Protein AF-A0A7C2NE69-F1 (afdb_monomer)

Foldseek 3Di:
DDDDPDPVPDDPVPPDDDQDDPDPVSVVVSVLLVVLVVPADKDFAEDKDWDQDPLAERIKIWTWIAGTDQQFTWIWIWHPRDFDPDDDPRRTPTFDILFVCVLVCLVVDQAWEWEFQQVQFPPPPGARIDTLDALVVCQVVLQVLQQPLVDDDGLPRHSLLSCVLSQALSPPPNHHQSTAFGRFHAAHKDKDAQADQDDDPAPCNVLVVVLNVQRVGGFIWIWGFHLCQWIWTAGPFRSGTLYIYHYSNCSSVSVQLSVQCVVPCPSHVRSADSRPVRGQFHQHHYKDWAWAQQPPVTTFTKIWGFRAVNFQKIWIKGQRFLFCWDFQDQGSVRDGDTRHGRRPQDPSPSMHTNFMEHLRCRSVHHFPDPDSQRTADRFQAAWDWAAARVRWIWIKGKSEADLPDPDPDDWDTFIAIQGPNHGDDGQPPPTGHWFAAYKDWADQQALDDDSHHHTAKMWTFGLQQWIWMQGDDPRSHIDTQDFDDDPNGRFGFNYYKDKDFPPSDNDGFKMKIKTKTACDDDPHCRSPNPDPVDPADDFIWIKIWMGGPPDSYTDIDIGGQQNDADPVGHGDDSRDGDPYTADWDHDHPVCNPDDTGD

Sequence (598 aa):
DSGSTSLSNYKPSEGDYAFFADNARSLRDAFAAIVAGLGVGDYATAAPSVASAAAVSSSVGFLASVSYPGFKGHLYAYDLAHPTAATGQDRFPLLWDAGAILASGNKGLARKIYTWDPRKIGKPGQNPVILIDDPTTDAPVLETLCTKSGLLPPCGITPNVVDFILGNDGTLTGTKRQWILGAIINSTPAVTGPPEAWKQTTSLLSQHQTFEKTYEKRHQLVWVGASDGMLHAFDMIDGAEILAIIPPELLAKQVELYNNYKANPSKSPMGQPMDPDLHIYGVANSPRFADVYFGTDGFKTVMYITEGPGGTGIHALDISHPYPGRTGVVAPDGLTYNFPADPNYDPDKPFEPLWGYTRDGAAYTATFSTNDDNNMRFGWAVPAVGMDDSGTFHLVLGQGYDPNRTDVSIPAPRLYRLRTDTLLNQSSAWVRNHSFADNTIWQTNAKFYQPDNFVDEGLQGDLHGQLWRLPKSSSWVAERLLTITESGRAAPLYFATSVAAYPVSNSPTHAIYAFSTGSFYEKSPYVNPPSPTFSSYLKAGVHVAVRALTATTPSIRSFLLKDITKREGGTFGPRTQPTTTPLLLVPDAKHPNEKAIA

Solvent-accessible surface area (backbone atoms only — not comparable to full-atom values): 31891 Å² total; per-residue (Å²): 133,94,74,88,80,74,78,83,80,75,58,91,87,72,79,79,82,84,76,81,53,94,45,74,66,45,41,52,54,40,52,36,48,53,59,37,63,76,55,60,46,77,42,77,40,36,60,68,33,76,50,63,41,94,75,62,33,82,26,33,37,36,41,26,16,26,34,35,76,44,44,40,14,35,42,36,34,26,32,65,68,60,59,47,94,51,92,59,94,64,23,43,46,74,74,37,42,29,24,61,35,50,41,71,45,23,88,76,52,74,80,44,38,32,36,50,44,52,82,27,45,94,39,88,96,45,78,28,58,37,81,56,86,46,32,78,74,41,16,66,56,51,25,57,41,34,32,57,50,85,44,86,68,77,53,67,52,34,40,41,40,40,27,34,71,77,34,25,72,32,78,80,76,78,51,66,40,81,52,64,46,28,26,23,38,48,12,28,55,32,77,48,52,44,60,81,84,76,84,64,97,54,97,54,42,73,61,47,53,52,46,33,66,64,33,63,76,34,70,50,32,38,31,33,15,13,30,67,22,27,38,36,32,23,35,66,63,66,27,34,62,67,37,32,37,32,54,40,59,42,50,49,53,48,37,53,25,44,53,40,18,74,74,36,49,88,67,9,59,57,16,41,56,68,40,76,92,60,54,59,50,14,21,24,17,32,50,37,72,50,81,45,73,52,69,93,77,36,68,38,36,35,36,39,39,30,14,4,86,34,32,32,38,40,36,35,30,36,53,68,21,57,44,80,44,49,70,75,44,59,26,77,82,70,49,71,42,72,46,75,45,24,73,86,46,35,96,84,46,37,49,43,67,72,51,46,33,19,39,81,19,40,22,55,26,41,50,80,38,96,48,65,78,65,20,42,28,21,18,53,26,40,54,27,77,45,34,26,93,87,69,50,45,38,35,38,33,51,36,3,40,54,90,86,63,80,77,87,69,93,48,59,50,26,47,43,41,34,34,80,81,50,92,45,71,73,23,78,27,91,32,40,65,31,18,33,9,25,35,35,67,41,36,69,57,41,54,65,95,53,99,71,52,42,38,45,35,33,38,41,26,16,38,61,14,35,37,32,33,32,45,70,56,100,63,35,52,52,43,77,48,50,72,43,62,51,99,89,36,50,30,19,18,64,37,33,58,33,72,48,33,30,55,48,35,92,72,32,54,26,40,40,38,28,33,41,26,41,77,87,88,74,88,49,62,83,61,65,48,94,43,97,86,55,96,62,78,77,70,19,29,45,35,42,34,43,21,45,70,92,50,83,57,55,52,76,50,78,44,47,44,46,74,41,72,43,96,91,58,61,59,44,54,73,80,52,62,72,91,66,55,48,63,77,60,78,54,52,64,93,46,78,82,56,84,65,74,110

Structure (mmCIF, N/CA/C/O backbone):
data_AF-A0A7C2NE69-F1
#
_entry.id   AF-A0A7C2NE69-F1
#
loop_
_atom_site.group_PDB
_atom_site.id
_atom_site.type_symbol
_atom_site.label_atom_id
_atom_site.label_alt_id
_atom_site.label_comp_id
_atom_site.label_asym_id
_atom_site.label_entity_id
_atom_site.label_seq_id
_atom_site.pdbx_PDB_ins_code
_atom_site.Cartn_x
_atom_site.Cartn_y
_atom_site.Cartn_z
_atom_site.occupancy
_atom_site.B_iso_or_equiv
_atom_site.auth_seq_id
_atom_site.auth_comp_id
_atom_site.auth_asym_id
_atom_site.auth_atom_id
_atom_site.pdbx_PDB_model_num
ATOM 1 N N . ASP A 1 1 ? -42.222 -50.057 -3.327 1.00 32.62 1 ASP A N 1
ATOM 2 C CA . ASP A 1 1 ? -41.422 -50.745 -2.305 1.00 32.62 1 ASP A CA 1
ATOM 3 C C . ASP A 1 1 ? -40.791 -49.779 -1.335 1.00 32.62 1 ASP A C 1
ATOM 5 O O . ASP A 1 1 ? -39.998 -48.924 -1.707 1.00 32.62 1 ASP A O 1
ATOM 9 N N . SER A 1 2 ? -41.225 -49.904 -0.088 1.00 36.94 2 SER A N 1
ATOM 10 C CA . SER A 1 2 ? -40.637 -49.303 1.100 1.00 36.94 2 SER A CA 1
ATOM 11 C C . SER A 1 2 ? -39.222 -49.844 1.316 1.00 36.94 2 SER A C 1
ATOM 13 O O . SER A 1 2 ? -39.057 -50.983 1.748 1.00 36.94 2 SER A O 1
ATOM 15 N N . GLY A 1 3 ? -38.209 -49.031 1.028 1.00 27.58 3 GLY A N 1
ATOM 16 C CA . GLY A 1 3 ? -36.822 -49.298 1.399 1.00 27.58 3 GLY A CA 1
ATOM 17 C C . GLY A 1 3 ? -36.342 -48.238 2.379 1.00 27.58 3 GLY A C 1
ATOM 18 O O . GLY A 1 3 ? -35.966 -47.146 1.968 1.00 27.58 3 GLY A O 1
ATOM 19 N N . SER A 1 4 ? -36.372 -48.545 3.676 1.00 35.97 4 SER A N 1
ATOM 20 C CA . SER A 1 4 ? -35.711 -47.734 4.695 1.00 35.97 4 SER A CA 1
ATOM 21 C C . SER A 1 4 ? -34.194 -47.835 4.513 1.00 35.97 4 SER A C 1
ATOM 23 O O . SER A 1 4 ? -33.591 -48.848 4.866 1.00 35.97 4 SER A O 1
ATOM 25 N N . THR A 1 5 ? -33.553 -46.797 3.988 1.00 33.72 5 THR A N 1
ATOM 26 C CA . THR A 1 5 ? -32.097 -46.649 4.092 1.00 33.72 5 THR A CA 1
ATOM 27 C C . THR A 1 5 ? -31.788 -46.008 5.440 1.00 33.72 5 THR A C 1
ATOM 29 O O . THR A 1 5 ? -31.904 -44.793 5.600 1.00 33.72 5 THR A O 1
ATOM 32 N N . SER A 1 6 ? -31.464 -46.829 6.443 1.00 34.28 6 SER A N 1
ATOM 33 C CA . SER A 1 6 ? -31.022 -46.332 7.743 1.00 34.28 6 SER A CA 1
ATOM 34 C C . SER A 1 6 ? -29.693 -45.590 7.591 1.00 34.28 6 SER A C 1
ATOM 36 O O . SER A 1 6 ? -28.710 -46.128 7.088 1.00 34.28 6 SER A O 1
ATOM 38 N N . LEU A 1 7 ? -29.659 -44.354 8.090 1.00 40.78 7 LEU A N 1
ATOM 39 C CA . LEU A 1 7 ? -28.494 -43.466 8.228 1.00 40.78 7 LEU A CA 1
ATOM 40 C C . LEU A 1 7 ? -27.420 -43.990 9.213 1.00 40.78 7 LEU A C 1
ATOM 42 O O . LEU A 1 7 ? -26.606 -43.228 9.722 1.00 40.78 7 LEU A O 1
ATOM 46 N N . SER A 1 8 ? -27.400 -45.289 9.509 1.00 36.16 8 SER A N 1
ATOM 47 C CA . SER A 1 8 ? -26.597 -45.885 10.585 1.00 36.16 8 SER A CA 1
ATOM 48 C C . SER A 1 8 ? -25.102 -46.017 10.273 1.00 36.16 8 SER A C 1
ATOM 50 O O . SER A 1 8 ? -24.341 -46.374 11.166 1.00 36.16 8 SER A O 1
ATOM 52 N N . ASN A 1 9 ? -24.674 -45.715 9.043 1.00 35.28 9 ASN A N 1
ATOM 53 C CA . ASN A 1 9 ? -23.268 -45.804 8.630 1.00 35.28 9 ASN A CA 1
ATOM 54 C C . ASN A 1 9 ? -22.590 -44.436 8.439 1.00 35.28 9 ASN A C 1
ATOM 56 O O . ASN A 1 9 ? -21.433 -44.394 8.034 1.00 35.28 9 ASN A O 1
ATOM 60 N N . TYR A 1 10 ? -23.268 -43.319 8.727 1.00 39.38 10 TYR A N 1
ATOM 61 C CA . TYR A 1 10 ? -22.650 -41.996 8.619 1.00 39.38 10 TYR A CA 1
ATOM 62 C C . TYR A 1 10 ? -21.813 -41.693 9.868 1.00 39.38 10 TYR A C 1
ATOM 64 O O . TYR A 1 10 ? -22.357 -41.467 10.951 1.00 39.38 10 TYR A O 1
ATOM 72 N N . LYS A 1 11 ? -20.484 -41.702 9.717 1.00 39.09 11 LYS A N 1
ATOM 73 C CA . LYS A 1 11 ? -19.517 -41.295 10.744 1.00 39.09 11 LYS A CA 1
ATOM 74 C C . LYS A 1 11 ? -18.887 -39.949 10.355 1.00 39.09 11 LYS A C 1
ATOM 76 O O . LYS A 1 11 ? -17.977 -39.929 9.532 1.00 39.09 11 LYS A O 1
ATOM 81 N N . PRO A 1 12 ? -19.299 -38.829 10.977 1.00 41.06 12 PRO A N 1
ATOM 82 C CA . PRO A 1 12 ? -18.759 -37.493 10.689 1.00 41.06 12 PRO A CA 1
ATOM 83 C C . PRO A 1 12 ? -17.245 -37.345 10.924 1.00 41.06 12 PRO A C 1
ATOM 85 O O . PRO A 1 12 ? -16.657 -36.347 10.525 1.00 41.06 12 PRO A O 1
ATOM 88 N N . SER A 1 13 ? -16.613 -38.311 11.594 1.00 39.97 13 SER A N 1
ATOM 89 C CA . SER A 1 13 ? -15.185 -38.310 11.918 1.00 39.97 13 SER A CA 1
ATOM 90 C C . SER A 1 13 ? -14.270 -38.778 10.780 1.00 39.97 13 SER A C 1
ATOM 92 O O . SER A 1 13 ? -13.058 -38.713 10.949 1.00 39.97 13 SER A O 1
ATOM 94 N N . GLU A 1 14 ? -14.810 -39.283 9.664 1.00 36.41 14 GLU A N 1
ATOM 95 C CA . GLU A 1 14 ? -14.012 -39.909 8.589 1.00 36.41 14 GLU A CA 1
ATOM 96 C C . GLU A 1 14 ? -13.810 -39.019 7.342 1.00 36.41 14 GLU A C 1
ATOM 98 O O . GLU A 1 14 ? -13.205 -39.459 6.375 1.00 36.41 14 GLU A O 1
ATOM 103 N N . GLY A 1 15 ? -14.226 -37.745 7.362 1.00 37.47 15 GLY A N 1
ATOM 104 C CA . GLY A 1 15 ? -13.885 -36.779 6.299 1.00 37.47 15 GLY A CA 1
ATOM 105 C C . GLY A 1 15 ? -14.670 -36.917 4.984 1.00 37.47 15 GLY A C 1
ATOM 106 O O . GLY A 1 15 ? -14.451 -36.131 4.064 1.00 37.47 15 GLY A O 1
ATOM 107 N N . ASP A 1 16 ? -15.623 -37.847 4.905 1.00 37.44 16 ASP A N 1
ATOM 108 C CA . ASP A 1 16 ? -16.529 -37.986 3.763 1.00 37.44 16 ASP A CA 1
ATOM 109 C C . ASP A 1 16 ? -17.723 -37.025 3.894 1.00 37.44 16 ASP A C 1
ATOM 111 O O . ASP A 1 16 ? -18.705 -37.285 4.598 1.00 37.44 16 ASP A O 1
ATOM 115 N N . TYR A 1 17 ? -17.649 -35.884 3.207 1.00 49.53 17 TYR A N 1
ATOM 116 C CA . TYR A 1 17 ? -18.744 -34.916 3.144 1.00 49.53 17 TYR A CA 1
ATOM 117 C C . TYR A 1 17 ? -19.785 -35.344 2.099 1.00 49.53 17 TYR A C 1
ATOM 119 O O . TYR A 1 17 ? -19.571 -35.215 0.894 1.00 49.53 17 TYR A O 1
ATOM 127 N N . ALA A 1 18 ? -20.951 -35.811 2.550 1.00 47.22 18 ALA A N 1
ATOM 128 C CA . ALA A 1 18 ? -22.122 -35.926 1.686 1.00 47.22 18 ALA A CA 1
ATOM 129 C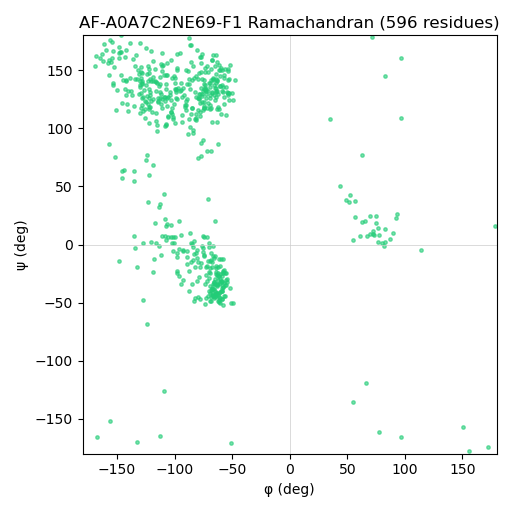 C . ALA A 1 18 ? -22.814 -34.557 1.583 1.00 47.22 18 ALA A C 1
ATOM 131 O O . ALA A 1 18 ? -23.376 -34.059 2.560 1.00 47.22 18 ALA A O 1
ATOM 132 N N . PHE A 1 19 ? -22.779 -33.941 0.399 1.00 49.81 19 PHE A N 1
ATOM 133 C CA . PHE A 1 19 ? -23.521 -32.713 0.122 1.00 49.81 19 PHE A CA 1
ATOM 134 C C . PHE A 1 19 ? -24.870 -33.058 -0.508 1.00 49.81 19 PHE A C 1
ATOM 136 O O . PHE A 1 19 ? -24.938 -33.529 -1.642 1.00 49.81 19 PHE A O 1
ATOM 143 N N . PHE A 1 20 ? -25.948 -32.819 0.233 1.00 49.34 20 PHE A N 1
ATOM 144 C CA . PHE A 1 20 ? -27.310 -32.984 -0.266 1.00 49.34 20 PHE A CA 1
ATOM 145 C C . PHE A 1 20 ? -27.820 -31.650 -0.817 1.00 49.34 20 PHE A C 1
ATOM 147 O O . PHE A 1 20 ? -27.629 -30.601 -0.199 1.00 49.34 20 PHE A O 1
ATOM 154 N N . ALA A 1 21 ? -28.443 -31.690 -1.992 1.00 49.84 21 ALA A N 1
ATOM 155 C CA . ALA A 1 21 ? -28.984 -30.519 -2.661 1.00 49.84 21 ALA A CA 1
ATOM 156 C C . ALA A 1 21 ? -30.386 -30.808 -3.196 1.00 49.84 21 ALA A C 1
ATOM 158 O O . ALA A 1 21 ? -30.562 -31.655 -4.069 1.00 49.84 21 ALA A O 1
ATOM 159 N N . ASP A 1 22 ? -31.363 -30.047 -2.712 1.00 61.06 22 ASP A N 1
ATOM 160 C CA . ASP A 1 22 ? -32.782 -30.228 -3.042 1.00 61.06 22 ASP A CA 1
ATOM 161 C C . ASP A 1 22 ? -33.253 -29.271 -4.151 1.00 61.06 22 ASP A C 1
ATOM 163 O O . ASP A 1 22 ? -34.382 -29.342 -4.634 1.00 61.06 22 ASP A O 1
ATOM 167 N N . ASN A 1 23 ? -32.393 -28.333 -4.556 1.00 51.62 23 ASN A N 1
ATOM 168 C CA . ASN A 1 23 ? -32.623 -27.396 -5.652 1.00 51.62 23 ASN A CA 1
ATOM 169 C C . ASN A 1 23 ? -31.305 -26.920 -6.292 1.00 51.62 23 ASN A C 1
ATOM 171 O O . ASN A 1 23 ? -30.218 -27.066 -5.727 1.00 51.62 23 ASN A O 1
ATOM 175 N N . ALA A 1 24 ? -31.404 -26.288 -7.464 1.00 58.88 24 ALA A N 1
ATOM 176 C CA . ALA A 1 24 ? -30.246 -25.828 -8.235 1.00 58.88 24 ALA A CA 1
ATOM 177 C C . ALA A 1 24 ? -29.320 -24.864 -7.463 1.00 58.88 24 ALA A C 1
ATOM 179 O O . ALA A 1 24 ? -28.105 -24.910 -7.644 1.00 58.88 24 ALA A O 1
ATOM 180 N N . ARG A 1 25 ? -29.867 -24.025 -6.569 1.00 57.31 25 ARG A N 1
ATOM 181 C CA . ARG A 1 25 ? -29.067 -23.122 -5.728 1.00 57.31 25 ARG A CA 1
ATOM 182 C C . ARG A 1 25 ? -28.273 -23.910 -4.688 1.00 57.31 25 ARG A C 1
ATOM 184 O O . ARG A 1 25 ? -27.065 -23.738 -4.617 1.00 57.31 25 ARG A O 1
ATOM 191 N N . SER A 1 26 ? -28.915 -24.833 -3.970 1.00 55.41 26 SER A N 1
ATOM 192 C CA . SER A 1 26 ? -28.226 -25.716 -3.017 1.00 55.41 26 SER A CA 1
ATOM 193 C C . SER A 1 26 ? -27.197 -26.632 -3.684 1.00 55.41 26 SER A C 1
ATOM 195 O O . SER A 1 26 ? -26.179 -26.932 -3.074 1.00 55.41 26 SER A O 1
ATOM 197 N N . LEU A 1 27 ? -27.412 -27.022 -4.947 1.00 62.22 27 LEU A N 1
ATOM 198 C CA . LEU A 1 27 ? -26.461 -27.835 -5.709 1.00 62.22 27 LEU A CA 1
ATOM 199 C C . LEU A 1 27 ? -25.216 -27.030 -6.087 1.00 62.22 27 LEU A C 1
ATOM 201 O O . LEU A 1 27 ? -24.097 -27.500 -5.908 1.00 62.22 27 LEU A O 1
ATOM 205 N N . ARG A 1 28 ? -25.396 -25.793 -6.560 1.00 60.84 28 ARG A N 1
ATOM 206 C CA . ARG A 1 28 ? -24.286 -24.864 -6.796 1.00 60.84 28 ARG A CA 1
ATOM 207 C C . ARG A 1 28 ? -23.521 -24.579 -5.502 1.00 60.84 28 ARG A C 1
ATOM 209 O O . ARG A 1 28 ? -22.297 -24.629 -5.504 1.00 60.84 28 ARG A O 1
ATOM 216 N N . ASP A 1 29 ? -24.231 -24.311 -4.410 1.00 61.16 29 ASP A N 1
ATOM 217 C CA . ASP A 1 29 ? -23.614 -24.017 -3.114 1.00 61.16 29 ASP A CA 1
ATOM 218 C C . ASP A 1 29 ? -22.856 -25.245 -2.563 1.00 61.16 29 ASP A C 1
ATOM 220 O O . ASP A 1 29 ? -21.801 -25.093 -1.953 1.00 61.16 29 ASP A O 1
ATOM 224 N N . ALA A 1 30 ? -23.344 -26.464 -2.831 1.00 60.78 30 ALA A N 1
ATOM 225 C CA . ALA A 1 30 ? -22.649 -27.717 -2.537 1.00 60.78 30 ALA A CA 1
ATOM 226 C C . ALA A 1 30 ? -21.362 -27.886 -3.362 1.00 60.78 30 ALA A C 1
ATOM 228 O O . ALA A 1 30 ? -20.322 -28.210 -2.798 1.00 60.78 30 ALA A O 1
ATOM 229 N N . PHE A 1 31 ? -21.393 -27.625 -4.674 1.00 64.62 31 PHE A N 1
ATOM 230 C CA . PHE A 1 31 ? -20.184 -27.670 -5.506 1.00 64.62 31 PHE A CA 1
ATOM 231 C C . PHE A 1 31 ? -19.153 -26.613 -5.098 1.00 64.62 31 PHE A C 1
ATOM 233 O O . PHE A 1 31 ? -17.972 -26.936 -4.995 1.00 64.62 31 PHE A O 1
ATOM 240 N N . ALA A 1 32 ? -19.590 -25.386 -4.798 1.00 62.28 32 ALA A N 1
ATOM 241 C CA . ALA A 1 32 ? -18.713 -24.347 -4.261 1.00 62.28 32 ALA A CA 1
ATOM 242 C C . ALA A 1 32 ? -18.077 -24.788 -2.933 1.00 62.28 32 ALA A C 1
ATOM 244 O O . ALA A 1 32 ? -16.883 -24.589 -2.724 1.00 62.28 32 ALA A O 1
ATOM 245 N N . ALA A 1 33 ? -18.843 -25.462 -2.068 1.00 58.97 33 ALA A N 1
ATOM 246 C CA . ALA A 1 33 ? -18.335 -25.998 -0.812 1.00 58.97 33 ALA A CA 1
ATOM 247 C C . ALA A 1 33 ? -17.329 -27.144 -0.987 1.00 58.97 33 ALA A C 1
ATOM 249 O O . ALA A 1 33 ? -16.348 -27.192 -0.250 1.00 58.97 33 ALA A O 1
ATOM 250 N N . ILE A 1 34 ? -17.532 -28.028 -1.969 1.00 60.66 34 ILE A N 1
ATOM 251 C CA . ILE A 1 34 ? -16.571 -29.085 -2.320 1.00 60.66 34 ILE A CA 1
ATOM 252 C C . ILE A 1 34 ? -15.255 -28.462 -2.796 1.00 60.66 34 ILE A C 1
ATOM 254 O O . ILE A 1 34 ? -14.196 -28.832 -2.301 1.00 60.66 34 ILE A O 1
ATOM 258 N N . VAL A 1 35 ? -15.312 -27.495 -3.718 1.00 60.88 35 VAL A N 1
ATOM 259 C CA . VAL A 1 35 ? -14.112 -26.823 -4.248 1.00 60.88 35 VAL A CA 1
ATOM 260 C C . VAL A 1 35 ? -13.388 -26.044 -3.147 1.00 60.88 35 VAL A C 1
ATOM 262 O O . VAL A 1 35 ? -12.174 -26.175 -3.012 1.00 60.88 35 VAL A O 1
ATOM 265 N N . ALA A 1 36 ? -14.120 -25.309 -2.306 1.00 55.78 36 ALA A N 1
ATOM 266 C CA . ALA A 1 36 ? -13.550 -24.614 -1.152 1.00 55.78 36 ALA A CA 1
ATOM 267 C C . ALA A 1 36 ? -12.949 -25.588 -0.117 1.00 55.78 36 ALA A C 1
ATOM 269 O O . ALA A 1 36 ? -11.925 -25.288 0.493 1.00 55.78 36 ALA A O 1
ATOM 270 N N . GLY A 1 37 ? -13.545 -26.773 0.052 1.00 52.75 37 GLY A N 1
ATOM 271 C CA . GLY A 1 37 ? -13.062 -27.833 0.939 1.00 52.75 37 GLY A CA 1
ATOM 272 C C . GLY A 1 37 ? -11.786 -28.538 0.461 1.00 52.75 37 GLY A C 1
ATOM 273 O O . GLY A 1 37 ? -11.141 -29.216 1.253 1.00 52.75 37 GLY A O 1
ATOM 274 N N . LEU A 1 38 ? -11.381 -28.363 -0.801 1.00 54.50 38 LEU A N 1
ATOM 275 C CA . LEU A 1 38 ? -10.095 -28.858 -1.314 1.00 54.50 38 LEU A CA 1
ATOM 276 C C . LEU A 1 38 ? -8.925 -27.902 -1.017 1.00 54.50 38 LEU A C 1
ATOM 278 O O . LEU A 1 38 ? -7.770 -28.293 -1.169 1.00 54.50 38 LEU A O 1
ATOM 282 N N . GLY A 1 39 ? -9.216 -26.667 -0.598 1.00 61.53 39 GLY A N 1
ATOM 283 C CA . GLY A 1 39 ? -8.241 -25.616 -0.299 1.00 61.53 39 GLY A CA 1
ATOM 284 C C . GLY A 1 39 ? -8.193 -25.229 1.178 1.00 61.53 39 GLY A C 1
ATOM 285 O O . GLY A 1 39 ? -7.993 -24.059 1.477 1.00 61.53 39 GLY A O 1
ATOM 286 N N . VAL A 1 40 ? -8.446 -26.163 2.104 1.00 77.94 40 VAL A N 1
ATOM 287 C CA . VAL A 1 40 ? -8.377 -25.880 3.549 1.00 77.94 40 VAL A CA 1
ATOM 288 C C . VAL A 1 40 ? -6.922 -25.722 3.976 1.00 77.94 40 VAL A C 1
ATOM 290 O O . VAL A 1 40 ? -6.111 -26.626 3.773 1.00 77.94 40 VAL A O 1
ATOM 293 N N . GLY A 1 41 ? -6.601 -24.605 4.619 1.00 83.56 41 GLY A N 1
ATOM 294 C CA . GLY A 1 41 ? -5.251 -24.341 5.099 1.00 83.56 41 GLY A CA 1
ATOM 295 C C . GLY A 1 41 ? -4.957 -22.861 5.250 1.00 83.56 41 GLY A C 1
ATOM 296 O O . GLY A 1 41 ? -5.819 -22.018 5.015 1.00 83.56 41 GLY A O 1
ATOM 297 N N . ASP A 1 42 ? -3.720 -22.576 5.634 1.00 85.75 42 ASP A N 1
ATOM 298 C CA . ASP A 1 42 ? -3.172 -21.231 5.739 1.00 85.75 42 ASP A CA 1
ATOM 299 C C . ASP A 1 42 ? -2.170 -21.009 4.601 1.00 85.75 42 ASP A C 1
ATOM 301 O O . ASP A 1 42 ? -1.246 -21.807 4.412 1.00 85.75 42 ASP A O 1
ATOM 305 N N . TYR A 1 43 ? -2.395 -19.970 3.801 1.00 84.69 43 TYR A N 1
ATOM 306 C CA . TYR A 1 43 ? -1.675 -19.753 2.551 1.00 84.69 43 TYR A CA 1
ATOM 307 C C . TYR A 1 43 ? -1.031 -18.379 2.524 1.00 84.69 43 TYR A C 1
ATOM 309 O O . TYR A 1 43 ? -1.726 -17.365 2.572 1.00 84.69 43 TYR A O 1
ATOM 317 N N . ALA A 1 44 ? 0.287 -18.359 2.332 1.00 84.75 44 ALA A N 1
ATOM 318 C CA . ALA A 1 44 ? 1.011 -17.143 2.009 1.00 84.75 44 ALA A CA 1
ATOM 319 C C . ALA A 1 44 ? 0.531 -16.578 0.663 1.00 84.75 44 ALA A C 1
ATOM 321 O O . ALA A 1 44 ? 0.478 -17.288 -0.345 1.00 84.75 44 ALA A O 1
ATOM 322 N N . THR A 1 45 ? 0.204 -15.292 0.646 1.00 83.44 45 THR A N 1
ATOM 323 C CA . THR A 1 45 ? -0.494 -14.623 -0.472 1.00 83.44 45 THR A CA 1
ATOM 324 C C . THR A 1 45 ? 0.215 -13.371 -0.980 1.00 83.44 45 THR A C 1
ATOM 326 O O . THR A 1 45 ? -0.277 -12.707 -1.896 1.00 83.44 45 THR A O 1
ATOM 329 N N . ALA A 1 46 ? 1.364 -13.041 -0.397 1.00 82.62 46 ALA A N 1
ATOM 330 C CA . ALA A 1 46 ? 2.259 -11.990 -0.853 1.00 82.62 46 ALA A CA 1
ATOM 331 C C . ALA A 1 46 ? 3.712 -12.358 -0.523 1.00 82.62 46 ALA A C 1
ATOM 333 O O . ALA A 1 46 ? 3.979 -13.321 0.203 1.00 82.62 46 ALA A O 1
ATOM 334 N N . ALA A 1 47 ? 4.659 -11.594 -1.068 1.00 80.00 47 ALA A N 1
ATOM 335 C CA . ALA A 1 47 ? 6.057 -11.738 -0.692 1.00 80.00 47 ALA A CA 1
ATOM 336 C C . ALA A 1 47 ? 6.243 -11.383 0.798 1.00 80.00 47 ALA A C 1
ATOM 338 O O . ALA A 1 47 ? 5.542 -10.505 1.310 1.00 80.00 47 ALA A O 1
ATOM 339 N N . PRO A 1 48 ? 7.175 -12.039 1.510 1.00 85.12 48 PRO A N 1
ATOM 340 C CA . PRO A 1 48 ? 7.524 -11.617 2.855 1.00 85.12 48 PRO A CA 1
ATOM 341 C C . PRO A 1 48 ? 8.328 -10.312 2.818 1.00 85.12 48 PRO A C 1
ATOM 343 O O . PRO A 1 48 ? 9.050 -10.041 1.856 1.00 85.12 48 PRO A O 1
ATOM 346 N N . SER A 1 49 ? 8.262 -9.535 3.896 1.00 89.00 49 SER A N 1
ATOM 347 C CA . SER A 1 49 ? 9.148 -8.387 4.120 1.00 89.00 49 SER A CA 1
ATOM 348 C C . SER A 1 49 ? 9.978 -8.583 5.383 1.00 89.00 49 SER A C 1
ATOM 350 O O . SER A 1 49 ? 9.643 -9.399 6.239 1.00 89.00 49 SER A O 1
ATOM 352 N N . VAL A 1 50 ? 11.110 -7.887 5.481 1.00 87.06 50 VAL A N 1
ATOM 353 C CA . VAL A 1 50 ? 12.014 -7.987 6.631 1.00 87.06 50 VAL A CA 1
ATOM 354 C C . VAL A 1 50 ? 12.332 -6.590 7.129 1.00 87.06 50 VAL A C 1
ATOM 356 O O . VAL A 1 50 ? 12.644 -5.703 6.336 1.00 87.06 50 VAL A O 1
ATOM 359 N N . ALA A 1 51 ? 12.285 -6.407 8.442 1.00 88.44 51 ALA A N 1
ATOM 360 C CA . ALA A 1 51 ? 12.750 -5.198 9.106 1.00 88.44 51 ALA A CA 1
ATOM 361 C C . ALA A 1 51 ? 13.502 -5.555 10.392 1.00 88.44 51 ALA A C 1
ATOM 363 O O . ALA A 1 51 ? 13.547 -6.709 10.809 1.00 88.44 51 ALA A O 1
ATOM 364 N N . SER A 1 52 ? 14.100 -4.559 11.030 1.00 83.38 52 SER A N 1
ATOM 365 C CA . SER A 1 52 ? 14.721 -4.691 12.348 1.00 83.38 52 SER A CA 1
ATOM 366 C C . SER A 1 52 ? 14.026 -3.762 13.329 1.00 83.38 52 SER A C 1
ATOM 368 O O . SER A 1 52 ? 13.697 -2.638 12.951 1.00 83.38 52 SER A O 1
ATOM 370 N N . ALA A 1 53 ? 13.881 -4.183 14.581 1.00 78.69 53 ALA A N 1
ATOM 371 C CA . ALA A 1 53 ? 13.410 -3.332 15.667 1.00 78.69 53 ALA A CA 1
ATOM 372 C C . ALA A 1 53 ? 14.189 -3.668 16.940 1.00 78.69 53 ALA A C 1
ATOM 374 O O . ALA A 1 53 ? 14.164 -4.805 17.404 1.00 78.69 53 ALA A O 1
ATOM 375 N N . ALA A 1 54 ? 14.891 -2.686 17.513 1.00 70.06 54 ALA A N 1
ATOM 376 C CA . ALA A 1 54 ? 15.837 -2.922 18.610 1.00 70.06 54 ALA A CA 1
ATOM 377 C C . ALA A 1 54 ? 15.197 -3.563 19.858 1.00 70.06 54 ALA A C 1
ATOM 379 O O . ALA A 1 54 ? 15.859 -4.334 20.543 1.00 70.06 54 ALA A O 1
ATOM 380 N N . ALA A 1 55 ? 13.920 -3.271 20.128 1.00 66.56 55 ALA A N 1
ATOM 381 C CA . ALA A 1 55 ? 13.150 -3.847 21.235 1.00 66.56 55 ALA A CA 1
ATOM 382 C C . ALA A 1 55 ? 12.479 -5.198 20.895 1.00 66.56 55 ALA A C 1
ATOM 384 O O . ALA A 1 55 ? 11.748 -5.738 21.713 1.00 66.56 55 ALA A O 1
ATOM 385 N N . VAL A 1 56 ? 12.676 -5.725 19.683 1.00 72.62 56 VAL A N 1
ATOM 386 C CA . VAL A 1 56 ? 12.019 -6.946 19.183 1.00 72.62 56 VAL A CA 1
ATOM 387 C C . VAL A 1 56 ? 13.068 -7.961 18.751 1.00 72.62 56 VAL A C 1
ATOM 389 O O . VAL A 1 56 ? 13.225 -9.001 19.375 1.00 72.62 56 VAL A O 1
ATOM 392 N N . SER A 1 57 ? 13.789 -7.653 17.673 1.00 77.94 57 SER A N 1
ATOM 393 C CA . SER A 1 57 ? 14.855 -8.470 17.104 1.00 77.94 57 SER A CA 1
ATOM 394 C C . SER A 1 57 ? 15.623 -7.665 16.049 1.00 77.94 57 SER A C 1
ATOM 396 O O . SER A 1 57 ? 15.088 -6.760 15.397 1.00 77.94 57 SER A O 1
ATOM 398 N N . SER A 1 58 ? 16.892 -8.020 15.842 1.00 82.75 58 SER A N 1
ATOM 399 C CA . SER A 1 58 ? 17.718 -7.465 14.766 1.00 82.75 58 SER A CA 1
ATOM 400 C C . SER A 1 58 ? 17.246 -7.889 13.370 1.00 82.75 58 SER A C 1
ATOM 402 O O . SER A 1 58 ? 17.638 -7.258 12.390 1.00 82.75 58 SER A O 1
ATOM 404 N N . SER A 1 59 ? 16.390 -8.911 13.263 1.00 87.00 59 SER A N 1
ATOM 405 C CA . SER A 1 59 ? 15.746 -9.305 12.011 1.00 87.00 59 SER A CA 1
ATOM 406 C C . SER A 1 59 ? 14.382 -9.940 12.277 1.00 87.00 59 SER A C 1
ATOM 408 O O . SER A 1 59 ? 14.289 -11.004 12.883 1.00 87.00 59 SER A O 1
ATOM 410 N N . VAL A 1 60 ? 13.324 -9.284 11.807 1.00 90.25 60 VAL A N 1
ATOM 411 C CA . VAL A 1 60 ? 11.931 -9.720 11.913 1.00 90.25 60 VAL A CA 1
ATOM 412 C C . VAL A 1 60 ? 11.362 -9.902 10.513 1.00 90.25 60 VAL A C 1
ATOM 414 O O . VAL A 1 60 ? 11.423 -8.978 9.702 1.00 90.25 60 VAL A O 1
ATOM 417 N N . GLY A 1 61 ? 10.825 -11.086 10.231 1.00 90.75 61 GLY A N 1
ATOM 418 C CA . GLY A 1 61 ? 10.169 -11.421 8.971 1.00 90.75 61 GLY A CA 1
ATOM 419 C C . GLY A 1 61 ? 8.653 -11.325 9.081 1.00 90.75 61 GLY A C 1
ATOM 420 O O . GLY A 1 61 ? 8.072 -11.908 9.992 1.00 90.75 61 GLY A O 1
ATOM 421 N N . PHE A 1 62 ? 8.020 -10.641 8.134 1.00 93.69 62 PHE A N 1
ATOM 422 C CA . PHE A 1 62 ? 6.571 -10.502 8.037 1.00 93.69 62 PHE A CA 1
ATOM 423 C C . PHE A 1 62 ? 6.014 -11.382 6.935 1.00 93.69 62 PHE A C 1
ATOM 425 O O . PHE A 1 62 ? 6.504 -11.342 5.806 1.00 93.69 62 PHE A O 1
ATOM 432 N N . LEU A 1 63 ? 4.965 -12.136 7.251 1.00 91.19 63 LEU A N 1
ATOM 433 C CA . LEU A 1 63 ? 4.271 -12.987 6.295 1.00 91.19 63 LEU A CA 1
ATOM 434 C C . LEU A 1 63 ? 2.774 -12.687 6.309 1.00 91.19 63 LEU A C 1
ATOM 436 O O . LEU A 1 63 ? 2.087 -12.921 7.302 1.00 91.19 63 LEU A O 1
ATOM 440 N N . ALA A 1 64 ? 2.289 -12.180 5.180 1.00 93.56 64 ALA A N 1
ATOM 441 C CA . ALA A 1 64 ? 0.872 -12.040 4.897 1.00 93.56 64 ALA A CA 1
ATOM 442 C C . ALA A 1 64 ? 0.278 -13.392 4.489 1.00 93.56 64 ALA A C 1
ATOM 444 O O . ALA A 1 64 ? 0.814 -14.065 3.602 1.00 93.56 64 ALA A O 1
ATOM 445 N N . SER A 1 65 ? -0.829 -13.766 5.125 1.00 91.88 65 SER A N 1
ATOM 446 C CA . SER A 1 65 ? -1.468 -15.059 4.913 1.00 91.88 65 SER A CA 1
ATOM 447 C C . SER A 1 65 ? -2.988 -14.995 5.050 1.00 91.88 65 SER A C 1
ATOM 449 O O . SER A 1 65 ? -3.566 -14.025 5.558 1.00 91.88 65 SER A O 1
ATOM 451 N N . VAL A 1 66 ? -3.649 -16.052 4.592 1.00 92.19 66 VAL A N 1
ATOM 452 C CA . VAL A 1 66 ? -5.092 -16.244 4.729 1.00 92.19 66 VAL A CA 1
ATOM 453 C C . VAL A 1 66 ? -5.421 -17.698 5.049 1.00 92.19 66 VAL A C 1
ATOM 455 O O . VAL A 1 66 ? -4.992 -18.621 4.354 1.00 92.19 66 VAL A O 1
ATOM 458 N N . SER A 1 67 ? -6.270 -17.880 6.058 1.00 91.62 67 SER A N 1
ATOM 459 C CA . SER A 1 67 ? -6.852 -19.173 6.392 1.00 91.62 67 SER A CA 1
ATOM 460 C C . SER A 1 67 ? -8.159 -19.413 5.632 1.00 91.62 67 SER A C 1
ATOM 462 O O . SER A 1 67 ? -9.121 -18.638 5.734 1.00 91.62 67 SER A O 1
ATOM 464 N N . TYR A 1 68 ? -8.205 -20.533 4.915 1.00 83.81 68 TYR A N 1
ATOM 465 C CA . TYR A 1 68 ? -9.367 -21.061 4.207 1.00 83.81 68 TYR A CA 1
ATOM 466 C C . TYR A 1 68 ? -9.919 -22.325 4.891 1.00 83.81 68 TYR A C 1
ATOM 468 O O . TYR A 1 68 ? -9.141 -23.135 5.400 1.00 83.81 68 TYR A O 1
ATOM 476 N N . PRO A 1 69 ? -11.247 -22.546 4.866 1.00 79.38 69 PRO A N 1
ATOM 477 C CA . PRO A 1 69 ? -12.279 -21.642 4.366 1.00 79.38 69 PRO A CA 1
ATOM 478 C C . PRO A 1 69 ? -12.568 -20.521 5.379 1.00 79.38 69 PRO A C 1
ATOM 480 O O . PRO A 1 69 ? -12.364 -20.674 6.582 1.00 79.38 69 PRO A O 1
ATOM 483 N N . GLY A 1 70 ? -13.084 -19.391 4.895 1.00 84.19 70 GLY A N 1
ATOM 484 C CA . GLY A 1 70 ? -13.534 -18.285 5.747 1.00 84.19 70 GLY A CA 1
ATOM 485 C C . GLY A 1 70 ? -12.725 -16.999 5.623 1.00 84.19 70 GLY A C 1
ATOM 486 O O . GLY A 1 70 ? -13.146 -16.002 6.199 1.00 84.19 70 GLY A O 1
ATOM 487 N N . PHE A 1 71 ? -11.638 -16.991 4.843 1.00 91.88 71 PHE A N 1
ATOM 488 C CA . PHE A 1 71 ? -10.889 -15.783 4.473 1.00 91.88 71 PHE A CA 1
ATOM 489 C C . PHE A 1 71 ? -10.392 -14.971 5.677 1.00 91.88 71 PHE A C 1
ATOM 491 O O . PHE A 1 71 ? -10.408 -13.737 5.665 1.00 91.88 71 PHE A O 1
ATOM 498 N N . LYS A 1 72 ? -9.973 -15.667 6.737 1.00 94.88 72 LYS A N 1
ATOM 499 C CA . LYS A 1 72 ? -9.399 -15.035 7.929 1.00 94.88 72 LYS A CA 1
ATOM 500 C C . LYS A 1 72 ? -7.979 -14.593 7.599 1.00 94.88 72 LYS A C 1
ATOM 502 O O . LYS A 1 72 ? -7.153 -15.437 7.264 1.00 94.88 72 LYS A O 1
ATOM 507 N N . GLY A 1 73 ? -7.712 -13.291 7.625 1.00 96.62 73 GLY A N 1
ATOM 508 C CA . GLY A 1 73 ? -6.377 -12.769 7.351 1.00 96.62 73 GLY A CA 1
ATOM 509 C C . GLY A 1 73 ? -5.454 -12.897 8.547 1.00 96.62 73 GLY A C 1
ATOM 510 O O . GLY A 1 73 ? -5.887 -12.671 9.676 1.00 96.62 73 GLY A O 1
ATOM 511 N N . HIS A 1 74 ? -4.191 -13.206 8.272 1.00 97.19 74 HIS A N 1
ATOM 512 C CA . HIS A 1 74 ? -3.114 -13.279 9.248 1.00 97.19 74 HIS A CA 1
ATOM 513 C C . HIS A 1 74 ? -1.931 -12.442 8.769 1.00 97.19 74 HIS A C 1
ATOM 515 O O . HIS A 1 74 ? -1.557 -12.486 7.594 1.00 97.19 74 HIS A O 1
ATOM 521 N N . LEU A 1 75 ? -1.324 -11.706 9.696 1.00 97.88 75 LEU A N 1
ATOM 522 C CA . LEU A 1 75 ? -0.018 -11.092 9.501 1.00 97.88 75 LEU A CA 1
ATOM 523 C C . LEU A 1 75 ? 0.886 -11.625 10.600 1.00 97.88 75 LEU A C 1
ATOM 525 O O . LEU A 1 75 ? 0.770 -11.220 11.758 1.00 97.88 75 LEU A O 1
ATOM 529 N N . TYR A 1 76 ? 1.763 -12.544 10.220 1.00 95.56 76 TYR A N 1
ATOM 530 C CA . TYR A 1 76 ? 2.712 -13.152 11.135 1.00 95.56 76 TYR A CA 1
ATOM 531 C C . TYR A 1 76 ? 3.996 -12.342 11.186 1.00 95.56 76 TYR A C 1
ATOM 533 O O . TYR A 1 76 ? 4.518 -11.953 10.140 1.00 95.56 76 TYR A O 1
ATOM 541 N N . ALA A 1 77 ? 4.533 -12.161 12.388 1.00 94.56 77 ALA A N 1
ATOM 542 C CA . ALA A 1 77 ? 5.888 -11.679 12.608 1.00 94.56 77 ALA A CA 1
ATOM 543 C C . ALA A 1 77 ? 6.746 -12.799 13.193 1.00 94.56 77 ALA A C 1
ATOM 545 O O . ALA A 1 77 ? 6.406 -13.368 14.230 1.00 94.56 77 ALA A O 1
ATOM 546 N N . TYR A 1 78 ? 7.870 -13.094 12.549 1.00 90.50 78 TYR A N 1
ATOM 547 C CA . TYR A 1 78 ? 8.816 -14.123 12.967 1.00 90.50 78 TYR A CA 1
ATOM 548 C C . TYR A 1 78 ? 10.163 -13.516 13.333 1.00 90.50 78 TYR A C 1
ATOM 550 O O . TYR A 1 78 ? 10.668 -12.654 12.615 1.00 90.50 78 TYR A O 1
ATOM 558 N N . ASP A 1 79 ? 10.786 -14.011 14.397 1.00 89.69 79 ASP A N 1
ATOM 559 C CA . ASP A 1 79 ? 12.172 -13.681 14.716 1.00 89.69 79 ASP A CA 1
ATOM 560 C C . ASP A 1 79 ? 13.126 -14.487 13.827 1.00 89.69 79 ASP A C 1
ATOM 562 O O . ASP A 1 79 ? 13.261 -15.705 13.960 1.00 89.69 79 ASP A O 1
ATOM 566 N N . LEU A 1 80 ? 13.801 -13.799 12.909 1.00 87.62 80 LEU A N 1
ATOM 567 C CA . LEU A 1 80 ? 14.774 -14.401 12.001 1.00 87.62 80 LEU A CA 1
ATOM 568 C C . LEU A 1 80 ? 16.194 -14.411 12.580 1.00 87.62 80 LEU A C 1
ATOM 570 O O . LEU A 1 80 ? 17.046 -15.150 12.081 1.00 87.62 80 LEU A O 1
ATOM 574 N N . ALA A 1 81 ? 16.463 -13.612 13.618 1.00 87.44 81 ALA A N 1
ATOM 575 C CA . ALA A 1 81 ? 17.783 -13.513 14.239 1.00 87.44 81 ALA A CA 1
ATOM 576 C C . ALA A 1 81 ? 18.076 -14.680 15.190 1.00 87.44 81 ALA A C 1
ATOM 578 O O . ALA A 1 81 ? 19.238 -15.061 15.350 1.00 87.44 81 ALA A O 1
ATOM 579 N N . HIS A 1 82 ? 17.036 -15.272 15.782 1.00 86.25 82 HIS A N 1
ATOM 580 C CA . HIS A 1 82 ? 17.160 -16.358 16.755 1.00 86.25 82 HIS A CA 1
ATOM 581 C C . HIS A 1 82 ? 16.471 -17.645 16.276 1.00 86.25 82 HIS A C 1
ATOM 583 O O . HIS A 1 82 ? 15.466 -18.067 16.853 1.00 86.25 82 HIS A O 1
ATOM 589 N N . PRO A 1 83 ? 16.994 -18.310 15.226 1.00 82.19 83 PRO A N 1
ATOM 590 C CA . PRO A 1 83 ? 16.431 -19.571 14.775 1.00 82.19 83 PRO A CA 1
ATOM 591 C C . PRO A 1 83 ? 16.577 -20.651 15.854 1.00 82.19 83 PRO A C 1
ATOM 593 O O . PRO A 1 83 ? 17.621 -20.784 16.497 1.00 82.19 83 PRO A O 1
ATOM 596 N N . THR A 1 84 ? 15.540 -21.461 16.026 1.00 79.25 84 THR A N 1
ATOM 597 C CA . THR A 1 84 ? 15.553 -22.604 16.938 1.00 79.25 84 THR A CA 1
ATOM 598 C C . THR A 1 84 ? 16.317 -23.779 16.318 1.00 79.25 84 THR A C 1
ATOM 600 O O . THR A 1 84 ? 16.513 -23.864 15.103 1.00 79.25 84 THR A O 1
ATOM 603 N N . ALA A 1 85 ? 16.739 -24.738 17.149 1.00 70.88 85 ALA A N 1
ATOM 604 C CA . ALA A 1 85 ? 17.372 -25.974 16.680 1.00 70.88 85 ALA A CA 1
ATOM 605 C C . ALA A 1 85 ? 16.395 -26.929 15.954 1.00 70.88 85 ALA A C 1
ATOM 607 O O . ALA A 1 85 ? 16.797 -28.021 15.548 1.00 70.88 85 ALA A O 1
ATOM 608 N N . ALA A 1 86 ? 15.121 -26.549 15.802 1.00 64.38 86 ALA A N 1
ATOM 609 C CA . ALA A 1 86 ? 14.123 -27.359 15.124 1.00 64.38 86 ALA A CA 1
ATOM 610 C C . ALA A 1 86 ? 14.431 -27.472 13.621 1.00 64.38 86 ALA A C 1
ATOM 612 O O . ALA A 1 86 ? 14.647 -26.486 12.914 1.00 64.38 86 ALA A O 1
ATOM 613 N N . THR A 1 87 ? 14.417 -28.700 13.105 1.00 53.06 87 THR A N 1
ATOM 614 C CA . THR A 1 87 ? 14.445 -28.971 11.665 1.00 53.06 87 THR A CA 1
ATOM 615 C C . THR A 1 87 ? 13.003 -28.991 11.141 1.00 53.06 87 THR A C 1
ATOM 617 O O . THR A 1 87 ? 12.343 -30.020 11.251 1.00 53.06 87 THR A O 1
ATOM 620 N N . GLY A 1 88 ? 12.482 -27.876 10.610 1.00 52.62 88 GLY A N 1
ATOM 621 C CA . GLY A 1 88 ? 11.117 -27.820 10.051 1.00 52.62 88 GLY A CA 1
ATOM 622 C C . GLY A 1 88 ? 10.427 -26.450 10.140 1.00 52.62 88 GLY A C 1
ATOM 623 O O . GLY A 1 88 ? 11.107 -25.430 10.236 1.00 52.62 88 GLY A O 1
ATOM 624 N N . GLN A 1 89 ? 9.084 -26.446 10.093 1.00 49.72 89 GLN A N 1
ATOM 625 C CA . GLN A 1 89 ? 8.206 -25.255 10.104 1.00 49.72 89 GLN A CA 1
ATOM 626 C C . GLN A 1 89 ? 8.430 -24.305 11.301 1.00 49.72 89 GLN A C 1
ATOM 628 O O . GLN A 1 89 ? 8.215 -23.109 11.149 1.00 49.72 89 GLN A O 1
ATOM 633 N N . ASP A 1 90 ? 8.961 -24.796 12.427 1.00 60.75 90 ASP A N 1
ATOM 634 C CA . ASP A 1 90 ? 9.169 -24.012 13.661 1.00 60.75 90 ASP A CA 1
ATOM 635 C C . ASP A 1 90 ? 10.594 -23.450 13.812 1.00 60.75 90 ASP A C 1
ATOM 637 O O . ASP A 1 90 ? 11.057 -23.132 14.913 1.00 60.75 90 ASP A O 1
ATOM 641 N N . ARG A 1 91 ? 11.341 -23.357 12.705 1.00 75.12 91 ARG A N 1
ATOM 642 C CA . ARG A 1 91 ? 12.721 -22.853 12.727 1.00 75.12 91 ARG A CA 1
ATOM 643 C C . ARG A 1 91 ? 12.808 -21.416 13.239 1.00 75.12 91 ARG A C 1
ATOM 645 O O . ARG A 1 91 ? 13.805 -21.077 13.865 1.00 75.12 91 ARG A O 1
ATOM 652 N N . PHE A 1 92 ? 11.808 -20.583 12.972 1.00 84.00 92 PHE A N 1
ATOM 653 C CA . PHE A 1 92 ? 11.788 -19.183 13.389 1.00 84.00 92 PHE A CA 1
ATOM 654 C C . PHE A 1 92 ? 10.657 -18.961 14.400 1.00 84.00 92 PHE A C 1
ATOM 656 O O . PHE A 1 92 ? 9.511 -19.282 14.079 1.00 84.00 92 PHE A O 1
ATOM 663 N N . PRO A 1 93 ? 10.945 -18.449 15.612 1.00 86.81 93 PRO A N 1
ATOM 664 C CA . PRO A 1 93 ? 9.915 -18.174 16.609 1.00 86.81 93 PRO A CA 1
ATOM 665 C C . PRO A 1 93 ? 8.865 -17.186 16.095 1.00 86.81 93 PRO A C 1
ATOM 667 O O . PRO A 1 93 ? 9.213 -16.129 15.569 1.00 86.81 93 PRO A O 1
ATOM 670 N N . LEU A 1 94 ? 7.582 -17.508 16.279 1.00 89.75 94 LEU A N 1
ATOM 671 C CA . LEU A 1 94 ? 6.487 -16.566 16.050 1.00 89.75 94 LEU A CA 1
ATOM 672 C C . LEU A 1 94 ? 6.455 -15.546 17.196 1.00 89.75 94 LEU A C 1
ATOM 674 O O . LEU A 1 94 ? 6.317 -15.922 18.358 1.00 89.75 94 LEU A O 1
ATOM 678 N N . LEU A 1 95 ? 6.556 -14.266 16.858 1.00 91.25 95 LEU A N 1
ATOM 679 C CA . LEU A 1 95 ? 6.449 -13.152 17.797 1.00 91.25 95 LEU A CA 1
ATOM 680 C C . LEU A 1 95 ? 4.983 -12.802 18.048 1.00 91.25 95 LEU A C 1
ATOM 682 O O . LEU A 1 95 ? 4.548 -12.683 19.192 1.00 91.25 95 LEU A O 1
ATOM 686 N N . TRP A 1 96 ? 4.216 -12.657 16.968 1.00 95.19 96 TRP A N 1
ATOM 687 C CA . TRP A 1 96 ? 2.796 -12.339 17.024 1.00 95.19 96 TRP A CA 1
ATOM 688 C C . TRP A 1 96 ? 2.078 -12.648 15.702 1.00 95.19 96 TRP A C 1
ATOM 690 O O . TRP A 1 96 ? 2.694 -12.704 14.639 1.00 95.19 96 TRP A O 1
ATOM 700 N N . ASP A 1 97 ? 0.757 -12.822 15.791 1.00 97.06 97 ASP A N 1
ATOM 701 C CA . ASP A 1 97 ? -0.188 -12.824 14.667 1.00 97.06 97 ASP A CA 1
ATOM 702 C C . ASP A 1 97 ? -1.196 -11.689 14.880 1.00 97.06 97 ASP A C 1
ATOM 704 O O . ASP A 1 97 ? -1.996 -11.730 15.823 1.00 97.06 97 ASP A O 1
ATOM 708 N N . ALA A 1 98 ? -1.167 -10.683 14.005 1.00 98.12 98 ALA A N 1
ATOM 709 C CA . ALA A 1 98 ? -2.040 -9.517 14.112 1.00 98.12 98 ALA A CA 1
ATOM 710 C C . ALA A 1 98 ? -3.533 -9.884 14.047 1.00 98.12 98 ALA A C 1
ATOM 712 O O . ALA A 1 98 ? -4.356 -9.284 14.742 1.00 98.12 98 ALA A O 1
ATOM 713 N N . GLY A 1 99 ? -3.893 -10.907 13.262 1.00 97.50 99 GLY A N 1
ATOM 714 C CA . GLY A 1 99 ? -5.272 -11.374 13.153 1.00 97.50 99 GLY A CA 1
ATOM 715 C C . GLY A 1 99 ? -5.775 -11.968 14.469 1.00 97.50 99 GLY A C 1
ATOM 716 O O . GLY A 1 99 ? -6.859 -11.612 14.943 1.00 97.50 99 GLY A O 1
ATOM 717 N N . ALA A 1 100 ? -4.951 -12.797 15.119 1.00 97.12 100 ALA A N 1
ATOM 718 C CA . ALA A 1 100 ? -5.254 -13.358 16.434 1.00 97.12 100 ALA A CA 1
ATOM 719 C C . ALA A 1 100 ? -5.325 -12.276 17.524 1.00 97.12 100 ALA A C 1
ATOM 721 O O . ALA A 1 100 ? -6.213 -12.304 18.380 1.00 97.12 100 ALA A O 1
ATOM 722 N N . ILE A 1 101 ? -4.423 -11.293 17.479 1.00 97.44 101 ILE A N 1
ATOM 723 C CA . ILE A 1 101 ? -4.416 -10.170 18.422 1.00 97.44 101 ILE A CA 1
ATOM 724 C C . ILE A 1 101 ? -5.705 -9.364 18.311 1.00 97.44 101 ILE A C 1
ATOM 726 O O . ILE A 1 101 ? -6.360 -9.124 19.329 1.00 97.44 101 ILE A O 1
ATOM 730 N N . LEU A 1 102 ? -6.115 -9.016 17.091 1.00 96.88 102 LEU A N 1
ATOM 731 C CA . LEU A 1 102 ? -7.374 -8.324 16.839 1.00 96.88 102 LEU A CA 1
ATOM 732 C C . LEU A 1 102 ? -8.577 -9.127 17.341 1.00 96.88 102 LEU A C 1
ATOM 734 O O . LEU A 1 102 ? -9.421 -8.584 18.056 1.00 96.88 102 LEU A O 1
ATOM 738 N N . ALA A 1 103 ? -8.621 -10.426 17.039 1.00 95.00 103 ALA A N 1
ATOM 739 C CA . ALA A 1 103 ? -9.679 -11.327 17.496 1.00 95.00 103 ALA A CA 1
ATOM 740 C C . ALA A 1 103 ? -9.775 -11.420 19.033 1.00 95.00 103 ALA A C 1
ATOM 742 O O . ALA A 1 103 ? -10.864 -11.579 19.579 1.00 95.00 103 ALA A O 1
ATOM 743 N N . SER A 1 104 ? -8.653 -11.270 19.742 1.00 95.12 104 SER A N 1
ATOM 744 C CA . SER A 1 104 ? -8.594 -11.278 21.212 1.00 95.12 104 SER A CA 1
ATOM 745 C C . SER A 1 104 ? -8.841 -9.917 21.884 1.00 95.12 104 SER A C 1
ATOM 747 O O . SER A 1 104 ? -8.634 -9.781 23.089 1.00 95.12 104 SER A O 1
ATOM 749 N N . GLY A 1 105 ? -9.286 -8.903 21.134 1.00 94.00 105 GLY A N 1
ATOM 750 C CA . GLY A 1 105 ? -9.581 -7.571 21.672 1.00 94.00 105 GLY A CA 1
ATOM 751 C C . GLY A 1 105 ? -8.423 -6.575 21.580 1.00 94.00 105 GLY A C 1
ATOM 752 O O . GLY A 1 105 ? -8.351 -5.659 22.394 1.00 94.00 105 GLY A O 1
ATOM 753 N N . ASN A 1 106 ? -7.516 -6.754 20.613 1.00 96.00 106 ASN A N 1
ATOM 754 C CA . ASN A 1 106 ? -6.470 -5.793 20.244 1.00 96.00 106 ASN A CA 1
ATOM 755 C C . ASN A 1 106 ? -5.609 -5.302 21.426 1.00 96.00 106 ASN A C 1
ATOM 757 O O . ASN A 1 106 ? -5.362 -4.107 21.583 1.00 96.00 106 ASN A O 1
ATOM 761 N N . LYS A 1 107 ? -5.216 -6.217 22.325 1.00 93.88 107 LYS A N 1
ATOM 762 C CA . LYS A 1 107 ? -4.468 -5.897 23.563 1.00 93.88 107 LYS A CA 1
ATOM 763 C C . LYS A 1 107 ? -5.173 -4.873 24.478 1.00 93.88 107 LYS A C 1
ATOM 765 O O . LYS A 1 107 ? -4.522 -4.199 25.269 1.00 93.88 107 LYS A O 1
ATOM 770 N N . GLY A 1 108 ? -6.498 -4.749 24.380 1.00 93.06 108 GLY A N 1
ATOM 771 C CA . GLY A 1 108 ? -7.294 -3.770 25.124 1.00 93.06 108 GLY A CA 1
ATOM 772 C C . GLY A 1 108 ? -7.339 -2.374 24.496 1.00 93.06 108 GLY A C 1
ATOM 773 O O . GLY A 1 108 ? -7.974 -1.485 25.062 1.00 93.06 108 GLY A O 1
ATOM 774 N N . LEU A 1 109 ? -6.706 -2.162 23.337 1.00 93.94 109 LEU A N 1
ATOM 775 C CA . LEU A 1 109 ? -6.801 -0.903 22.602 1.00 93.94 109 LEU A CA 1
ATOM 776 C C . LEU A 1 109 ? -8.140 -0.810 21.868 1.00 93.94 109 LEU A C 1
ATOM 778 O O . LEU A 1 109 ? -8.567 -1.744 21.183 1.00 93.94 109 LEU A O 1
ATOM 782 N N . ALA A 1 110 ? -8.787 0.351 21.969 1.00 92.44 110 ALA A N 1
ATOM 783 C CA . ALA A 1 110 ? -9.963 0.643 21.165 1.00 92.44 110 ALA A CA 1
ATOM 784 C C . ALA A 1 110 ? -9.579 0.680 19.681 1.00 92.44 110 ALA A C 1
ATOM 786 O O . ALA A 1 110 ? -8.611 1.335 19.299 1.00 92.44 110 ALA A O 1
ATOM 787 N N . ARG A 1 111 ? -10.362 -0.003 18.845 1.00 93.62 111 ARG A N 1
ATOM 788 C CA . ARG A 1 111 ? -10.159 -0.003 17.397 1.00 93.62 111 ARG A CA 1
ATOM 789 C C . ARG A 1 111 ? -10.416 1.395 16.835 1.00 93.62 111 ARG A C 1
ATOM 791 O O . ARG A 1 111 ? -11.464 1.975 17.110 1.00 93.62 111 ARG A O 1
ATOM 798 N N . LYS A 1 112 ? -9.476 1.926 16.054 1.00 96.69 112 LYS A N 1
ATOM 799 C CA . LYS A 1 112 ? -9.581 3.241 15.412 1.00 96.69 112 LYS A CA 1
ATOM 800 C C . LYS A 1 112 ? -9.595 3.070 13.900 1.00 96.69 112 LYS A C 1
ATOM 802 O O . LYS A 1 112 ? -8.574 2.741 13.305 1.00 96.69 112 LYS A O 1
ATOM 807 N N . ILE A 1 113 ? -10.766 3.255 13.297 1.00 98.44 113 ILE A N 1
ATOM 808 C CA . ILE A 1 113 ? -10.975 3.101 11.857 1.00 98.44 113 ILE A CA 1
ATOM 809 C C . ILE A 1 113 ? -11.279 4.469 11.278 1.00 98.44 113 ILE A C 1
ATOM 811 O O . ILE A 1 113 ? -12.129 5.185 11.797 1.00 98.44 113 ILE A O 1
ATOM 815 N N . TYR A 1 114 ? -10.604 4.822 10.198 1.00 98.62 114 TYR A N 1
ATOM 816 C CA . TYR A 1 114 ? -10.749 6.115 9.560 1.00 98.62 114 TYR A CA 1
ATOM 817 C C . TYR A 1 114 ? -11.151 5.964 8.100 1.00 98.62 114 TYR A C 1
ATOM 819 O O . TYR A 1 114 ? -10.820 4.990 7.432 1.00 98.62 114 TYR A O 1
ATOM 827 N N . THR A 1 115 ? -11.818 6.979 7.581 1.00 98.31 115 THR A N 1
ATOM 828 C CA . THR A 1 115 ? -11.891 7.265 6.147 1.00 98.31 115 THR A CA 1
ATOM 829 C C . THR A 1 115 ? -11.616 8.755 5.950 1.00 98.31 115 THR A C 1
ATOM 831 O O . THR A 1 115 ? -11.201 9.444 6.887 1.00 98.31 115 THR A O 1
ATOM 834 N N . TRP A 1 116 ? -11.821 9.286 4.751 1.00 97.69 116 TRP A N 1
ATOM 835 C CA . TRP A 1 116 ? -11.723 10.721 4.529 1.00 97.69 116 TRP A CA 1
ATOM 836 C C . TRP A 1 116 ? -12.748 11.237 3.527 1.00 97.69 116 TRP A C 1
ATOM 838 O O . TRP A 1 116 ? -13.315 10.492 2.736 1.00 97.69 116 TRP A O 1
ATOM 848 N N . ASP A 1 117 ? -12.973 12.548 3.559 1.00 96.50 117 ASP A N 1
ATOM 849 C CA . ASP A 1 117 ? -13.763 13.276 2.575 1.00 96.50 117 ASP A CA 1
ATOM 850 C C . ASP A 1 117 ? -12.833 13.971 1.566 1.00 96.50 117 ASP A C 1
ATOM 852 O O . ASP A 1 117 ? -12.263 15.025 1.886 1.00 96.50 117 ASP A O 1
ATOM 856 N N . PRO A 1 118 ? -12.700 13.454 0.327 1.00 94.56 118 PRO A N 1
ATOM 857 C CA . PRO A 1 118 ? -11.848 14.064 -0.691 1.00 94.56 118 PRO A CA 1
ATOM 858 C C . PRO A 1 118 ? -12.185 15.527 -0.990 1.00 94.56 118 PRO A C 1
ATOM 860 O O . PRO A 1 118 ? -11.320 16.292 -1.409 1.00 94.56 118 PRO A O 1
ATOM 863 N N . ARG A 1 119 ? -13.426 15.971 -0.736 1.00 93.50 119 ARG A N 1
ATOM 864 C CA . ARG A 1 119 ? -13.829 17.366 -0.963 1.00 93.50 119 ARG A CA 1
ATOM 865 C C . ARG A 1 119 ? -13.152 18.344 -0.014 1.00 93.50 119 ARG A C 1
ATOM 867 O O . ARG A 1 119 ? -13.214 19.539 -0.299 1.00 93.50 119 ARG A O 1
ATOM 874 N N . LYS A 1 120 ? -12.622 17.887 1.121 1.00 95.44 120 LYS A N 1
ATOM 875 C CA . LYS A 1 120 ? -12.018 18.729 2.164 1.00 95.44 120 LYS A CA 1
ATOM 876 C C . LYS A 1 120 ? -10.491 18.794 2.066 1.00 95.44 120 LYS A C 1
ATOM 878 O O . LYS A 1 120 ? -9.889 19.638 2.722 1.00 95.44 120 LYS A O 1
ATOM 883 N N . ILE A 1 121 ? -9.873 17.946 1.241 1.00 93.31 121 ILE A N 1
ATOM 884 C CA . ILE A 1 121 ? -8.420 17.921 1.033 1.00 93.31 121 ILE A CA 1
ATOM 885 C C . ILE A 1 121 ? -7.938 19.295 0.549 1.00 93.31 121 ILE A C 1
ATOM 887 O O . ILE A 1 121 ? -8.524 19.886 -0.361 1.00 93.31 121 ILE A O 1
ATOM 891 N N . GLY A 1 122 ? -6.888 19.817 1.190 1.00 88.19 122 GLY A N 1
ATOM 892 C CA . GLY A 1 122 ? -6.279 21.109 0.860 1.00 88.19 122 GLY A CA 1
ATOM 893 C C . GLY A 1 122 ? -7.157 22.337 1.135 1.00 88.19 122 GLY A C 1
ATOM 894 O O . GLY A 1 122 ? -6.783 23.446 0.752 1.00 88.19 122 GLY A O 1
ATOM 895 N N . LYS A 1 123 ? -8.326 22.183 1.777 1.00 91.69 123 LYS A N 1
ATOM 896 C CA . LYS A 1 123 ? -9.211 23.312 2.098 1.00 91.69 123 LYS A CA 1
ATOM 897 C C . LYS A 1 123 ? -8.885 23.897 3.475 1.00 91.69 123 LYS A C 1
ATOM 899 O O . LYS A 1 123 ? -8.983 23.180 4.472 1.00 91.69 123 LYS A O 1
ATOM 904 N N . PRO A 1 124 ? -8.574 25.206 3.570 1.00 91.19 124 PRO A N 1
ATOM 905 C CA . PRO A 1 124 ? -8.266 25.846 4.844 1.00 91.19 124 PRO A CA 1
ATOM 906 C C . PRO A 1 124 ? -9.365 25.636 5.892 1.00 91.19 124 PRO A C 1
ATOM 908 O O . PRO A 1 124 ? -10.548 25.842 5.614 1.00 91.19 124 PRO A O 1
ATOM 911 N N . GLY A 1 125 ? -8.967 25.230 7.100 1.00 91.38 125 GLY A N 1
ATOM 912 C CA . GLY A 1 125 ? -9.876 25.028 8.233 1.00 91.38 125 GLY A CA 1
ATOM 913 C C . GLY A 1 125 ? -10.786 23.798 8.136 1.00 91.38 125 GLY A C 1
ATOM 914 O O . GLY A 1 125 ? -11.688 23.661 8.958 1.00 91.38 125 GLY A O 1
ATOM 915 N N . GLN A 1 126 ? -10.584 22.906 7.160 1.00 94.25 126 GLN A N 1
ATOM 916 C CA . GLN A 1 126 ? -11.372 21.679 7.023 1.00 94.25 126 GLN A CA 1
ATOM 917 C C . GLN A 1 126 ? -10.495 20.454 7.286 1.00 94.25 126 GLN A C 1
ATOM 919 O O . GLN A 1 126 ? -9.454 20.289 6.659 1.00 94.25 126 GLN A O 1
ATOM 924 N N . ASN A 1 127 ? -10.918 19.585 8.209 1.00 95.12 127 ASN A N 1
ATOM 925 C CA . ASN A 1 127 ? -10.295 18.275 8.387 1.00 95.12 127 ASN A CA 1
ATOM 926 C C . ASN A 1 127 ? -10.926 17.277 7.399 1.00 95.12 127 ASN A C 1
ATOM 928 O O . ASN A 1 127 ? -12.142 17.058 7.480 1.00 95.12 127 ASN A O 1
ATOM 932 N N . PRO A 1 128 ? -10.158 16.708 6.450 1.00 96.56 128 PRO A N 1
ATOM 933 C CA . PRO A 1 128 ? -10.666 15.659 5.578 1.00 96.56 128 PRO A CA 1
ATOM 934 C C . PRO A 1 128 ? -10.834 14.320 6.294 1.00 96.56 128 PRO A C 1
ATOM 936 O O . PRO A 1 128 ? -11.677 13.546 5.858 1.00 96.56 128 PRO A O 1
ATOM 939 N N . VAL A 1 129 ? -10.084 14.048 7.365 1.00 97.94 129 VAL A N 1
ATOM 940 C CA . VAL A 1 129 ? -10.135 12.773 8.091 1.00 97.94 129 VAL A CA 1
ATOM 941 C C . VAL A 1 129 ? -11.460 12.634 8.836 1.00 97.94 129 VAL A C 1
ATOM 943 O O . VAL A 1 129 ? -11.970 13.591 9.421 1.00 97.94 129 VAL A O 1
ATOM 946 N N . ILE A 1 130 ? -12.021 11.429 8.793 1.00 98.00 130 ILE A N 1
ATOM 947 C CA . ILE A 1 130 ? -13.247 11.043 9.488 1.00 98.00 130 ILE A CA 1
ATOM 948 C C . ILE A 1 130 ? -12.922 9.804 10.312 1.00 98.00 130 ILE A C 1
ATOM 950 O O . ILE A 1 130 ? -12.584 8.765 9.745 1.00 98.00 130 ILE A O 1
ATOM 954 N N . LEU A 1 131 ? -13.019 9.920 11.635 1.00 98.12 131 LEU A N 1
ATOM 955 C CA . LEU A 1 131 ? -13.043 8.767 12.529 1.00 98.12 131 LEU A CA 1
ATOM 956 C C . LEU A 1 131 ? -14.413 8.093 12.410 1.00 98.12 131 LEU A C 1
ATOM 958 O O . LEU A 1 131 ? -15.430 8.777 12.411 1.00 98.12 131 LEU A O 1
ATOM 962 N N . ILE A 1 132 ? -14.409 6.771 12.275 1.00 98.25 132 ILE A N 1
ATOM 963 C CA . ILE A 1 132 ? -15.600 5.929 12.330 1.00 98.25 132 ILE A CA 1
ATOM 964 C C . ILE A 1 132 ? -15.612 5.296 13.718 1.00 98.25 132 ILE A C 1
ATOM 966 O O . ILE A 1 132 ? -14.753 4.461 14.022 1.00 98.25 132 ILE A O 1
ATOM 970 N N . ASP A 1 133 ? -16.547 5.705 14.566 1.00 96.56 133 ASP A N 1
ATOM 971 C CA . ASP A 1 133 ? -16.665 5.231 15.947 1.00 96.56 133 ASP A CA 1
ATOM 972 C C . ASP A 1 133 ? -18.101 5.171 16.491 1.00 96.56 133 ASP A C 1
ATOM 974 O O . ASP A 1 133 ? -18.332 4.454 17.469 1.00 96.56 133 ASP A O 1
ATOM 978 N N . ASP A 1 134 ? -19.076 5.804 15.831 1.00 97.19 134 ASP A N 1
ATOM 979 C CA . ASP A 1 134 ? -20.484 5.772 16.224 1.00 97.19 134 ASP A CA 1
ATOM 980 C C . ASP A 1 134 ? -21.393 5.412 15.030 1.00 97.19 134 ASP A C 1
ATOM 982 O O . ASP A 1 134 ? -21.581 6.196 14.091 1.00 97.19 134 ASP A O 1
ATOM 986 N N . PRO A 1 135 ? -22.041 4.229 15.065 1.00 98.06 135 PRO A N 1
ATOM 987 C CA . PRO A 1 135 ? -22.927 3.783 13.995 1.00 98.06 135 PRO A CA 1
ATOM 988 C C . PRO A 1 135 ? -24.051 4.750 13.614 1.00 98.06 135 PRO A C 1
ATOM 990 O O . PRO A 1 135 ? -24.479 4.771 12.459 1.00 98.06 135 PRO A O 1
ATOM 993 N N . THR A 1 136 ? -24.567 5.522 14.569 1.00 97.44 136 THR A N 1
ATOM 994 C CA . THR A 1 136 ? -25.716 6.407 14.362 1.00 97.44 136 THR A CA 1
ATOM 995 C C . THR A 1 136 ? -25.290 7.698 13.679 1.00 97.44 136 THR A C 1
ATOM 997 O O . THR A 1 136 ? -25.959 8.137 12.740 1.00 97.44 136 THR A O 1
ATOM 1000 N N . THR A 1 137 ? -24.196 8.311 14.134 1.00 97.81 137 THR A N 1
ATOM 1001 C CA . THR A 1 137 ? -23.725 9.586 13.579 1.00 97.81 137 THR A CA 1
ATOM 1002 C C . THR A 1 137 ? -22.947 9.410 12.283 1.00 97.81 137 THR A C 1
ATOM 1004 O O . THR A 1 137 ? -23.049 10.268 11.404 1.00 97.81 137 THR A O 1
ATOM 1007 N N . ASP A 1 138 ? -22.237 8.294 12.117 1.00 98.06 138 ASP A N 1
ATOM 1008 C CA . ASP A 1 138 ? -21.343 8.103 10.974 1.00 98.06 138 ASP A CA 1
ATOM 1009 C C . ASP A 1 138 ? -22.076 7.580 9.740 1.00 98.06 138 ASP A C 1
ATOM 1011 O O . ASP A 1 138 ? -21.761 7.986 8.621 1.00 98.06 138 ASP A O 1
ATOM 1015 N N . ALA A 1 139 ? -23.108 6.744 9.908 1.00 97.81 139 ALA A N 1
ATOM 1016 C CA . ALA A 1 139 ? -23.876 6.190 8.790 1.00 97.81 139 ALA A CA 1
ATOM 1017 C C . ALA A 1 139 ? -24.349 7.243 7.761 1.00 97.81 139 ALA A C 1
ATOM 1019 O O . ALA A 1 139 ? -24.074 7.054 6.574 1.00 97.81 139 ALA A O 1
ATOM 1020 N N . PRO A 1 140 ? -24.996 8.369 8.138 1.00 96.06 140 PRO A N 1
ATOM 1021 C CA . PRO A 1 140 ? -25.408 9.380 7.157 1.00 96.06 140 PRO A CA 1
ATOM 1022 C C . PRO A 1 140 ? -24.223 10.083 6.470 1.00 96.06 140 PRO A C 1
ATOM 1024 O O . PRO A 1 140 ? -24.322 10.458 5.296 1.00 96.06 140 PRO A O 1
ATOM 1027 N N . VAL A 1 141 ? -23.097 10.256 7.172 1.00 95.56 141 VAL A N 1
ATOM 1028 C CA . VAL A 1 141 ? -21.880 10.868 6.614 1.00 95.56 141 VAL A CA 1
ATOM 1029 C C . VAL A 1 141 ? -21.265 9.942 5.566 1.00 95.56 141 VAL A C 1
ATOM 1031 O O . VAL A 1 141 ? -20.997 10.367 4.439 1.00 95.56 141 VAL A O 1
ATOM 1034 N N . LEU A 1 142 ? -21.104 8.666 5.914 1.00 95.94 142 LEU A N 1
ATOM 1035 C CA . LEU A 1 142 ? -20.530 7.639 5.052 1.00 95.94 142 LEU A CA 1
ATOM 1036 C C . LEU A 1 142 ? -21.434 7.320 3.853 1.00 95.94 142 LEU A C 1
ATOM 1038 O O . LEU A 1 142 ? -20.932 7.186 2.738 1.00 95.94 142 LEU A O 1
ATOM 1042 N N . GLU A 1 143 ? -22.758 7.292 4.034 1.00 94.06 143 GLU A N 1
ATOM 1043 C CA . GLU A 1 143 ? -23.711 7.123 2.928 1.00 94.06 143 GLU A CA 1
ATOM 1044 C C . GLU A 1 143 ? -23.600 8.268 1.918 1.00 94.06 143 GLU A C 1
ATOM 1046 O O . GLU A 1 143 ? -23.590 8.046 0.704 1.00 94.06 143 GLU A O 1
ATOM 1051 N N . THR A 1 144 ? -23.456 9.503 2.410 1.00 91.56 144 THR A N 1
ATOM 1052 C CA . THR A 1 144 ? -23.259 10.677 1.552 1.00 91.56 144 THR A CA 1
ATOM 1053 C C . THR A 1 144 ? -21.971 10.554 0.744 1.00 91.56 144 THR A C 1
ATOM 1055 O O . THR A 1 144 ? -21.985 10.831 -0.456 1.00 91.56 144 THR A O 1
ATOM 1058 N N . LEU A 1 145 ? -20.868 10.138 1.378 1.00 91.38 145 LEU A N 1
ATOM 1059 C CA . LEU A 1 145 ? -19.590 9.917 0.699 1.00 91.38 145 LEU A CA 1
ATOM 1060 C C . LEU A 1 145 ? -19.709 8.840 -0.377 1.00 91.38 145 LEU A C 1
ATOM 1062 O O . LEU A 1 145 ? -19.352 9.093 -1.526 1.00 91.38 145 LEU A O 1
ATOM 1066 N N . CYS A 1 146 ? -20.279 7.689 -0.030 1.00 88.88 146 CYS A N 1
ATOM 1067 C CA . CYS A 1 146 ? -20.387 6.555 -0.935 1.00 88.88 146 CYS A CA 1
ATOM 1068 C C . CYS A 1 146 ? -21.308 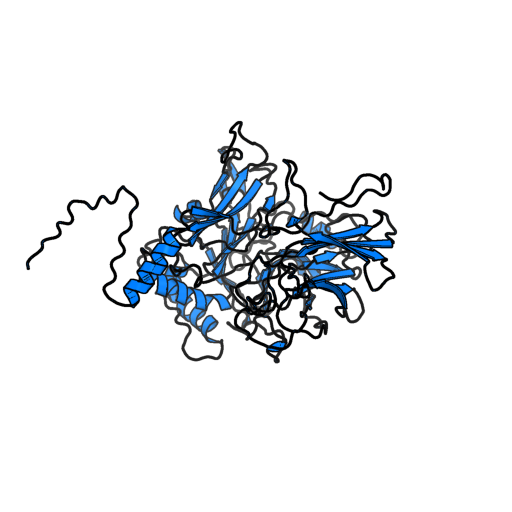6.830 -2.147 1.00 88.88 146 CYS A C 1
ATOM 1070 O O . CYS A 1 146 ? -20.999 6.445 -3.274 1.00 88.88 146 CYS A O 1
ATOM 1072 N N . THR A 1 147 ? -22.417 7.557 -1.957 1.00 82.25 147 THR A N 1
ATOM 1073 C CA . THR A 1 147 ? -23.471 7.726 -2.982 1.00 82.25 147 THR A CA 1
ATOM 1074 C C . THR A 1 147 ? -23.081 8.633 -4.159 1.00 82.25 147 THR A C 1
ATOM 1076 O O . THR A 1 147 ? -23.684 8.554 -5.228 1.00 82.25 147 THR A O 1
ATOM 1079 N N . LYS A 1 148 ? -22.063 9.499 -4.043 1.00 65.38 148 LYS A N 1
ATOM 1080 C CA . LYS A 1 148 ? -21.734 10.463 -5.119 1.00 65.38 148 LYS A CA 1
ATOM 1081 C C . LYS A 1 148 ? -21.112 9.856 -6.374 1.00 65.38 148 LYS A C 1
ATOM 1083 O O . LYS A 1 148 ? -20.790 10.601 -7.298 1.00 65.38 148 LYS A O 1
ATOM 1088 N N . SER A 1 149 ? -21.032 8.535 -6.481 1.00 58.22 149 SER A N 1
ATOM 1089 C CA . SER A 1 149 ? -20.743 7.864 -7.752 1.00 58.22 149 SER A CA 1
ATOM 1090 C C . SER A 1 149 ? -21.908 7.941 -8.764 1.00 58.22 149 SER A C 1
ATOM 1092 O O . SER A 1 149 ? -22.197 6.965 -9.439 1.00 58.22 149 SER A O 1
ATOM 1094 N N . GLY A 1 150 ? -22.623 9.077 -8.858 1.00 51.78 150 GLY A N 1
ATOM 1095 C CA . GLY A 1 150 ? -23.533 9.454 -9.959 1.00 51.78 150 GLY A CA 1
ATOM 1096 C C . GLY A 1 150 ? -24.663 8.486 -10.341 1.00 51.78 150 GLY A C 1
ATOM 1097 O O . GLY A 1 150 ? -25.388 8.752 -11.299 1.00 51.78 150 GLY A O 1
ATOM 1098 N N . LEU A 1 151 ? -24.828 7.385 -9.620 1.00 51.66 151 LEU A N 1
ATOM 1099 C CA . LEU A 1 151 ? -25.689 6.270 -9.958 1.00 51.66 151 LEU A CA 1
ATOM 1100 C C . LEU A 1 151 ? -26.681 6.104 -8.815 1.00 51.66 151 LEU A C 1
ATOM 1102 O O . LEU A 1 151 ? -26.306 5.849 -7.677 1.00 51.66 151 LEU A O 1
ATOM 1106 N N . LEU A 1 152 ? -27.966 6.261 -9.131 1.00 56.12 152 LEU A N 1
ATOM 1107 C CA . LEU A 1 152 ? -29.001 5.561 -8.381 1.00 56.12 152 LEU A CA 1
ATOM 1108 C C . LEU A 1 152 ? -28.774 4.056 -8.591 1.00 56.12 152 LEU A C 1
ATOM 1110 O O . LEU A 1 152 ? -28.486 3.661 -9.727 1.00 56.12 152 LEU A O 1
ATOM 1114 N N . PRO A 1 153 ? -28.956 3.207 -7.566 1.00 69.06 153 PRO A N 1
ATOM 1115 C CA . PRO A 1 153 ? -29.521 3.475 -6.232 1.00 69.06 153 PRO A CA 1
ATOM 1116 C C . PRO A 1 153 ? -28.508 3.994 -5.177 1.00 69.06 153 PRO A C 1
ATOM 1118 O O . PRO A 1 153 ? -27.311 3.995 -5.442 1.00 69.06 153 PRO A O 1
ATOM 1121 N N . PRO A 1 154 ? -28.979 4.421 -3.980 1.00 79.81 154 PRO A N 1
ATOM 1122 C CA . PRO A 1 154 ? -28.121 4.723 -2.825 1.00 79.81 154 PRO A CA 1
ATOM 1123 C C . PRO A 1 154 ? -27.154 3.579 -2.487 1.00 79.81 154 PRO A C 1
ATOM 1125 O O . PRO A 1 154 ? -27.454 2.416 -2.764 1.00 79.81 154 PRO A O 1
ATOM 1128 N N . CYS A 1 155 ? -26.023 3.908 -1.860 1.00 85.69 155 CYS A N 1
ATOM 1129 C CA . CYS A 1 155 ? -24.969 2.940 -1.550 1.00 85.69 155 CYS A CA 1
ATOM 1130 C C . CYS A 1 155 ? -25.410 1.893 -0.514 1.00 85.69 155 CYS A C 1
ATOM 1132 O O . CYS A 1 155 ? -25.040 0.724 -0.621 1.00 85.69 155 CYS A O 1
ATOM 1134 N N . GLY A 1 156 ? -26.257 2.280 0.444 1.00 92.88 156 GLY A N 1
ATOM 1135 C CA . GLY A 1 156 ? -26.821 1.362 1.435 1.00 92.88 156 GLY A CA 1
ATOM 1136 C C . GLY A 1 156 ? -26.013 1.254 2.730 1.00 92.88 156 GLY A C 1
ATOM 1137 O O . GLY A 1 156 ? -26.145 0.264 3.455 1.00 92.88 156 GLY A O 1
ATOM 1138 N N . ILE A 1 157 ? -25.208 2.266 3.057 1.00 95.94 157 ILE A N 1
ATOM 1139 C CA . ILE A 1 157 ? -24.575 2.395 4.367 1.00 95.94 157 ILE A CA 1
ATOM 1140 C C . ILE A 1 157 ? -25.655 2.708 5.408 1.00 95.94 157 ILE A C 1
ATOM 1142 O O . ILE A 1 157 ? -26.327 3.738 5.380 1.00 95.94 157 ILE A O 1
ATOM 1146 N N . THR A 1 158 ? -25.819 1.793 6.357 1.00 97.62 158 THR A N 1
ATOM 1147 C CA . THR A 1 158 ? -26.744 1.910 7.493 1.00 97.62 158 THR A CA 1
ATOM 1148 C C . THR A 1 158 ? -25.960 1.822 8.801 1.00 97.62 158 THR A C 1
ATOM 1150 O O . THR A 1 158 ? -24.819 1.350 8.773 1.00 97.62 158 THR A O 1
ATOM 1153 N N . PRO A 1 159 ? -26.544 2.177 9.962 1.00 98.50 159 PRO A N 1
ATOM 1154 C CA . PRO A 1 159 ? -25.883 1.955 11.248 1.00 98.50 159 PRO A CA 1
ATOM 1155 C C . PRO A 1 159 ? -25.404 0.508 11.426 1.00 98.50 159 PRO A C 1
ATOM 1157 O O . PRO A 1 159 ? -24.305 0.273 11.908 1.00 98.50 159 PRO A O 1
ATOM 1160 N N . ASN A 1 160 ? -26.164 -0.480 10.949 1.00 98.56 160 ASN A N 1
ATOM 1161 C CA . ASN A 1 160 ? -25.761 -1.886 10.993 1.00 98.56 160 ASN A CA 1
ATOM 1162 C C . ASN A 1 160 ? -24.494 -2.183 10.167 1.00 98.56 160 ASN A C 1
ATOM 1164 O O . ASN A 1 160 ? -23.679 -3.006 10.577 1.00 98.56 160 ASN A O 1
ATOM 1168 N N . VAL A 1 161 ? -24.311 -1.513 9.021 1.00 98.38 161 VAL A N 1
ATOM 1169 C CA . VAL A 1 161 ? -23.080 -1.628 8.216 1.00 98.38 161 VAL A CA 1
ATOM 1170 C C . VAL A 1 161 ? -21.909 -0.977 8.946 1.00 98.38 161 VAL A C 1
ATOM 1172 O O . VAL A 1 161 ? -20.827 -1.552 8.990 1.00 98.38 161 VAL A O 1
ATOM 1175 N N . VAL A 1 162 ? -22.114 0.187 9.566 1.00 98.56 162 VAL A N 1
ATOM 1176 C CA . VAL A 1 162 ? -21.060 0.855 10.346 1.00 98.56 162 VAL A CA 1
ATOM 1177 C C . VAL A 1 162 ? -20.647 0.015 11.557 1.00 98.56 162 VAL A C 1
ATOM 1179 O O . VAL A 1 162 ? -19.463 -0.174 11.810 1.00 98.56 162 VAL A O 1
ATOM 1182 N N . ASP A 1 163 ? -21.607 -0.584 12.254 1.00 98.38 163 ASP A N 1
ATOM 1183 C CA . ASP A 1 163 ? -21.348 -1.529 13.341 1.00 98.38 163 ASP A CA 1
ATOM 1184 C C . ASP A 1 163 ? -20.524 -2.741 12.862 1.00 98.38 163 ASP A C 1
ATOM 1186 O O . ASP A 1 163 ? -19.563 -3.152 13.518 1.00 98.38 163 ASP A O 1
ATOM 1190 N N . PHE A 1 164 ? -20.811 -3.254 11.660 1.00 98.12 164 PHE A N 1
ATOM 1191 C CA . PHE A 1 164 ? -20.001 -4.294 11.022 1.00 98.12 164 PHE A CA 1
ATOM 1192 C C . PHE A 1 164 ? -18.567 -3.835 10.696 1.00 98.12 164 PHE A C 1
ATOM 1194 O O . PHE A 1 164 ? -17.618 -4.587 10.963 1.00 98.12 164 PHE A O 1
ATOM 1201 N N . ILE A 1 165 ? -18.395 -2.608 10.182 1.00 97.88 165 ILE A N 1
ATOM 1202 C CA . ILE A 1 165 ? -17.087 -1.974 9.921 1.00 97.88 165 ILE A CA 1
ATOM 1203 C C . ILE A 1 165 ? -16.257 -1.918 11.213 1.00 97.88 165 ILE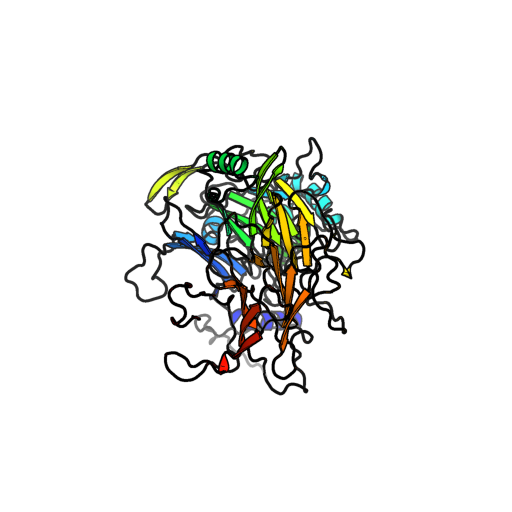 A C 1
ATOM 1205 O O . ILE A 1 165 ? -15.096 -2.330 11.225 1.00 97.88 165 ILE A O 1
ATOM 1209 N N . LEU A 1 166 ? -16.874 -1.529 12.335 1.00 96.88 166 LEU A N 1
ATOM 1210 C CA . LEU A 1 166 ? -16.257 -1.478 13.671 1.00 96.88 166 LEU A CA 1
ATOM 1211 C C . LEU A 1 166 ? -15.878 -2.860 14.249 1.00 96.88 166 LEU A C 1
ATOM 1213 O O . LEU A 1 166 ? -15.313 -2.956 15.345 1.00 96.88 166 LEU A O 1
ATOM 1217 N N . GLY A 1 167 ? -16.157 -3.943 13.519 1.00 95.44 167 GLY A N 1
ATOM 1218 C CA . GLY A 1 167 ? -15.830 -5.316 13.904 1.00 95.44 167 GLY A CA 1
ATOM 1219 C C . GLY A 1 167 ? -16.917 -6.016 14.722 1.00 95.44 167 GLY A C 1
ATOM 1220 O O . GLY A 1 167 ? -16.669 -7.098 15.260 1.00 95.44 167 GLY A O 1
ATOM 1221 N N . ASN A 1 168 ? -18.109 -5.426 14.829 1.00 96.38 168 ASN A N 1
ATOM 1222 C CA . ASN A 1 168 ? -19.267 -6.071 15.446 1.00 96.38 168 ASN A CA 1
ATOM 1223 C C . ASN A 1 168 ? -20.047 -6.900 14.410 1.00 96.38 168 ASN A C 1
ATOM 1225 O O . ASN A 1 168 ? -19.683 -6.971 13.232 1.00 96.38 168 ASN A O 1
ATOM 1229 N N . ASP A 1 169 ? -21.097 -7.581 14.858 1.00 95.88 169 ASP A N 1
ATOM 1230 C CA . ASP A 1 169 ? -21.970 -8.427 14.035 1.00 95.88 169 ASP A CA 1
ATOM 1231 C C . ASP A 1 169 ? -23.075 -7.654 13.286 1.00 95.88 169 ASP A C 1
ATOM 1233 O O . ASP A 1 169 ? -23.896 -8.247 12.583 1.00 95.88 169 ASP A O 1
ATOM 1237 N N . GLY A 1 170 ? -23.105 -6.325 13.403 1.00 96.44 170 GLY A N 1
ATOM 1238 C CA . GLY A 1 170 ? -24.094 -5.485 12.740 1.00 96.44 170 GLY A CA 1
ATOM 1239 C C . GLY A 1 170 ? -25.477 -5.549 13.385 1.00 96.44 170 GLY A C 1
ATOM 1240 O O . GLY A 1 170 ? -26.462 -5.209 12.727 1.00 96.44 170 GLY A O 1
ATOM 1241 N N . THR A 1 171 ? -25.593 -6.016 14.633 1.00 96.69 171 THR A N 1
ATOM 1242 C CA . THR A 1 171 ? -26.853 -6.023 15.398 1.00 96.69 171 THR A CA 1
ATOM 1243 C C . THR A 1 171 ? -27.039 -4.784 16.268 1.00 96.69 171 THR A C 1
ATOM 1245 O O . THR A 1 171 ? -28.109 -4.630 16.855 1.00 96.69 171 THR A O 1
ATOM 1248 N N . LEU A 1 172 ? -26.034 -3.899 16.352 1.00 97.06 172 LEU A N 1
ATOM 1249 C CA . LEU A 1 172 ? -26.017 -2.733 17.249 1.00 97.06 172 LEU A CA 1
ATOM 1250 C C . LEU A 1 172 ? -26.063 -3.098 18.743 1.00 97.06 172 LEU A C 1
ATOM 1252 O O . LEU A 1 172 ? -26.399 -2.266 19.581 1.00 97.06 172 LEU A O 1
ATOM 1256 N N . THR A 1 173 ? -25.719 -4.339 19.098 1.00 96.00 173 THR A N 1
ATOM 1257 C CA . THR A 1 173 ? -25.648 -4.798 20.496 1.00 96.00 173 THR A CA 1
ATOM 1258 C C . THR A 1 173 ? -24.231 -4.729 21.077 1.00 96.00 173 THR A C 1
ATOM 1260 O O . THR A 1 173 ? -24.032 -5.040 22.249 1.00 96.00 173 THR A O 1
ATOM 1263 N N . GLY A 1 174 ? -23.236 -4.345 20.265 1.00 91.62 174 GLY A N 1
ATOM 1264 C CA . GLY A 1 174 ? -21.815 -4.381 20.631 1.00 91.62 174 GLY A CA 1
ATOM 1265 C C . GLY A 1 174 ? -21.191 -5.779 20.582 1.00 91.62 174 GLY A C 1
ATOM 1266 O O . GLY A 1 174 ? -20.047 -5.956 21.003 1.00 91.62 174 GLY A O 1
ATOM 1267 N N . THR A 1 175 ? -21.917 -6.776 20.069 1.00 95.06 175 THR A N 1
ATOM 1268 C CA . THR A 1 175 ? -21.413 -8.145 19.925 1.00 95.06 175 THR A CA 1
ATOM 1269 C C . THR A 1 175 ? -20.312 -8.203 18.867 1.00 95.06 175 THR A C 1
ATOM 1271 O O . THR A 1 175 ? -20.538 -7.928 17.690 1.00 95.06 175 THR A O 1
ATOM 1274 N N . LYS A 1 176 ? -19.100 -8.571 19.292 1.00 93.75 176 LYS A N 1
ATOM 1275 C CA . LYS A 1 176 ? -17.919 -8.664 18.423 1.00 93.75 176 LYS A CA 1
ATOM 1276 C C . LYS A 1 176 ? -17.953 -9.919 17.552 1.00 93.75 176 LYS A C 1
ATOM 1278 O O . LYS A 1 176 ? -18.328 -10.999 18.012 1.00 93.75 176 LYS A O 1
ATOM 1283 N N . ARG A 1 177 ? -17.485 -9.797 16.306 1.00 94.38 177 ARG A N 1
ATOM 1284 C CA . ARG A 1 177 ? -17.205 -10.962 15.451 1.00 94.38 177 ARG A CA 1
ATOM 1285 C C . ARG A 1 177 ? -15.970 -11.705 15.960 1.00 94.38 177 ARG A C 1
ATOM 1287 O O . ARG A 1 177 ? -15.041 -11.097 16.479 1.00 94.38 177 ARG A O 1
ATOM 1294 N N . GLN A 1 178 ? -15.943 -13.024 15.762 1.00 92.69 178 GLN A N 1
ATOM 1295 C CA . GLN A 1 178 ? -14.818 -13.875 16.185 1.00 92.69 178 GLN A CA 1
ATOM 1296 C C . GLN A 1 178 ? -13.503 -13.559 15.461 1.00 92.69 178 GLN A C 1
ATOM 1298 O O . GLN A 1 178 ? -12.433 -13.874 15.968 1.00 92.69 178 GLN A O 1
ATOM 1303 N N . TRP A 1 179 ? -13.585 -12.999 14.256 1.00 95.56 179 TRP A N 1
ATOM 1304 C CA . TRP A 1 179 ? -12.438 -12.568 13.471 1.00 95.56 179 TRP A CA 1
ATOM 1305 C C . TRP A 1 179 ? -12.815 -11.305 12.708 1.00 95.56 179 TRP A C 1
ATOM 1307 O O . TRP A 1 179 ? -13.954 -11.179 12.249 1.00 95.56 179 TRP A O 1
ATOM 1317 N N . ILE A 1 180 ? -11.874 -10.369 12.605 1.00 95.38 180 ILE A N 1
ATOM 1318 C CA . ILE A 1 180 ? -12.133 -9.048 12.017 1.00 95.38 180 ILE A CA 1
ATOM 1319 C C . ILE A 1 180 ? -11.089 -8.610 10.992 1.00 95.38 180 ILE A C 1
ATOM 1321 O O . ILE A 1 180 ? -11.439 -7.787 10.157 1.00 95.38 180 ILE A O 1
ATOM 1325 N N . LEU A 1 181 ? -9.883 -9.195 10.988 1.00 97.69 181 LEU A N 1
ATOM 1326 C CA . LEU A 1 181 ? -8.882 -8.934 9.951 1.00 97.69 181 LEU A CA 1
ATOM 1327 C C . LEU A 1 181 ? -9.228 -9.707 8.674 1.00 97.69 181 LEU A C 1
ATOM 1329 O O . LEU A 1 181 ? -9.219 -10.945 8.663 1.00 97.69 181 LEU A O 1
ATOM 1333 N N . GLY A 1 182 ? -9.562 -8.982 7.607 1.00 96.38 182 GLY A N 1
ATOM 1334 C CA . GLY A 1 182 ? -9.827 -9.562 6.293 1.00 96.38 182 GLY A CA 1
ATOM 1335 C C . GLY A 1 182 ? -8.605 -10.261 5.701 1.00 96.38 182 GLY A C 1
ATOM 1336 O O . GLY A 1 182 ? -7.471 -9.951 6.050 1.00 96.38 182 GLY A O 1
ATOM 1337 N N . ALA A 1 183 ? -8.826 -11.196 4.775 1.00 95.38 183 ALA A N 1
ATOM 1338 C CA . ALA A 1 183 ? -7.748 -11.857 4.042 1.00 95.38 183 ALA A CA 1
ATOM 1339 C C . ALA A 1 183 ? -6.752 -10.840 3.463 1.00 95.38 183 ALA A C 1
ATOM 1341 O O . ALA A 1 183 ? -7.142 -9.956 2.694 1.00 95.38 183 ALA A O 1
ATOM 1342 N N . ILE A 1 184 ? -5.472 -10.990 3.791 1.00 95.69 184 ILE A N 1
ATOM 1343 C CA . ILE A 1 184 ? -4.408 -10.199 3.177 1.00 95.69 184 ILE A CA 1
ATOM 1344 C C . ILE A 1 184 ? -4.041 -10.915 1.885 1.00 95.69 184 ILE A C 1
ATOM 1346 O O . ILE A 1 184 ? -3.647 -12.074 1.920 1.00 95.69 184 ILE A O 1
ATOM 1350 N N . ILE A 1 185 ? -4.235 -10.275 0.735 1.00 90.00 185 ILE A N 1
ATOM 1351 C CA . ILE A 1 185 ? -3.951 -10.858 -0.584 1.00 90.00 185 ILE A CA 1
ATOM 1352 C C . ILE A 1 185 ? -3.286 -9.779 -1.431 1.00 90.00 185 ILE A C 1
ATOM 1354 O O . ILE A 1 185 ? -3.780 -8.654 -1.459 1.00 90.00 185 ILE A O 1
ATOM 1358 N N . ASN A 1 186 ? -2.178 -10.106 -2.108 1.00 86.94 186 ASN A N 1
ATOM 1359 C CA . ASN A 1 186 ? -1.399 -9.174 -2.945 1.00 86.94 186 ASN A CA 1
ATOM 1360 C C . ASN A 1 186 ? -0.792 -7.964 -2.226 1.00 86.94 186 ASN A C 1
ATOM 1362 O O . ASN A 1 186 ? -0.200 -7.101 -2.868 1.00 86.94 186 ASN A O 1
ATOM 1366 N N . SER A 1 187 ? -0.883 -7.909 -0.901 1.00 93.75 187 SER A N 1
ATOM 1367 C CA . SER A 1 187 ? -0.294 -6.842 -0.107 1.00 93.75 187 SER A CA 1
ATOM 1368 C C . SER A 1 187 ? 0.917 -7.359 0.658 1.00 93.75 187 SER A C 1
ATOM 1370 O O . SER A 1 187 ? 0.788 -7.991 1.706 1.00 93.75 187 SER A O 1
ATOM 1372 N N . THR A 1 188 ? 2.103 -7.050 0.148 1.00 92.94 188 THR A N 1
ATOM 1373 C CA . THR A 1 188 ? 3.362 -7.203 0.880 1.00 92.94 188 THR A CA 1
ATOM 1374 C C . THR A 1 188 ? 3.402 -6.162 2.006 1.00 92.94 188 THR A C 1
ATOM 1376 O O . THR A 1 188 ? 3.179 -4.981 1.725 1.00 92.94 188 THR A O 1
ATOM 1379 N N . PRO A 1 189 ? 3.673 -6.547 3.267 1.00 95.44 189 PRO A N 1
ATOM 1380 C CA . PRO A 1 189 ? 3.707 -5.600 4.380 1.00 95.44 189 PRO A CA 1
ATOM 1381 C C . PRO A 1 189 ? 4.842 -4.576 4.239 1.00 95.44 189 PRO A C 1
ATOM 1383 O O . PRO A 1 189 ? 5.985 -4.948 3.963 1.00 95.44 189 PRO A O 1
ATOM 1386 N N . ALA A 1 190 ? 4.549 -3.300 4.483 1.00 96.00 190 ALA A N 1
ATOM 1387 C CA . ALA A 1 190 ? 5.503 -2.195 4.430 1.00 96.00 190 ALA A CA 1
ATOM 1388 C C . ALA A 1 190 ? 5.798 -1.669 5.842 1.00 96.00 190 ALA A C 1
ATOM 1390 O O . ALA A 1 190 ? 4.877 -1.327 6.575 1.00 96.00 190 ALA A O 1
ATOM 1391 N N . VAL A 1 191 ? 7.070 -1.580 6.235 1.00 96.12 191 VAL A N 1
ATOM 1392 C CA . VAL A 1 191 ? 7.452 -1.130 7.585 1.00 96.12 191 VAL A CA 1
ATOM 1393 C C . VAL A 1 191 ? 7.928 0.314 7.543 1.00 96.12 191 VAL A C 1
ATOM 1395 O O . VAL A 1 191 ? 8.941 0.609 6.916 1.00 96.12 191 VAL A O 1
ATOM 1398 N N . THR A 1 192 ? 7.225 1.207 8.231 1.00 95.50 192 THR A N 1
ATOM 1399 C CA . THR A 1 192 ? 7.609 2.617 8.369 1.00 95.50 192 THR A CA 1
ATOM 1400 C C . THR A 1 192 ? 8.276 2.828 9.715 1.00 95.50 192 THR A C 1
ATOM 1402 O O . THR A 1 192 ? 7.801 2.292 10.711 1.00 95.50 192 THR A O 1
ATOM 1405 N N . GLY A 1 193 ? 9.339 3.624 9.764 1.00 94.06 193 GLY A N 1
ATOM 1406 C CA . GLY A 1 193 ? 10.084 3.915 10.987 1.00 94.06 193 GLY A CA 1
ATOM 1407 C C . GLY A 1 193 ? 10.841 5.237 10.882 1.00 94.06 193 GLY A C 1
ATOM 1408 O O . GLY A 1 193 ? 10.399 6.127 10.142 1.00 94.06 193 GLY A O 1
ATOM 1409 N N . PRO A 1 194 ? 11.972 5.377 11.596 1.00 94.31 194 PRO A N 1
ATOM 1410 C CA . PRO A 1 194 ? 12.848 6.532 11.456 1.00 94.31 194 PRO A CA 1
ATOM 1411 C C . PRO A 1 194 ? 13.259 6.766 9.989 1.00 94.31 194 PRO A C 1
ATOM 1413 O O . PRO A 1 194 ? 13.507 5.786 9.280 1.00 94.31 194 PRO A O 1
ATOM 1416 N N . PRO A 1 195 ? 13.343 8.030 9.531 1.00 93.94 195 PRO A N 1
ATOM 1417 C CA . PRO A 1 195 ? 13.816 8.371 8.189 1.00 93.94 195 PRO A CA 1
ATOM 1418 C C . PRO A 1 195 ? 15.184 7.760 7.862 1.00 93.94 195 PRO A C 1
ATOM 1420 O O . PRO A 1 195 ? 16.074 7.707 8.716 1.00 93.94 195 PRO A O 1
ATOM 1423 N N . GLU A 1 196 ? 15.376 7.329 6.614 1.00 89.88 196 GLU A N 1
ATOM 1424 C CA . GLU A 1 196 ? 16.678 6.843 6.148 1.00 89.88 196 GLU A CA 1
ATOM 1425 C C . GLU A 1 196 ? 17.665 8.003 6.019 1.00 89.88 196 GLU A C 1
ATOM 1427 O O . GLU A 1 196 ? 17.357 9.015 5.400 1.00 89.88 196 GLU A O 1
ATOM 1432 N N . ALA A 1 197 ? 18.875 7.848 6.555 1.00 90.38 197 ALA A N 1
ATOM 1433 C CA . ALA A 1 197 ? 19.849 8.932 6.549 1.00 90.38 197 ALA A CA 1
ATOM 1434 C C . ALA A 1 197 ? 20.408 9.219 5.144 1.00 90.38 197 ALA A C 1
ATOM 1436 O O . ALA A 1 197 ? 21.062 8.349 4.555 1.00 90.38 197 ALA A O 1
ATOM 1437 N N . TRP A 1 198 ? 20.254 10.450 4.657 1.00 91.00 198 TRP A N 1
ATOM 1438 C CA . TRP A 1 198 ? 20.819 10.890 3.379 1.00 91.00 198 TRP A CA 1
ATOM 1439 C C . TRP A 1 198 ? 22.336 11.102 3.489 1.00 91.00 198 TRP A C 1
ATOM 1441 O O . TRP A 1 198 ? 22.859 11.602 4.492 1.00 91.00 198 TRP A O 1
ATOM 1451 N N . LYS A 1 199 ? 23.083 10.668 2.467 1.00 86.44 199 LYS A N 1
ATOM 1452 C CA . LYS A 1 199 ? 24.561 10.629 2.463 1.00 86.44 199 LYS A CA 1
ATOM 1453 C C . LYS A 1 199 ? 25.183 11.499 1.377 1.00 86.44 199 LYS A C 1
ATOM 1455 O O . LYS A 1 199 ? 26.337 11.906 1.508 1.00 86.44 199 LYS A O 1
ATOM 1460 N N . GLN A 1 200 ? 24.447 11.776 0.314 1.00 85.81 200 GLN A N 1
ATOM 1461 C CA . GLN A 1 200 ? 24.862 12.560 -0.834 1.00 85.81 200 GLN A CA 1
ATOM 1462 C C . GLN A 1 200 ? 24.580 14.041 -0.605 1.00 85.81 200 GLN A C 1
ATOM 1464 O O . GLN A 1 200 ? 23.637 14.439 0.076 1.00 85.81 200 GLN A O 1
ATOM 1469 N N . THR A 1 201 ? 25.408 14.893 -1.206 1.00 86.56 201 THR A N 1
ATOM 1470 C CA . THR A 1 201 ? 25.189 16.342 -1.191 1.00 86.56 201 THR A CA 1
ATOM 1471 C C . THR A 1 201 ? 24.100 16.709 -2.198 1.00 86.56 201 THR A C 1
ATOM 1473 O O . THR A 1 201 ? 24.392 17.011 -3.353 1.00 86.56 201 THR A O 1
ATOM 1476 N N . THR A 1 202 ? 22.842 16.661 -1.761 1.00 87.88 202 THR A N 1
ATOM 1477 C CA . THR A 1 202 ? 21.672 17.078 -2.549 1.00 87.88 202 THR A CA 1
ATOM 1478 C C . THR A 1 202 ? 21.236 18.503 -2.190 1.00 87.88 202 THR A C 1
ATOM 1480 O O . THR A 1 202 ? 21.617 19.045 -1.149 1.00 87.88 202 THR A O 1
ATOM 1483 N N . SER A 1 203 ? 20.409 19.124 -3.037 1.00 90.06 203 SER A N 1
ATOM 1484 C CA . SER A 1 203 ? 19.843 20.460 -2.781 1.00 90.06 203 SER A CA 1
ATOM 1485 C C . SER A 1 203 ? 18.917 20.517 -1.558 1.00 90.06 203 SER A C 1
ATOM 1487 O O . SER A 1 203 ? 18.684 21.607 -1.039 1.00 90.06 203 SER A O 1
ATOM 1489 N N . LEU A 1 204 ? 18.417 19.365 -1.093 1.00 93.69 204 LEU A N 1
ATOM 1490 C CA . LEU A 1 204 ? 17.486 19.238 0.032 1.00 93.69 204 LEU A CA 1
ATOM 1491 C C . LEU A 1 204 ? 18.108 18.567 1.270 1.00 93.69 204 LEU A C 1
ATOM 1493 O O . LEU A 1 204 ? 17.396 18.283 2.234 1.00 93.69 204 LEU A O 1
ATOM 1497 N N . LEU A 1 205 ? 19.424 18.311 1.265 1.00 94.12 205 LEU A N 1
ATOM 1498 C CA . LEU A 1 205 ? 20.101 17.560 2.328 1.00 94.12 205 LEU A CA 1
ATOM 1499 C C . LEU A 1 205 ? 19.893 18.185 3.715 1.00 94.12 205 LEU A C 1
ATOM 1501 O O . LEU A 1 205 ? 19.620 17.470 4.672 1.00 94.12 205 LEU A O 1
ATOM 1505 N N . SER A 1 206 ? 20.003 19.509 3.849 1.00 94.81 206 SER A N 1
ATOM 1506 C CA . SER A 1 206 ? 19.871 20.166 5.158 1.00 94.81 206 SER A CA 1
ATOM 1507 C C . SER A 1 206 ? 18.438 20.119 5.700 1.00 94.81 206 SER A C 1
ATOM 1509 O O . SER A 1 206 ? 18.229 19.957 6.907 1.00 94.81 206 SER A O 1
ATOM 1511 N N . GLN A 1 207 ? 17.441 20.221 4.818 1.00 95.44 207 GLN A N 1
ATOM 1512 C CA . GLN A 1 207 ? 16.031 20.071 5.169 1.00 95.44 207 GLN A CA 1
ATOM 1513 C C . GLN A 1 207 ? 15.728 18.627 5.574 1.00 95.44 207 GLN A C 1
ATOM 1515 O O . GLN A 1 207 ? 15.043 18.408 6.573 1.00 95.44 207 GLN A O 1
ATOM 1520 N N . HIS A 1 208 ? 16.282 17.651 4.850 1.00 95.56 208 HIS A N 1
ATOM 1521 C CA . HIS A 1 208 ? 16.100 16.236 5.163 1.00 95.56 208 HIS A CA 1
ATOM 1522 C C . HIS A 1 208 ? 16.771 15.868 6.494 1.00 95.56 208 HIS A C 1
ATOM 1524 O O . HIS A 1 208 ? 16.108 15.329 7.368 1.00 95.56 208 HIS A O 1
ATOM 1530 N N . GLN A 1 209 ? 17.998 16.325 6.763 1.00 96.19 209 GLN A N 1
ATOM 1531 C CA . GLN A 1 209 ? 18.664 16.133 8.064 1.00 96.19 209 GLN A CA 1
ATOM 1532 C C . GLN A 1 209 ? 17.880 16.722 9.250 1.00 96.19 209 GLN A C 1
ATOM 1534 O O . GLN A 1 209 ? 17.919 16.194 10.364 1.00 96.19 209 GLN A O 1
ATOM 1539 N N . THR A 1 210 ? 17.147 17.817 9.033 1.00 96.38 210 THR A N 1
ATOM 1540 C CA . THR A 1 210 ? 16.250 18.378 10.058 1.00 96.38 210 THR A CA 1
ATOM 1541 C C . THR A 1 210 ? 15.060 17.447 10.320 1.00 96.38 210 THR A C 1
ATOM 1543 O O . THR A 1 210 ? 14.660 17.255 11.471 1.00 96.38 210 THR A O 1
ATOM 1546 N N . PHE A 1 211 ? 14.521 16.832 9.267 1.00 96.75 211 PHE A N 1
ATOM 1547 C CA . PHE A 1 211 ? 13.460 15.831 9.352 1.00 96.75 211 PHE A CA 1
ATOM 1548 C C . PHE A 1 211 ? 13.941 14.528 10.009 1.00 96.75 211 PHE A C 1
ATOM 1550 O O . PHE A 1 211 ? 13.289 14.062 10.943 1.00 96.75 211 PHE A O 1
ATOM 1557 N N . GLU A 1 212 ? 15.116 14.011 9.623 1.00 96.19 212 GLU A N 1
ATOM 1558 C CA . GLU A 1 212 ? 15.782 12.868 10.267 1.00 96.19 212 GLU A CA 1
ATOM 1559 C C . GLU A 1 212 ? 15.885 13.081 11.777 1.00 96.19 212 GLU A C 1
ATOM 1561 O O . GLU A 1 212 ? 15.451 12.242 12.559 1.00 96.19 212 GLU A O 1
ATOM 1566 N N . LYS A 1 213 ? 16.396 14.243 12.198 1.00 96.38 213 LYS A N 1
ATOM 1567 C CA . LYS A 1 213 ? 16.548 14.577 13.617 1.00 96.38 213 LYS A CA 1
ATOM 1568 C C . LYS A 1 213 ? 15.212 14.702 14.348 1.00 96.38 213 LYS A C 1
ATOM 1570 O O . LYS A 1 213 ? 15.136 14.400 15.534 1.00 96.38 213 LYS A O 1
ATOM 1575 N N . THR A 1 214 ? 14.170 15.181 13.675 1.00 96.56 214 THR A N 1
ATOM 1576 C CA . THR A 1 214 ? 12.836 15.302 14.281 1.00 96.56 214 THR A CA 1
ATOM 1577 C C . THR A 1 214 ? 12.252 13.918 14.548 1.00 96.56 214 THR A C 1
ATOM 1579 O O . THR A 1 214 ? 11.739 13.675 15.635 1.00 96.56 214 THR A O 1
ATOM 1582 N N . TYR A 1 215 ? 12.391 13.000 13.591 1.00 96.12 215 TYR A N 1
ATOM 1583 C CA . TYR A 1 215 ? 11.755 11.682 13.596 1.00 96.12 215 TYR A CA 1
ATOM 1584 C C . TYR A 1 215 ? 12.729 10.517 13.840 1.00 96.12 215 TYR A C 1
ATOM 1586 O O . TYR A 1 215 ? 12.410 9.370 13.537 1.00 96.12 215 TYR A O 1
ATOM 1594 N N . GLU A 1 216 ? 13.892 10.774 14.448 1.00 94.69 216 GLU A N 1
ATOM 1595 C CA . GLU A 1 216 ? 14.930 9.762 14.729 1.00 94.69 216 GLU A CA 1
ATOM 1596 C C . GLU A 1 216 ? 14.429 8.589 15.590 1.00 94.69 216 GLU A C 1
ATOM 1598 O O . GLU A 1 216 ? 14.999 7.500 15.571 1.00 94.69 216 GLU A O 1
ATOM 1603 N N . LYS A 1 217 ? 13.352 8.816 16.351 1.00 92.50 217 LYS A N 1
ATOM 1604 C CA . LYS A 1 217 ? 12.704 7.849 17.247 1.00 92.50 217 LYS A CA 1
ATOM 1605 C C . LYS A 1 217 ? 11.267 7.531 16.830 1.00 92.50 217 LYS A C 1
ATOM 1607 O O . LYS A 1 217 ? 10.504 7.065 17.672 1.00 92.50 217 LYS A O 1
ATOM 1612 N N . ARG A 1 218 ? 10.886 7.815 15.576 1.00 95.25 218 ARG A N 1
ATOM 1613 C CA . ARG A 1 218 ? 9.544 7.498 15.067 1.00 95.25 218 ARG A CA 1
ATOM 1614 C C . ARG A 1 218 ? 9.251 6.022 15.297 1.00 95.25 218 ARG A C 1
ATOM 1616 O O . ARG A 1 218 ? 10.074 5.168 14.948 1.00 95.25 218 ARG A O 1
ATOM 1623 N N . HIS A 1 219 ? 8.104 5.737 15.904 1.00 95.44 219 HIS A N 1
ATOM 1624 C CA . HIS A 1 219 ? 7.750 4.365 16.247 1.00 95.44 219 HIS A CA 1
ATOM 1625 C C . HIS A 1 219 ? 7.522 3.544 14.978 1.00 95.44 219 HIS A C 1
ATOM 1627 O O . HIS A 1 219 ? 6.992 4.045 13.985 1.00 95.44 219 HIS A O 1
ATOM 1633 N N . GLN A 1 220 ? 7.954 2.283 14.989 1.00 96.56 220 GLN A N 1
ATOM 1634 C CA . GLN A 1 220 ? 7.839 1.441 13.804 1.00 96.56 220 GLN A CA 1
ATOM 1635 C C . GLN A 1 220 ? 6.435 0.853 13.685 1.00 96.56 220 GLN A C 1
ATOM 1637 O O . GLN A 1 220 ? 5.956 0.197 14.610 1.00 96.56 220 GLN A O 1
ATOM 1642 N N . LEU A 1 221 ? 5.810 1.043 12.524 1.00 97.81 221 LEU A N 1
ATOM 1643 C CA . LEU A 1 221 ? 4.506 0.473 12.186 1.00 97.81 221 LEU A CA 1
ATOM 1644 C C . LEU A 1 221 ? 4.606 -0.394 10.932 1.00 97.81 221 LEU A C 1
ATOM 1646 O O . LEU A 1 221 ? 5.321 -0.060 9.986 1.00 97.81 221 LEU A O 1
ATOM 1650 N N . VAL A 1 222 ? 3.863 -1.497 10.927 1.00 98.44 222 VAL A N 1
ATOM 1651 C CA . VAL A 1 222 ? 3.742 -2.430 9.808 1.00 98.44 222 VAL A CA 1
ATOM 1652 C C . VAL A 1 222 ? 2.409 -2.189 9.111 1.00 98.44 222 VAL A C 1
ATOM 1654 O O . VAL A 1 222 ? 1.346 -2.427 9.682 1.00 98.44 222 VAL A O 1
ATOM 1657 N N . TRP A 1 223 ? 2.474 -1.720 7.872 1.00 98.56 223 TRP A N 1
ATOM 1658 C CA . TRP A 1 223 ? 1.327 -1.362 7.052 1.00 98.56 223 TRP A CA 1
ATOM 1659 C C . TRP A 1 223 ? 0.986 -2.459 6.060 1.00 98.56 223 TRP A C 1
ATOM 1661 O O . TRP A 1 223 ? 1.866 -2.968 5.363 1.00 98.56 223 TRP A O 1
ATOM 1671 N N . VAL A 1 224 ? -0.293 -2.804 5.954 1.00 98.25 224 VAL A N 1
ATOM 1672 C CA . VAL A 1 224 ? -0.746 -3.845 5.030 1.00 98.25 224 VAL A CA 1
ATOM 1673 C C . VAL A 1 224 ? -2.197 -3.616 4.610 1.00 98.25 224 VAL A C 1
ATOM 1675 O O . VAL A 1 224 ? -3.038 -3.254 5.429 1.00 98.25 224 VAL A O 1
ATOM 1678 N N . GLY A 1 225 ? -2.491 -3.799 3.326 1.00 97.94 225 GLY A N 1
ATOM 1679 C CA . GLY A 1 225 ? -3.849 -3.800 2.798 1.00 97.94 225 GLY A CA 1
ATOM 1680 C C . GLY A 1 225 ? -4.531 -5.157 2.969 1.00 97.94 225 GLY A C 1
ATOM 1681 O O . GLY A 1 225 ? -3.892 -6.202 2.826 1.00 97.94 225 GLY A O 1
ATOM 1682 N N . ALA A 1 226 ? -5.830 -5.150 3.256 1.00 97.50 226 ALA A N 1
ATOM 1683 C CA . ALA A 1 226 ? -6.625 -6.358 3.422 1.00 97.50 226 ALA A CA 1
ATOM 1684 C C . ALA A 1 226 ? -7.965 -6.309 2.668 1.00 97.50 226 ALA A C 1
ATOM 1686 O O . ALA A 1 226 ? -8.469 -5.272 2.220 1.00 97.50 226 ALA A O 1
ATOM 1687 N N . SER A 1 227 ? -8.553 -7.495 2.496 1.00 96.19 227 SER A N 1
ATOM 1688 C CA . SER A 1 227 ? -9.792 -7.704 1.733 1.00 96.19 227 SER A CA 1
ATOM 1689 C C . SER A 1 227 ? -11.056 -7.231 2.449 1.00 96.19 227 SER A C 1
ATOM 1691 O O . SER A 1 227 ? -12.121 -7.188 1.846 1.00 96.19 227 SER A O 1
ATOM 1693 N N . ASP A 1 228 ? -10.950 -6.855 3.719 1.00 96.25 228 ASP A N 1
ATOM 1694 C CA . ASP A 1 228 ? -11.987 -6.109 4.435 1.00 96.25 228 ASP A CA 1
ATOM 1695 C C . ASP A 1 228 ? -12.040 -4.630 4.010 1.00 96.25 228 ASP A C 1
ATOM 1697 O O . ASP A 1 228 ? -12.803 -3.860 4.580 1.00 96.25 228 ASP A O 1
ATOM 1701 N N . GLY A 1 229 ? -11.269 -4.225 2.994 1.00 96.31 229 GLY A N 1
ATOM 1702 C CA . GLY A 1 229 ? -11.306 -2.879 2.424 1.00 96.31 229 GLY A CA 1
ATOM 1703 C C . GLY A 1 229 ? -10.396 -1.888 3.129 1.00 96.31 229 GLY A C 1
ATOM 1704 O O . GLY A 1 229 ? -10.429 -0.715 2.765 1.00 96.31 229 GLY A O 1
ATOM 1705 N N . MET A 1 230 ? -9.603 -2.332 4.108 1.00 98.25 230 MET A N 1
ATOM 1706 C CA . MET A 1 230 ? -8.801 -1.432 4.926 1.00 98.25 230 MET A CA 1
ATOM 1707 C C . MET A 1 230 ? -7.304 -1.582 4.651 1.00 98.25 230 MET A C 1
ATOM 1709 O O . MET A 1 230 ? -6.793 -2.653 4.328 1.00 98.25 230 MET A O 1
ATOM 1713 N N . LEU A 1 231 ? -6.592 -0.473 4.809 1.00 98.62 231 LEU A N 1
ATOM 1714 C CA . LEU A 1 231 ? -5.168 -0.442 5.089 1.00 98.62 231 LEU A CA 1
ATOM 1715 C C . LEU A 1 231 ? -4.991 -0.426 6.608 1.00 98.62 231 LEU A C 1
ATOM 1717 O O . LEU A 1 231 ? -5.438 0.511 7.265 1.00 98.62 231 LEU A O 1
ATOM 1721 N N . HIS A 1 232 ? -4.311 -1.420 7.156 1.00 98.75 232 HIS A N 1
ATOM 1722 C CA . HIS A 1 232 ? -4.044 -1.540 8.585 1.00 98.75 232 HIS A CA 1
ATOM 1723 C C . HIS A 1 232 ? -2.628 -1.083 8.915 1.00 98.75 232 HIS A C 1
ATOM 1725 O O . HIS A 1 232 ? -1.711 -1.354 8.141 1.00 98.75 232 HIS A O 1
ATOM 1731 N N . ALA A 1 233 ? -2.449 -0.460 10.080 1.00 98.56 233 ALA A N 1
ATOM 1732 C CA . ALA A 1 233 ? -1.152 -0.186 10.686 1.00 98.56 233 ALA A CA 1
ATOM 1733 C C . ALA A 1 233 ? -1.038 -0.941 12.013 1.00 98.56 233 ALA A C 1
ATOM 1735 O O . ALA A 1 233 ? -1.748 -0.636 12.976 1.00 98.56 233 ALA A O 1
ATOM 1736 N N . PHE A 1 234 ? -0.137 -1.915 12.069 1.00 98.56 234 PHE A N 1
ATOM 1737 C CA . PHE A 1 234 ? 0.142 -2.695 13.269 1.00 98.56 234 PHE A CA 1
ATOM 1738 C C . PHE A 1 234 ? 1.420 -2.220 13.944 1.00 98.56 234 PHE A C 1
ATOM 1740 O O . PHE A 1 234 ? 2.394 -1.864 13.283 1.00 98.56 234 PHE A O 1
ATOM 1747 N N . ASP A 1 235 ? 1.431 -2.241 15.268 1.00 97.38 235 ASP A N 1
ATOM 1748 C CA . ASP A 1 235 ? 2.629 -2.003 16.051 1.00 97.38 235 ASP A CA 1
ATOM 1749 C C . ASP A 1 235 ? 3.651 -3.117 15.797 1.00 97.38 235 ASP A C 1
ATOM 1751 O O . ASP A 1 235 ? 3.368 -4.300 15.998 1.00 97.38 235 ASP A O 1
ATOM 1755 N N . MET A 1 236 ? 4.854 -2.727 15.375 1.00 94.75 236 MET A N 1
ATOM 1756 C CA . MET A 1 236 ? 5.975 -3.634 15.132 1.00 94.75 236 MET A CA 1
ATOM 1757 C C . MET A 1 236 ? 6.313 -4.505 16.355 1.00 94.75 236 MET A C 1
ATOM 1759 O O . MET A 1 236 ? 6.800 -5.628 16.200 1.00 94.75 236 MET A O 1
ATOM 1763 N N . ILE A 1 237 ? 6.083 -3.994 17.570 1.00 94.38 237 ILE A N 1
ATOM 1764 C CA . ILE A 1 237 ? 6.499 -4.643 18.815 1.00 94.38 237 ILE A CA 1
ATOM 1765 C C . ILE A 1 237 ? 5.633 -5.856 19.143 1.00 94.38 237 ILE A C 1
ATOM 1767 O O . ILE A 1 237 ? 6.157 -6.934 19.423 1.00 94.38 237 ILE A O 1
ATOM 1771 N N . ASP A 1 238 ? 4.313 -5.682 19.131 1.00 94.38 238 ASP A N 1
ATOM 1772 C CA . ASP A 1 238 ? 3.379 -6.653 19.702 1.00 94.38 238 ASP A CA 1
ATOM 1773 C C . ASP A 1 238 ? 2.164 -6.959 18.825 1.00 94.38 238 ASP A C 1
ATOM 1775 O O . ASP A 1 238 ? 1.266 -7.656 19.300 1.00 94.38 238 ASP A O 1
ATOM 1779 N N . GLY A 1 239 ? 2.131 -6.447 17.589 1.00 96.25 239 GLY A N 1
ATOM 1780 C CA . GLY A 1 239 ? 1.099 -6.706 16.588 1.00 96.25 239 GLY A CA 1
ATOM 1781 C C . GLY A 1 239 ? -0.251 -6.035 16.854 1.00 96.25 239 GLY A C 1
ATOM 1782 O O . GLY A 1 239 ? -1.232 -6.391 16.202 1.00 96.25 239 GLY A O 1
ATOM 1783 N N . ALA A 1 240 ? -0.347 -5.103 17.810 1.00 97.62 240 ALA A N 1
ATOM 1784 C CA . ALA A 1 240 ? -1.591 -4.377 18.062 1.00 97.62 240 ALA A CA 1
ATOM 1785 C C . ALA A 1 240 ? -1.925 -3.420 16.904 1.00 97.62 240 ALA A C 1
ATOM 1787 O O . ALA A 1 240 ? -1.061 -2.697 16.417 1.00 97.62 240 ALA A O 1
ATOM 1788 N N . GLU A 1 241 ? -3.181 -3.381 16.465 1.00 98.44 241 GLU A N 1
ATOM 1789 C CA . GLU A 1 241 ? -3.660 -2.438 15.451 1.00 98.44 241 GLU A CA 1
ATOM 1790 C C . GLU A 1 241 ? -3.725 -1.032 16.056 1.00 98.44 241 GLU A C 1
ATOM 1792 O O . GLU A 1 241 ? -4.476 -0.793 17.007 1.00 98.44 241 GLU A O 1
ATOM 1797 N N . ILE A 1 242 ? -2.938 -0.108 15.505 1.00 98.25 242 ILE A N 1
ATOM 1798 C CA . ILE A 1 242 ? -2.908 1.300 15.912 1.00 98.25 242 ILE A CA 1
ATOM 1799 C C . ILE A 1 242 ? -4.039 2.066 15.236 1.00 98.25 242 ILE A C 1
ATOM 1801 O O . ILE A 1 242 ? -4.764 2.822 15.885 1.00 98.25 242 ILE A O 1
ATOM 1805 N N . LEU A 1 243 ? -4.198 1.854 13.931 1.00 98.25 243 LEU A N 1
ATOM 1806 C CA . LEU A 1 243 ? -5.288 2.405 13.142 1.00 98.25 243 LEU A CA 1
ATOM 1807 C C . LEU A 1 243 ? -5.524 1.573 11.880 1.00 98.25 243 LEU A C 1
ATOM 1809 O O . LEU A 1 243 ? -4.632 0.869 11.406 1.00 98.25 243 LEU A O 1
ATOM 1813 N N . ALA A 1 244 ? -6.722 1.701 11.322 1.00 98.56 244 ALA A N 1
ATOM 1814 C CA . ALA A 1 244 ? -7.074 1.197 10.003 1.00 98.56 244 ALA A CA 1
ATOM 1815 C C . ALA A 1 244 ? -7.712 2.313 9.168 1.00 98.56 244 ALA A C 1
ATOM 1817 O O . ALA A 1 244 ? -8.384 3.191 9.709 1.00 98.56 244 ALA A O 1
ATOM 1818 N N . ILE A 1 245 ? -7.508 2.291 7.854 1.00 98.69 245 ILE A N 1
ATOM 1819 C CA . ILE A 1 245 ? -7.983 3.321 6.928 1.00 98.69 245 ILE A CA 1
ATOM 1820 C C . ILE A 1 245 ? -8.761 2.659 5.794 1.00 98.69 245 ILE A C 1
ATOM 1822 O O . ILE A 1 245 ? -8.232 1.785 5.115 1.00 98.69 245 ILE A O 1
ATOM 1826 N N . ILE A 1 246 ? -9.987 3.111 5.551 1.00 98.50 246 ILE A N 1
ATOM 1827 C CA . ILE A 1 246 ? -10.825 2.699 4.424 1.00 98.50 246 ILE A CA 1
ATOM 1828 C C . ILE A 1 246 ? -10.775 3.801 3.362 1.00 98.50 246 ILE A C 1
ATOM 1830 O O . ILE A 1 246 ? -11.309 4.892 3.610 1.00 98.50 246 ILE A O 1
ATOM 1834 N N . PRO A 1 247 ? -10.177 3.550 2.182 1.00 97.56 247 PRO A N 1
ATOM 1835 C CA . PRO A 1 247 ? -10.376 4.406 1.021 1.00 97.56 247 PRO A CA 1
ATOM 1836 C C . PRO A 1 247 ? -11.868 4.659 0.768 1.00 97.56 247 PRO A C 1
ATOM 1838 O O . PRO A 1 247 ? -12.659 3.713 0.799 1.00 97.56 247 PRO A O 1
ATOM 1841 N N . PRO A 1 248 ? -12.298 5.917 0.586 1.00 95.25 248 PRO A N 1
ATOM 1842 C CA . PRO A 1 248 ? -13.711 6.279 0.627 1.00 95.25 248 PRO A CA 1
ATOM 1843 C C . PRO A 1 248 ? -14.540 5.596 -0.472 1.00 95.25 248 PRO A C 1
ATOM 1845 O O . PRO A 1 248 ? -15.726 5.336 -0.279 1.00 95.25 248 PRO A O 1
ATOM 1848 N N . GLU A 1 249 ? -13.937 5.240 -1.606 1.00 93.12 249 GLU A N 1
ATOM 1849 C CA . GLU A 1 249 ? -14.574 4.457 -2.667 1.00 93.12 249 GLU A CA 1
ATOM 1850 C C . GLU A 1 249 ? -14.820 2.988 -2.288 1.00 93.12 249 GLU A C 1
ATOM 1852 O O . GLU A 1 249 ? -15.734 2.363 -2.826 1.00 93.12 249 GLU A O 1
ATOM 1857 N N . LEU A 1 250 ? -14.066 2.437 -1.330 1.00 95.75 250 LEU A N 1
ATOM 1858 C CA . LEU A 1 250 ? -14.240 1.069 -0.834 1.00 95.75 250 LEU A CA 1
ATOM 1859 C C . LEU A 1 250 ? -15.328 0.962 0.244 1.00 95.75 250 LEU A C 1
ATOM 1861 O O . LEU A 1 250 ? -15.660 -0.151 0.661 1.00 95.75 250 LEU A O 1
ATOM 1865 N N . LEU A 1 251 ? -15.954 2.076 0.651 1.00 95.44 251 LEU A N 1
ATOM 1866 C CA . LEU A 1 251 ? -17.121 2.057 1.544 1.00 95.44 251 LEU A CA 1
ATOM 1867 C C . LEU A 1 251 ? -18.273 1.229 0.952 1.00 95.44 251 LEU A C 1
ATOM 1869 O O . LEU A 1 251 ? -18.917 0.478 1.680 1.00 95.44 251 LEU A O 1
ATOM 1873 N N . ALA A 1 252 ? -18.477 1.277 -0.370 1.00 92.00 252 ALA A N 1
ATOM 1874 C CA . ALA A 1 252 ? -19.491 0.465 -1.049 1.00 92.00 252 ALA A CA 1
ATOM 1875 C C . ALA A 1 252 ? -19.280 -1.041 -0.821 1.00 92.00 252 ALA A C 1
ATOM 1877 O O . ALA A 1 252 ? -20.234 -1.787 -0.599 1.00 92.00 252 ALA A O 1
ATOM 1878 N N . LYS A 1 253 ? -18.020 -1.489 -0.776 1.00 93.94 253 LYS A N 1
ATOM 1879 C CA . LYS A 1 253 ? -17.691 -2.899 -0.539 1.00 93.94 253 LYS A CA 1
ATOM 1880 C C . LYS A 1 253 ? -18.010 -3.356 0.877 1.00 93.94 253 LYS A C 1
ATOM 1882 O O . LYS A 1 253 ? -18.285 -4.535 1.082 1.00 93.94 253 LYS A O 1
ATOM 1887 N N . GLN A 1 254 ? -18.045 -2.442 1.846 1.00 97.00 254 GLN A N 1
ATOM 1888 C CA . GLN A 1 254 ? -18.468 -2.769 3.210 1.00 97.00 254 GLN A CA 1
ATOM 1889 C C . GLN A 1 254 ? -19.930 -3.220 3.246 1.00 97.00 254 GLN A C 1
ATOM 1891 O O . GLN A 1 254 ? -20.280 -4.120 4.009 1.00 97.00 254 GLN A O 1
ATOM 1896 N N . VAL A 1 255 ? -20.774 -2.651 2.379 1.00 95.75 255 VAL A N 1
ATOM 1897 C CA . VAL A 1 255 ? -22.175 -3.064 2.225 1.00 95.75 255 VAL A CA 1
ATOM 1898 C C . VAL A 1 255 ? -22.255 -4.480 1.653 1.00 95.75 255 VAL A C 1
ATOM 1900 O O . VAL A 1 255 ? -23.020 -5.302 2.157 1.00 95.75 255 VAL A O 1
ATOM 1903 N N . GLU A 1 256 ? -21.443 -4.798 0.641 1.00 94.94 256 GLU A N 1
ATOM 1904 C CA . GLU A 1 256 ? -21.374 -6.145 0.057 1.00 94.94 256 GLU A CA 1
ATOM 1905 C C . GLU A 1 256 ? -20.921 -7.193 1.087 1.00 94.94 256 GLU A C 1
ATOM 1907 O O . GLU A 1 256 ? -21.598 -8.208 1.278 1.00 94.94 256 GLU A O 1
ATOM 1912 N N . LEU A 1 257 ? -19.828 -6.913 1.806 1.00 97.19 257 LEU A N 1
ATOM 1913 C CA . LEU A 1 257 ? -19.308 -7.775 2.871 1.00 97.19 257 LEU A CA 1
ATOM 1914 C C . LEU A 1 257 ? -20.351 -7.986 3.976 1.00 97.19 257 LEU A C 1
ATOM 1916 O O . LEU A 1 257 ? -20.610 -9.122 4.382 1.00 97.19 257 LEU A O 1
ATOM 1920 N N . TYR A 1 258 ? -21.000 -6.910 4.430 1.00 97.69 258 TYR A N 1
ATOM 1921 C CA . TYR A 1 258 ? -22.039 -6.997 5.451 1.00 97.69 258 TYR A CA 1
ATOM 1922 C C . TYR A 1 258 ? -23.235 -7.833 4.986 1.00 97.69 258 TYR A C 1
ATOM 1924 O O . TYR A 1 258 ? -23.726 -8.675 5.737 1.00 97.69 258 TYR A O 1
ATOM 1932 N N . ASN A 1 259 ? -23.697 -7.655 3.747 1.00 96.44 259 ASN A N 1
ATOM 1933 C CA . ASN A 1 259 ? -24.830 -8.410 3.213 1.00 96.44 259 ASN A CA 1
ATOM 1934 C C . ASN A 1 259 ? -24.537 -9.914 3.141 1.00 96.44 259 ASN A C 1
ATOM 1936 O O . ASN A 1 259 ? -25.387 -10.724 3.519 1.00 96.44 259 ASN A O 1
ATOM 1940 N N . ASN A 1 260 ? -23.329 -10.293 2.722 1.00 95.38 260 ASN A N 1
ATOM 1941 C CA . ASN A 1 260 ? -22.887 -11.687 2.718 1.00 95.38 260 ASN A CA 1
ATOM 1942 C C . ASN A 1 260 ? -22.788 -12.259 4.135 1.00 95.38 260 ASN A C 1
ATOM 1944 O O . ASN A 1 260 ? -23.282 -13.359 4.393 1.00 95.38 260 ASN A O 1
ATOM 1948 N N . TYR A 1 261 ? -22.195 -11.498 5.062 1.00 96.31 261 TYR A N 1
ATOM 1949 C CA . TYR A 1 261 ? -22.117 -11.881 6.469 1.00 96.31 261 TYR A CA 1
ATOM 1950 C C . TYR A 1 261 ? -23.518 -12.104 7.044 1.00 96.31 261 TYR A C 1
ATOM 1952 O O . TYR A 1 261 ? -23.811 -13.181 7.551 1.00 96.31 261 TYR A O 1
ATOM 1960 N N . LYS A 1 262 ? -24.422 -11.132 6.888 1.00 96.50 262 LYS A N 1
ATOM 1961 C CA . LYS A 1 262 ? -25.806 -11.188 7.374 1.00 96.50 262 LYS A CA 1
ATOM 1962 C C . LYS A 1 262 ? -26.581 -12.371 6.797 1.00 96.50 262 LYS A C 1
ATOM 1964 O O . LYS A 1 262 ? -27.394 -12.967 7.501 1.00 96.50 262 LYS A O 1
ATOM 1969 N N . ALA A 1 263 ? -26.351 -12.710 5.530 1.00 94.56 263 ALA A N 1
ATOM 1970 C CA . ALA A 1 263 ? -27.012 -13.838 4.887 1.00 94.56 263 ALA A CA 1
ATOM 1971 C C . ALA A 1 263 ? -26.592 -15.184 5.499 1.00 94.56 263 ALA A C 1
ATOM 1973 O O . ALA A 1 263 ? -27.433 -16.076 5.638 1.00 94.56 263 ALA A O 1
ATOM 1974 N N . ASN A 1 264 ? -25.313 -15.353 5.860 1.00 89.94 264 ASN A N 1
ATOM 1975 C CA . ASN A 1 264 ? -24.842 -16.562 6.534 1.00 89.94 264 ASN A CA 1
ATOM 1976 C C . ASN A 1 264 ? -23.543 -16.341 7.342 1.00 89.94 264 ASN A C 1
ATOM 1978 O O . ASN A 1 264 ? -22.457 -16.662 6.849 1.00 89.94 264 ASN A O 1
ATOM 1982 N N . PRO A 1 265 ? -23.628 -15.905 8.614 1.00 90.69 265 PRO A N 1
ATOM 1983 C CA . PRO A 1 265 ? -22.445 -15.602 9.425 1.00 90.69 265 PRO A CA 1
ATOM 1984 C C . PRO A 1 265 ? -21.517 -16.804 9.639 1.00 90.69 265 PRO A C 1
ATOM 1986 O O . PRO A 1 265 ? -20.309 -16.646 9.779 1.00 90.69 265 PRO A O 1
ATOM 1989 N N . SER A 1 266 ? -22.077 -18.020 9.654 1.00 87.50 266 SER A N 1
ATOM 1990 C CA . SER A 1 266 ? -21.309 -19.253 9.867 1.00 87.50 266 SER A CA 1
ATOM 1991 C C . SER A 1 266 ? -20.460 -19.654 8.657 1.00 87.50 266 SER A C 1
ATOM 1993 O O . SER A 1 266 ? -19.371 -20.195 8.829 1.00 87.50 266 SER A O 1
ATOM 1995 N N . LYS A 1 267 ? -20.942 -19.379 7.437 1.00 85.50 267 LYS A N 1
ATOM 1996 C CA . LYS A 1 267 ? -20.235 -19.696 6.184 1.00 85.50 267 LYS A CA 1
ATOM 1997 C C . LYS A 1 267 ? -19.379 -18.537 5.680 1.00 85.50 267 LYS A C 1
ATOM 1999 O O . LYS A 1 267 ? -18.344 -18.775 5.067 1.00 85.50 267 LYS A O 1
ATOM 2004 N N . SER A 1 268 ? -19.795 -17.307 5.967 1.00 90.56 268 SER A N 1
ATOM 2005 C CA . SER A 1 268 ? -19.137 -16.070 5.544 1.00 90.56 268 SER A CA 1
ATOM 2006 C C . SER A 1 268 ? -18.773 -15.211 6.761 1.00 90.56 268 SER A C 1
ATOM 2008 O O . SER A 1 268 ? -19.232 -14.073 6.860 1.00 90.56 268 SER A O 1
ATOM 2010 N N . PRO A 1 269 ? -17.940 -15.711 7.697 1.00 92.00 269 PRO A N 1
ATOM 2011 C CA . PRO A 1 269 ? -17.614 -14.994 8.938 1.00 92.00 269 PRO A CA 1
ATOM 2012 C C . PRO A 1 269 ? -16.931 -13.640 8.689 1.00 92.00 269 PRO A C 1
ATOM 2014 O O . PRO A 1 269 ? -17.047 -12.723 9.502 1.00 92.00 269 PRO A O 1
ATOM 2017 N N . MET A 1 270 ? -16.269 -13.507 7.537 1.00 94.75 270 MET A N 1
ATOM 2018 C CA . MET A 1 270 ? -15.601 -12.288 7.078 1.00 94.75 270 MET A CA 1
ATOM 2019 C C . MET A 1 270 ? -16.409 -11.500 6.039 1.00 94.75 270 MET A C 1
ATOM 2021 O O . MET A 1 270 ? -15.885 -10.560 5.454 1.00 94.75 270 MET A O 1
ATOM 2025 N N . GLY A 1 271 ? -17.658 -11.889 5.757 1.00 94.81 271 GLY A N 1
ATOM 2026 C CA . GLY A 1 271 ? -18.452 -11.296 4.674 1.00 94.81 271 GLY A CA 1
ATOM 2027 C C . GLY A 1 271 ? -18.016 -11.714 3.264 1.00 94.81 271 GLY A C 1
ATOM 2028 O O . GLY A 1 271 ? -18.517 -11.190 2.273 1.00 94.81 271 GLY A O 1
ATOM 2029 N N . GLN A 1 272 ? -17.099 -12.673 3.153 1.00 94.12 272 GLN A N 1
ATOM 2030 C CA . GLN A 1 272 ? -16.601 -13.151 1.866 1.00 94.12 272 GLN A CA 1
ATOM 2031 C C . GLN A 1 272 ? -17.516 -14.234 1.272 1.00 94.12 272 GLN A C 1
ATOM 2033 O O . GLN A 1 272 ? -18.031 -15.079 2.021 1.00 94.12 272 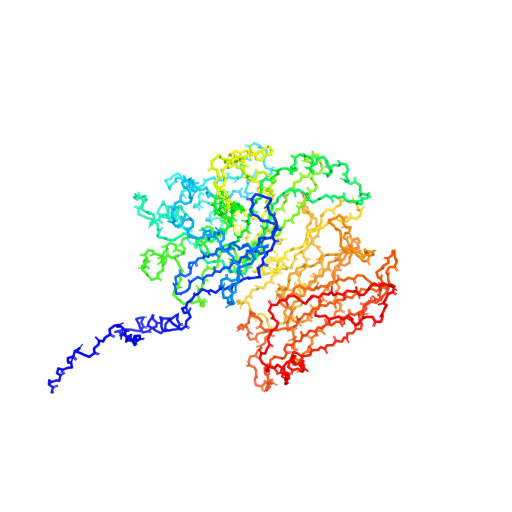GLN A O 1
ATOM 2038 N N . PRO A 1 273 ? -17.728 -14.244 -0.056 1.00 88.81 273 PRO A N 1
ATOM 2039 C CA . PRO A 1 273 ? -18.360 -15.364 -0.742 1.00 88.81 273 PRO A CA 1
ATOM 2040 C C . PRO A 1 273 ? -17.580 -16.662 -0.526 1.00 88.81 273 PRO A C 1
ATOM 2042 O O . PRO A 1 273 ? -16.366 -16.654 -0.361 1.00 88.81 273 PRO A O 1
ATOM 2045 N N . MET A 1 274 ? -18.280 -17.798 -0.531 1.00 77.88 274 MET A N 1
ATOM 2046 C CA . MET A 1 274 ? -17.632 -19.102 -0.340 1.00 77.88 274 MET A CA 1
ATOM 2047 C C . MET A 1 274 ? -16.762 -19.508 -1.537 1.00 77.88 274 MET A C 1
ATOM 2049 O O . MET A 1 274 ? -15.798 -20.247 -1.364 1.00 77.88 274 MET A O 1
ATOM 2053 N N . ASP A 1 275 ? -17.125 -19.043 -2.733 1.00 79.69 275 ASP A N 1
ATOM 2054 C CA . ASP A 1 275 ? -16.368 -19.265 -3.959 1.00 79.69 275 ASP A CA 1
ATOM 2055 C C . ASP A 1 275 ? -15.179 -18.285 -4.024 1.00 79.69 275 ASP A C 1
ATOM 2057 O O . ASP A 1 275 ? -15.418 -17.075 -4.115 1.00 79.69 275 ASP A O 1
ATOM 2061 N N . PRO A 1 276 ? -13.919 -18.766 -4.001 1.00 78.19 276 PRO A N 1
ATOM 2062 C CA . PRO A 1 276 ? -12.736 -17.913 -4.124 1.00 78.19 276 PRO A CA 1
ATOM 2063 C C . PRO A 1 276 ? -12.691 -17.084 -5.408 1.00 78.19 276 PRO A C 1
ATOM 2065 O O . PRO A 1 276 ? -12.068 -16.026 -5.427 1.00 78.19 276 PRO A O 1
ATOM 2068 N N . ASP A 1 277 ? -13.378 -17.514 -6.469 1.00 78.12 277 ASP A N 1
ATOM 2069 C CA . ASP A 1 277 ? -13.447 -16.761 -7.723 1.00 78.12 277 ASP A CA 1
ATOM 2070 C C . ASP A 1 277 ? -14.316 -15.502 -7.617 1.00 78.12 277 ASP A C 1
ATOM 2072 O O . ASP A 1 277 ? -14.192 -14.595 -8.440 1.00 78.12 277 ASP A O 1
ATOM 2076 N N . LEU A 1 278 ? -15.176 -15.436 -6.598 1.00 86.19 278 LEU A N 1
ATOM 2077 C CA . LEU A 1 278 ? -16.042 -14.298 -6.298 1.00 86.19 278 LEU A CA 1
ATOM 2078 C C . LEU A 1 278 ? -15.512 -13.461 -5.127 1.00 86.19 278 LEU A C 1
ATOM 2080 O O . LEU A 1 278 ? -16.268 -12.688 -4.542 1.00 86.19 278 LEU A O 1
ATOM 2084 N N . HIS A 1 279 ? -14.238 -13.624 -4.762 1.00 90.25 279 HIS A N 1
ATOM 2085 C CA . HIS A 1 279 ? -13.632 -12.914 -3.640 1.00 90.25 279 HIS A CA 1
ATOM 2086 C C . HIS A 1 279 ? -13.820 -11.395 -3.748 1.00 90.25 279 HIS A C 1
ATOM 2088 O O . HIS A 1 279 ? -13.522 -10.777 -4.774 1.00 90.25 279 HIS A O 1
ATOM 2094 N N . ILE A 1 280 ? -14.291 -10.780 -2.664 1.00 94.25 280 ILE A N 1
ATOM 2095 C CA . ILE A 1 280 ? -14.462 -9.332 -2.581 1.00 94.25 280 ILE A CA 1
ATOM 2096 C C . ILE A 1 280 ? -13.130 -8.745 -2.127 1.00 94.25 280 ILE A C 1
ATOM 2098 O O . ILE A 1 280 ? -12.777 -8.776 -0.949 1.00 94.25 280 ILE A O 1
ATOM 2102 N N . TYR A 1 281 ? -12.378 -8.213 -3.086 1.00 93.75 281 TYR A N 1
ATOM 2103 C CA . TYR A 1 281 ? -11.106 -7.549 -2.821 1.00 93.75 281 TYR A CA 1
ATOM 2104 C C . TYR A 1 281 ? -11.306 -6.167 -2.189 1.00 93.75 281 TYR A C 1
ATOM 2106 O O . TYR A 1 281 ? -12.196 -5.422 -2.594 1.00 93.75 281 TYR A O 1
ATOM 2114 N N . GLY A 1 282 ? -10.443 -5.822 -1.239 1.00 95.25 282 GLY A N 1
ATOM 2115 C CA . GLY A 1 282 ? -10.381 -4.527 -0.562 1.00 95.25 282 GLY A CA 1
ATOM 2116 C C . GLY A 1 282 ? -9.143 -3.743 -0.983 1.00 95.25 282 GLY A C 1
ATOM 2117 O O . GLY A 1 282 ? -8.886 -3.613 -2.170 1.00 95.25 282 GLY A O 1
ATOM 2118 N N . VAL A 1 283 ? -8.321 -3.286 -0.039 1.00 97.00 283 VAL A N 1
ATOM 2119 C CA . VAL A 1 283 ? -6.979 -2.793 -0.383 1.00 97.00 283 VAL A CA 1
ATOM 2120 C C . VAL A 1 283 ? -6.103 -4.011 -0.680 1.00 97.00 283 VAL A C 1
ATOM 2122 O O . VAL A 1 283 ? -5.513 -4.602 0.216 1.00 97.00 283 VAL A O 1
ATOM 2125 N N . ALA A 1 284 ? -6.074 -4.444 -1.938 1.00 93.75 284 ALA A N 1
ATOM 2126 C CA . ALA A 1 284 ? -5.428 -5.686 -2.359 1.00 93.75 284 ALA A CA 1
ATOM 2127 C C . ALA A 1 284 ? -4.149 -5.422 -3.167 1.00 93.75 284 ALA A C 1
ATOM 2129 O O . ALA A 1 284 ? -3.926 -6.040 -4.209 1.00 93.75 284 ALA A O 1
ATOM 2130 N N . ASN A 1 285 ? -3.326 -4.476 -2.708 1.00 92.81 285 ASN A N 1
ATOM 2131 C CA . ASN A 1 285 ? -1.976 -4.268 -3.221 1.00 92.81 285 ASN A CA 1
ATOM 2132 C C . ASN A 1 285 ? -1.026 -3.762 -2.124 1.00 92.81 285 ASN A C 1
ATOM 2134 O O . ASN A 1 285 ? -1.461 -3.328 -1.057 1.00 92.81 285 ASN A O 1
ATOM 2138 N N . SER A 1 286 ? 0.276 -3.827 -2.392 1.00 93.25 286 SER A N 1
ATOM 2139 C CA . SER A 1 286 ? 1.325 -3.479 -1.431 1.00 93.25 286 SER A CA 1
ATOM 2140 C C . SER A 1 286 ? 1.456 -1.954 -1.268 1.00 93.25 286 SER A C 1
ATOM 2142 O O . SER A 1 286 ? 1.561 -1.244 -2.275 1.00 93.25 286 SER A O 1
ATOM 2144 N N . PRO A 1 287 ? 1.507 -1.421 -0.032 1.00 94.88 287 PRO A N 1
ATOM 2145 C CA . PRO A 1 287 ? 1.788 -0.008 0.201 1.00 94.88 287 PRO A CA 1
ATOM 2146 C C . PRO A 1 287 ? 3.221 0.355 -0.208 1.00 94.88 287 PRO A C 1
ATOM 2148 O O . PRO A 1 287 ? 4.166 -0.394 0.049 1.00 94.88 287 PRO A O 1
ATOM 2151 N N . ARG A 1 288 ? 3.410 1.545 -0.786 1.00 93.19 288 ARG A N 1
ATOM 2152 C CA . ARG A 1 288 ? 4.735 2.132 -1.039 1.00 93.19 288 ARG A CA 1
ATOM 2153 C C . ARG A 1 288 ? 4.872 3.421 -0.252 1.00 93.19 288 ARG A C 1
ATOM 2155 O O . ARG A 1 288 ? 3.927 4.187 -0.222 1.00 93.19 288 ARG A O 1
ATOM 2162 N N . PHE A 1 289 ? 6.028 3.722 0.325 1.00 94.44 289 PHE A N 1
ATOM 2163 C CA . PHE A 1 289 ? 6.245 5.016 0.975 1.00 94.44 289 PHE A CA 1
ATOM 2164 C C . PHE A 1 289 ? 7.612 5.613 0.637 1.00 94.44 289 PHE A C 1
ATOM 2166 O O . PHE A 1 289 ? 8.507 4.900 0.175 1.00 94.44 289 PHE A O 1
ATOM 2173 N N . ALA A 1 290 ? 7.742 6.926 0.825 1.00 93.31 290 ALA A N 1
ATOM 2174 C CA . ALA A 1 290 ? 8.990 7.674 0.697 1.00 93.31 290 ALA A CA 1
ATOM 2175 C C . ALA A 1 290 ? 8.915 8.993 1.482 1.00 93.31 290 ALA A C 1
ATOM 2177 O O . ALA A 1 290 ? 7.828 9.544 1.669 1.00 93.31 290 ALA A O 1
ATOM 2178 N N . ASP A 1 291 ? 10.069 9.529 1.875 1.00 94.56 291 ASP A N 1
ATOM 2179 C CA . ASP A 1 291 ? 10.164 10.898 2.379 1.00 94.56 291 ASP A CA 1
ATOM 2180 C C . ASP A 1 291 ? 10.150 11.880 1.208 1.00 94.56 291 ASP A C 1
ATOM 2182 O O . ASP A 1 291 ? 10.953 11.775 0.283 1.00 94.56 291 ASP A O 1
ATOM 2186 N N . VAL A 1 292 ? 9.225 12.833 1.242 1.00 93.69 292 VAL A N 1
ATOM 2187 C CA . VAL A 1 292 ? 8.941 13.765 0.151 1.00 93.69 292 VAL A CA 1
ATOM 2188 C C . VAL A 1 292 ? 8.925 15.191 0.683 1.00 93.69 292 VAL A C 1
ATOM 2190 O O . VAL A 1 292 ? 8.346 15.458 1.733 1.00 93.69 292 VAL A O 1
ATOM 2193 N N . TYR A 1 293 ? 9.530 16.117 -0.057 1.00 93.12 293 TYR A N 1
ATOM 2194 C CA . TYR A 1 293 ? 9.592 17.530 0.312 1.00 93.12 293 TYR A CA 1
ATOM 2195 C C . TYR A 1 293 ? 8.427 18.346 -0.269 1.00 93.12 293 TYR A C 1
ATOM 2197 O O . TYR A 1 293 ? 8.201 18.329 -1.478 1.00 93.12 293 TYR A O 1
ATOM 2205 N N . PHE A 1 294 ? 7.738 19.111 0.582 1.00 90.88 294 PHE A N 1
ATOM 2206 C CA . PHE A 1 294 ? 6.573 19.947 0.252 1.00 90.88 294 PHE A CA 1
ATOM 2207 C C . PHE A 1 294 ? 6.875 21.450 0.381 1.00 90.88 294 PHE A C 1
ATOM 2209 O O . PHE A 1 294 ? 6.030 22.256 0.768 1.00 90.88 294 PHE A O 1
ATOM 2216 N N . GLY A 1 295 ? 8.104 21.864 0.061 1.00 88.75 295 GLY A N 1
ATOM 2217 C CA . GLY A 1 295 ? 8.483 23.276 0.106 1.00 88.75 295 GLY A CA 1
ATOM 2218 C C . GLY A 1 295 ? 8.476 23.818 1.536 1.00 88.75 295 GLY A C 1
ATOM 2219 O O . GLY A 1 295 ? 9.233 23.346 2.379 1.00 88.75 295 GLY A O 1
ATOM 2220 N N . THR A 1 296 ? 7.641 24.822 1.814 1.00 87.50 296 THR A N 1
ATOM 2221 C CA . THR A 1 296 ? 7.563 25.454 3.145 1.00 87.50 296 THR A CA 1
ATOM 2222 C C . THR A 1 296 ? 7.098 24.506 4.241 1.00 87.50 296 THR A C 1
ATOM 2224 O O . THR A 1 296 ? 7.470 24.707 5.394 1.00 87.50 296 THR A O 1
ATOM 2227 N N . ASP A 1 297 ? 6.340 23.469 3.883 1.00 88.00 297 ASP A N 1
ATOM 2228 C CA . ASP A 1 297 ? 5.792 22.503 4.840 1.00 88.00 297 ASP A CA 1
ATOM 2229 C C . ASP A 1 297 ? 6.827 21.439 5.243 1.00 88.00 297 ASP A C 1
ATOM 2231 O O . ASP A 1 297 ? 6.588 20.632 6.137 1.00 88.00 297 ASP A O 1
ATOM 2235 N N . GLY A 1 298 ? 8.010 21.462 4.619 1.00 93.75 298 GLY A N 1
ATOM 2236 C CA . GLY A 1 298 ? 9.106 20.557 4.930 1.00 93.75 298 GLY A CA 1
ATOM 2237 C C . GLY A 1 298 ? 8.917 19.156 4.353 1.00 93.75 298 GLY A C 1
ATOM 2238 O O . GLY A 1 298 ? 8.188 18.943 3.384 1.00 93.75 298 GLY A O 1
ATOM 2239 N N . PHE A 1 299 ? 9.654 18.200 4.913 1.00 95.75 299 PHE A N 1
ATOM 2240 C CA . PHE A 1 299 ? 9.544 16.792 4.543 1.00 95.75 299 PHE A CA 1
ATOM 2241 C C . PHE A 1 299 ? 8.362 16.119 5.240 1.00 95.75 299 PHE A C 1
ATOM 2243 O O . PHE A 1 299 ? 8.073 16.403 6.402 1.00 95.75 299 PHE A O 1
ATOM 2250 N N . LYS A 1 300 ? 7.736 15.185 4.522 1.00 96.06 300 LYS A N 1
ATOM 2251 C CA . LYS A 1 300 ? 6.685 14.286 5.002 1.00 96.06 300 LYS A CA 1
ATOM 2252 C C . LYS A 1 300 ? 7.005 12.856 4.571 1.00 96.06 300 LYS A C 1
ATOM 2254 O O . LYS A 1 300 ? 7.471 12.653 3.450 1.00 96.06 300 LYS A O 1
ATOM 2259 N N . THR A 1 301 ? 6.724 11.864 5.409 1.00 97.19 301 THR A N 1
ATOM 2260 C CA . THR A 1 301 ? 6.718 10.456 4.990 1.00 97.19 301 THR A CA 1
ATOM 2261 C C . THR A 1 301 ? 5.368 10.169 4.343 1.00 97.19 301 THR A C 1
ATOM 2263 O O . THR A 1 301 ? 4.341 10.133 5.015 1.00 97.19 301 THR A O 1
ATOM 2266 N N . VAL A 1 302 ? 5.359 10.000 3.021 1.00 96.75 302 VAL A N 1
ATOM 2267 C CA . VAL A 1 302 ? 4.136 9.832 2.226 1.00 96.75 302 VAL A CA 1
ATOM 2268 C C . VAL A 1 302 ? 3.982 8.384 1.802 1.00 96.75 302 VAL A C 1
ATOM 2270 O O . VAL A 1 302 ? 4.885 7.823 1.181 1.00 96.75 302 VAL A O 1
ATOM 2273 N N . MET A 1 303 ? 2.822 7.803 2.091 1.00 97.56 303 MET A N 1
ATOM 2274 C CA . MET A 1 303 ? 2.409 6.482 1.642 1.00 97.56 303 MET A CA 1
ATOM 2275 C C . MET A 1 303 ? 1.487 6.577 0.429 1.00 97.56 303 MET A C 1
ATOM 2277 O O . MET A 1 303 ? 0.524 7.335 0.421 1.00 97.56 303 MET A O 1
ATOM 2281 N N . TYR A 1 304 ? 1.769 5.758 -0.573 1.00 95.31 304 TYR A N 1
ATOM 2282 C CA . TYR A 1 304 ? 1.016 5.569 -1.798 1.00 95.31 304 TYR A CA 1
ATOM 2283 C C . TYR A 1 304 ? 0.403 4.181 -1.791 1.00 95.31 304 TYR A C 1
ATOM 2285 O O . TYR A 1 304 ? 1.096 3.181 -1.576 1.00 95.31 304 TYR A O 1
ATOM 2293 N N . ILE A 1 305 ? -0.894 4.122 -2.049 1.00 93.81 305 ILE A N 1
ATOM 2294 C CA . ILE A 1 305 ? -1.653 2.876 -2.031 1.00 93.81 305 ILE A CA 1
ATOM 2295 C C . ILE A 1 305 ? -2.418 2.789 -3.328 1.00 93.81 305 ILE A C 1
ATOM 2297 O O . ILE A 1 305 ? -3.099 3.737 -3.708 1.00 93.81 305 ILE A O 1
ATOM 2301 N N . THR A 1 306 ? -2.302 1.643 -3.983 1.00 93.38 306 THR A N 1
ATOM 2302 C CA . THR A 1 306 ? -3.200 1.229 -5.057 1.00 93.38 306 THR A CA 1
ATOM 2303 C C . THR A 1 306 ? -4.050 0.074 -4.546 1.00 93.38 306 THR A C 1
ATOM 2305 O O . THR A 1 306 ? -3.660 -0.637 -3.622 1.00 93.38 306 THR A O 1
ATOM 2308 N N . GLU A 1 307 ? -5.233 -0.113 -5.113 1.00 94.00 307 GLU A N 1
ATOM 2309 C CA . GLU A 1 307 ? -6.191 -1.090 -4.577 1.00 94.00 307 GLU A CA 1
ATOM 2310 C C . GLU A 1 307 ? -6.082 -2.474 -5.232 1.00 94.00 307 GLU A C 1
ATOM 2312 O O . GLU A 1 307 ? -6.766 -3.411 -4.815 1.00 94.00 307 GLU A O 1
ATOM 2317 N N . GLY A 1 308 ? -5.236 -2.629 -6.259 1.00 91.69 308 GLY A N 1
ATOM 2318 C CA . GLY A 1 308 ? -5.149 -3.866 -7.033 1.00 91.69 308 GLY A CA 1
ATOM 2319 C C . GLY A 1 308 ? -6.529 -4.267 -7.582 1.00 91.69 308 GLY A C 1
ATOM 2320 O O . GLY A 1 308 ? -7.262 -3.394 -8.046 1.00 91.69 308 GLY A O 1
ATOM 2321 N N . PRO A 1 309 ? -6.943 -5.548 -7.507 1.00 89.00 309 PRO A N 1
ATOM 2322 C CA . PRO A 1 309 ? -8.289 -5.989 -7.908 1.00 89.00 309 PRO A CA 1
ATOM 2323 C C . PRO A 1 309 ? -9.422 -5.407 -7.046 1.00 89.00 309 PRO A C 1
ATOM 2325 O O . PRO A 1 309 ? -10.600 -5.558 -7.373 1.00 89.00 309 PRO A O 1
ATOM 2328 N N . GLY A 1 310 ? -9.085 -4.758 -5.932 1.00 91.69 310 GLY A N 1
ATOM 2329 C CA . GLY A 1 310 ? -10.022 -4.053 -5.076 1.00 91.69 310 GLY A CA 1
ATOM 2330 C C . GLY A 1 310 ? -10.705 -2.881 -5.747 1.00 91.69 310 GLY A C 1
ATOM 2331 O O . GLY A 1 310 ? -11.884 -2.638 -5.522 1.00 91.69 310 GLY A O 1
ATOM 2332 N N . GLY A 1 311 ? -10.013 -2.180 -6.627 1.00 91.31 311 GLY A N 1
ATOM 2333 C CA . GLY A 1 311 ? -10.576 -0.983 -7.210 1.00 91.31 311 GLY A CA 1
ATOM 2334 C C . GLY A 1 311 ? -9.565 -0.222 -8.034 1.00 91.31 311 GLY A C 1
ATOM 2335 O O . GLY A 1 311 ? -8.459 -0.680 -8.321 1.00 91.31 311 GLY A O 1
ATOM 2336 N N . THR A 1 312 ? -10.000 0.938 -8.496 1.00 91.75 312 THR A N 1
ATOM 2337 C CA . THR A 1 312 ? -9.193 1.781 -9.385 1.00 91.75 312 THR A CA 1
ATOM 2338 C C . THR A 1 312 ? -8.507 2.918 -8.636 1.00 91.75 312 THR A C 1
ATOM 2340 O O . THR A 1 312 ? -7.906 3.784 -9.274 1.00 91.75 312 THR A O 1
ATOM 2343 N N . GLY A 1 313 ? -8.620 2.920 -7.305 1.00 92.56 313 GLY A N 1
ATOM 2344 C CA . GLY A 1 313 ? -8.070 3.930 -6.426 1.00 92.56 313 GLY A CA 1
ATOM 2345 C C . GLY A 1 313 ? -6.549 3.956 -6.425 1.00 92.56 313 GLY A C 1
ATOM 2346 O O . GLY A 1 313 ? -5.885 2.915 -6.360 1.00 92.56 313 GLY A O 1
ATOM 2347 N N . ILE A 1 314 ? -6.005 5.171 -6.461 1.00 93.44 314 ILE A N 1
ATOM 2348 C CA . ILE A 1 314 ? -4.669 5.482 -5.966 1.00 93.44 314 ILE A CA 1
ATOM 2349 C C . ILE A 1 314 ? -4.717 6.703 -5.054 1.00 93.44 314 ILE A C 1
ATOM 2351 O O . ILE A 1 314 ? -5.225 7.759 -5.435 1.00 93.44 314 ILE A O 1
ATOM 2355 N N . HIS A 1 315 ? -4.119 6.570 -3.873 1.00 94.56 315 HIS A N 1
ATOM 2356 C CA . HIS A 1 315 ? -4.148 7.598 -2.834 1.00 94.56 315 HIS A CA 1
ATOM 2357 C C . HIS A 1 315 ? -2.760 7.875 -2.290 1.00 94.56 315 HIS A C 1
ATOM 2359 O O . HIS A 1 315 ? -1.948 6.955 -2.190 1.00 94.56 315 HIS A O 1
ATOM 2365 N N . ALA A 1 316 ? -2.519 9.130 -1.912 1.00 95.50 316 ALA A N 1
ATOM 2366 C CA . ALA A 1 316 ? -1.345 9.541 -1.157 1.00 95.50 316 ALA A CA 1
ATOM 2367 C C . ALA A 1 316 ? -1.754 10.039 0.228 1.00 95.50 316 ALA A C 1
ATOM 2369 O O . ALA A 1 316 ? -2.582 10.945 0.352 1.00 95.50 316 ALA A O 1
ATOM 2370 N N . LEU A 1 317 ? -1.146 9.459 1.255 1.00 97.31 317 LEU A N 1
ATOM 2371 C CA . LEU A 1 317 ? -1.394 9.749 2.660 1.00 97.31 317 LEU A CA 1
ATOM 2372 C C . LEU A 1 317 ? -0.080 10.192 3.307 1.00 97.31 317 LEU A C 1
ATOM 2374 O O . LEU A 1 317 ? 0.916 9.478 3.229 1.00 97.31 317 LEU A O 1
ATOM 2378 N N . ASP A 1 318 ? -0.063 11.351 3.950 1.00 97.12 318 ASP A N 1
ATOM 2379 C CA . ASP A 1 318 ? 1.005 11.720 4.873 1.00 97.12 318 ASP A CA 1
ATOM 2380 C C . ASP A 1 318 ? 0.837 10.926 6.167 1.00 97.12 318 ASP A C 1
ATOM 2382 O O . ASP A 1 318 ? -0.173 11.044 6.864 1.00 97.12 318 ASP A O 1
ATOM 2386 N N . ILE A 1 319 ? 1.839 10.104 6.454 1.00 97.50 319 ILE A N 1
ATOM 2387 C CA . ILE A 1 319 ? 1.927 9.218 7.611 1.00 97.50 319 ILE A CA 1
ATOM 2388 C C . ILE A 1 319 ? 3.204 9.513 8.408 1.00 97.50 319 ILE A C 1
ATOM 2390 O O . ILE A 1 319 ? 3.867 8.609 8.915 1.00 97.50 319 ILE A O 1
ATOM 2394 N N . SER A 1 320 ? 3.594 10.786 8.489 1.00 96.75 320 SER A N 1
ATOM 2395 C CA . SER A 1 320 ? 4.798 11.205 9.217 1.00 96.75 320 SER A CA 1
ATOM 2396 C C . SER A 1 320 ? 4.715 10.961 10.727 1.00 96.75 320 SER A C 1
ATOM 2398 O O . SER A 1 320 ? 5.752 10.752 11.360 1.00 96.75 320 SER A O 1
ATOM 2400 N N . HIS A 1 321 ? 3.505 11.010 11.294 1.00 95.50 321 HIS A N 1
ATOM 2401 C CA . HIS A 1 321 ? 3.259 10.939 12.739 1.00 95.50 321 HIS A CA 1
ATOM 2402 C C . HIS A 1 321 ? 1.953 10.196 13.122 1.00 95.50 321 HIS A C 1
ATOM 2404 O O . HIS A 1 321 ? 1.084 10.770 13.783 1.00 95.50 321 HIS A O 1
ATOM 2410 N N . PRO A 1 322 ? 1.774 8.928 12.704 1.00 96.56 322 PRO A N 1
ATOM 2411 C CA . PRO A 1 322 ? 0.573 8.136 12.974 1.00 96.56 322 PRO A CA 1
ATOM 2412 C C . PRO A 1 322 ? 0.491 7.573 14.391 1.00 96.56 322 PRO A C 1
ATOM 2414 O O . PRO A 1 322 ? -0.580 7.119 14.795 1.00 96.56 322 PRO A O 1
ATOM 2417 N N . TYR A 1 323 ? 1.593 7.549 15.145 1.00 97.62 323 TYR A N 1
ATOM 2418 C CA . TYR A 1 323 ? 1.638 6.815 16.399 1.00 97.62 323 TYR A CA 1
ATOM 2419 C C . TYR A 1 323 ? 1.218 7.671 17.613 1.00 97.62 323 TYR A C 1
ATOM 2421 O O . TYR A 1 323 ? 1.899 8.648 17.939 1.00 97.62 323 TYR A O 1
ATOM 2429 N N . PRO A 1 324 ? 0.158 7.278 18.352 1.00 96.56 324 PRO A N 1
ATOM 2430 C CA . PRO A 1 324 ? -0.360 8.027 19.505 1.00 96.56 324 PRO A CA 1
ATOM 2431 C C . PRO A 1 324 ? 0.500 7.932 20.769 1.00 96.56 324 PRO A C 1
ATOM 2433 O O . PRO A 1 324 ? 0.230 8.624 21.750 1.00 96.56 324 PRO A O 1
ATOM 2436 N N . GLY A 1 325 ? 1.499 7.049 20.784 1.00 96.31 325 GLY A N 1
ATOM 2437 C CA . GLY A 1 325 ? 2.195 6.659 22.003 1.00 96.31 325 GLY A CA 1
ATOM 2438 C C . GLY A 1 325 ? 1.439 5.578 22.771 1.00 96.31 325 GLY A C 1
ATOM 2439 O O . GLY A 1 325 ? 0.208 5.539 22.802 1.00 96.31 325 GLY A O 1
ATOM 2440 N N . ARG A 1 326 ? 2.184 4.675 23.410 1.00 95.81 326 ARG A N 1
ATOM 2441 C CA . ARG A 1 326 ? 1.641 3.590 24.236 1.00 95.81 326 ARG A CA 1
ATOM 2442 C C . ARG A 1 326 ? 2.519 3.369 25.456 1.00 95.81 326 ARG A C 1
ATOM 2444 O O . ARG A 1 326 ? 3.746 3.401 25.378 1.00 95.81 326 ARG A O 1
ATOM 2451 N N . THR A 1 327 ? 1.886 3.105 26.589 1.00 94.75 327 THR A N 1
ATOM 2452 C CA . THR A 1 327 ? 2.563 2.746 27.837 1.00 94.75 327 THR A CA 1
ATOM 2453 C C . THR A 1 327 ? 2.297 1.288 28.181 1.00 94.75 327 THR A C 1
ATOM 2455 O O . THR A 1 327 ? 1.282 0.722 27.778 1.00 94.75 327 THR A O 1
ATOM 2458 N N . GLY A 1 328 ? 3.213 0.666 28.920 1.00 93.56 328 GLY A N 1
ATOM 2459 C CA . GLY A 1 328 ? 3.027 -0.708 29.381 1.00 93.56 328 GLY A CA 1
ATOM 2460 C C . GLY A 1 328 ? 3.082 -1.765 28.271 1.00 93.56 328 GLY A C 1
ATOM 2461 O O . GLY A 1 328 ? 2.490 -2.830 28.427 1.00 93.56 328 GLY A O 1
ATOM 2462 N N . VAL A 1 329 ? 3.755 -1.487 27.150 1.00 93.81 329 VAL A N 1
ATOM 2463 C CA . VAL A 1 329 ? 3.870 -2.435 26.033 1.00 93.81 329 VAL A CA 1
ATOM 2464 C C . VAL A 1 329 ? 4.854 -3.532 26.414 1.00 93.81 329 VAL A C 1
ATOM 2466 O O . VAL A 1 329 ? 6.021 -3.251 26.680 1.00 93.81 329 VAL A O 1
ATOM 2469 N N . VAL A 1 330 ? 4.390 -4.779 26.445 1.00 90.62 330 VAL A N 1
ATOM 2470 C CA . VAL A 1 330 ? 5.244 -5.943 26.705 1.00 90.62 330 VAL A CA 1
ATOM 2471 C C . VAL A 1 330 ? 5.861 -6.387 25.386 1.00 90.62 330 VAL A C 1
ATOM 2473 O O . VAL A 1 330 ? 5.145 -6.849 24.497 1.00 90.62 330 VAL A O 1
ATOM 2476 N N . ALA A 1 331 ? 7.173 -6.224 25.257 1.00 86.50 331 ALA A N 1
ATOM 2477 C CA . ALA A 1 331 ? 7.907 -6.662 24.081 1.00 86.50 331 ALA A CA 1
ATOM 2478 C C . ALA A 1 331 ? 8.200 -8.175 24.136 1.00 86.50 331 ALA A C 1
ATOM 2480 O O . ALA A 1 331 ? 8.034 -8.804 25.188 1.00 86.50 331 ALA A O 1
ATOM 2481 N N . PRO A 1 332 ? 8.638 -8.791 23.024 1.00 81.12 332 PRO A N 1
ATOM 2482 C CA . PRO A 1 332 ? 8.906 -10.231 22.986 1.00 81.12 332 PRO A CA 1
ATOM 2483 C C . PRO A 1 332 ? 10.009 -10.724 23.931 1.00 81.12 332 PRO A C 1
ATOM 2485 O O . PRO A 1 332 ? 10.039 -11.906 24.262 1.00 81.12 332 PRO A O 1
ATOM 2488 N N . ASP A 1 333 ? 10.884 -9.836 24.408 1.00 81.44 333 ASP A N 1
ATOM 2489 C CA . ASP A 1 333 ? 11.878 -10.139 25.446 1.00 81.44 333 ASP A CA 1
ATOM 2490 C C . ASP A 1 333 ? 11.279 -10.241 26.867 1.00 81.44 333 ASP A C 1
ATOM 2492 O O . ASP A 1 333 ? 11.985 -10.557 27.827 1.00 81.44 333 ASP A O 1
ATOM 2496 N N . GLY A 1 334 ? 9.973 -9.993 27.011 1.00 85.31 334 GLY A N 1
ATOM 2497 C CA . GLY A 1 334 ? 9.242 -10.006 28.275 1.00 85.31 334 GLY A CA 1
ATOM 2498 C C . GLY A 1 334 ? 9.377 -8.719 29.091 1.00 85.31 334 GLY A C 1
ATOM 2499 O O . GLY A 1 334 ? 8.762 -8.611 30.155 1.00 85.31 334 GLY A O 1
ATOM 2500 N N . LEU A 1 335 ? 10.148 -7.735 28.620 1.00 89.19 335 LEU A N 1
ATOM 2501 C CA . LEU A 1 335 ? 10.278 -6.438 29.267 1.00 89.19 335 LEU A CA 1
ATOM 2502 C C . LEU A 1 335 ? 9.132 -5.511 28.857 1.00 89.19 335 LEU A C 1
ATOM 2504 O O . LEU A 1 335 ? 8.501 -5.643 27.809 1.00 89.19 335 LEU A O 1
ATOM 2508 N N . THR A 1 336 ? 8.829 -4.567 29.744 1.00 93.00 336 THR A N 1
ATOM 2509 C CA . THR A 1 336 ? 7.763 -3.586 29.545 1.00 93.00 336 THR A CA 1
ATOM 2510 C C . THR A 1 336 ? 8.356 -2.237 29.170 1.00 93.00 336 THR A C 1
ATOM 2512 O O . THR A 1 336 ? 9.214 -1.711 29.880 1.00 93.00 336 THR A O 1
ATOM 2515 N N . TYR A 1 337 ? 7.849 -1.656 28.089 1.00 91.88 337 TYR A N 1
ATOM 2516 C CA . TYR A 1 337 ? 8.323 -0.409 27.510 1.00 91.88 337 TYR A CA 1
ATOM 2517 C C . TYR A 1 337 ? 7.212 0.636 27.422 1.00 91.88 337 TYR A C 1
ATOM 2519 O O . TYR A 1 337 ? 6.028 0.328 27.269 1.00 91.88 337 TYR A O 1
ATOM 2527 N N . ASN A 1 338 ? 7.625 1.900 27.497 1.00 94.31 338 ASN A N 1
ATOM 2528 C CA . ASN A 1 338 ? 6.785 3.046 27.180 1.00 94.31 338 ASN A CA 1
ATOM 2529 C C . ASN A 1 338 ? 7.334 3.691 25.913 1.00 94.31 338 ASN A C 1
ATOM 2531 O O . ASN A 1 338 ? 8.485 4.130 25.889 1.00 94.31 338 ASN A O 1
ATOM 2535 N N . PHE A 1 339 ? 6.500 3.766 24.888 1.00 94.38 339 PHE A N 1
ATOM 2536 C CA . PHE A 1 339 ? 6.821 4.394 23.619 1.00 94.38 339 PHE A CA 1
ATOM 2537 C C . PHE A 1 339 ? 6.057 5.720 23.535 1.00 94.38 339 PHE A C 1
ATOM 2539 O O . PHE A 1 339 ? 4.827 5.711 23.630 1.00 94.38 339 PHE A O 1
ATOM 2546 N N . PRO A 1 340 ? 6.745 6.868 23.422 1.00 95.56 340 PRO A N 1
ATOM 2547 C CA . PRO A 1 340 ? 6.076 8.158 23.302 1.00 95.56 340 PRO A CA 1
ATOM 2548 C C . PRO A 1 340 ? 5.315 8.263 21.974 1.00 95.56 340 PRO A C 1
ATOM 2550 O O . PRO A 1 340 ? 5.566 7.496 21.047 1.00 95.56 340 PRO A O 1
ATOM 2553 N N . ALA A 1 341 ? 4.396 9.226 21.893 1.00 96.94 341 ALA A N 1
ATOM 2554 C CA . ALA A 1 341 ? 3.776 9.600 20.628 1.00 96.94 341 ALA A CA 1
ATOM 2555 C C . ALA A 1 341 ? 4.824 10.111 19.635 1.00 96.94 341 ALA A C 1
ATOM 2557 O O . ALA A 1 341 ? 5.867 10.639 20.043 1.00 96.94 341 ALA A O 1
ATOM 2558 N N . ASP A 1 342 ? 4.521 9.992 18.345 1.00 96.38 342 ASP A N 1
ATOM 2559 C CA . ASP A 1 342 ? 5.355 10.601 17.318 1.00 96.38 342 ASP A CA 1
ATOM 2560 C C . ASP A 1 342 ? 5.422 12.131 17.500 1.00 96.38 342 ASP A C 1
ATOM 2562 O O . ASP A 1 342 ? 4.466 12.761 17.977 1.00 96.38 342 ASP A O 1
ATOM 2566 N N . PRO A 1 343 ? 6.537 12.769 17.100 1.00 93.62 343 PRO A N 1
ATOM 2567 C CA . PRO A 1 343 ? 6.605 14.221 17.008 1.00 93.62 343 PRO A CA 1
ATOM 2568 C C . PRO A 1 343 ? 5.446 14.761 16.161 1.00 93.62 343 PRO A C 1
ATOM 2570 O O . PRO A 1 343 ? 5.236 14.303 15.043 1.00 93.62 343 PRO A O 1
ATOM 2573 N N . ASN A 1 344 ? 4.725 15.760 16.674 1.00 94.00 344 ASN A N 1
ATOM 2574 C CA . ASN A 1 344 ? 3.560 16.374 16.019 1.00 94.00 344 ASN A CA 1
ATOM 2575 C C . ASN A 1 344 ? 2.340 15.452 15.830 1.00 94.00 344 ASN A C 1
ATOM 2577 O O . ASN A 1 344 ? 1.476 15.774 15.020 1.00 94.00 344 ASN A O 1
ATOM 2581 N N . TYR A 1 345 ? 2.233 14.350 16.583 1.00 96.75 345 TYR A N 1
ATOM 2582 C CA . TYR A 1 345 ? 1.005 13.555 16.612 1.00 96.75 345 TYR A CA 1
ATOM 2583 C C . TYR A 1 345 ? -0.219 14.425 16.954 1.00 96.75 345 TYR A C 1
ATOM 2585 O O . TYR A 1 345 ? -0.223 15.150 17.954 1.00 96.75 345 TYR A O 1
ATOM 2593 N N . ASP A 1 346 ? -1.268 14.303 16.142 1.00 95.56 346 ASP A N 1
ATOM 2594 C CA . ASP A 1 346 ? -2.566 14.951 16.325 1.00 95.56 346 ASP A CA 1
ATOM 2595 C C . ASP A 1 346 ? -3.656 13.862 16.395 1.00 95.56 346 ASP A C 1
ATOM 2597 O O . ASP A 1 346 ? -3.829 13.118 15.426 1.00 95.56 346 ASP A O 1
ATOM 2601 N N . PRO A 1 347 ? -4.404 13.732 17.509 1.00 92.88 347 PRO A N 1
ATOM 2602 C CA . PRO A 1 347 ? -5.451 12.720 17.637 1.00 92.88 347 PRO A CA 1
ATOM 2603 C C . PRO A 1 347 ? -6.618 12.896 16.657 1.00 92.88 347 PRO A C 1
ATOM 2605 O O . PRO A 1 347 ? -7.281 11.907 16.346 1.00 92.88 347 PRO A O 1
ATOM 2608 N N . ASP A 1 348 ? -6.858 14.109 16.153 1.00 93.31 348 ASP A N 1
ATOM 2609 C CA . ASP A 1 348 ? -7.895 14.374 15.151 1.00 93.31 348 ASP A CA 1
ATOM 2610 C C . ASP A 1 348 ? -7.380 14.131 13.719 1.00 93.31 348 ASP A C 1
ATOM 2612 O O . ASP A 1 348 ? -8.167 14.049 12.767 1.00 93.31 348 ASP A O 1
ATOM 2616 N N . LYS A 1 349 ? -6.053 14.034 13.552 1.00 93.00 349 LYS A N 1
ATOM 2617 C CA . LYS A 1 349 ? -5.348 13.861 12.273 1.00 93.00 349 LYS A CA 1
ATOM 2618 C C . LYS A 1 349 ? -4.113 12.956 12.417 1.00 93.00 349 LYS A C 1
ATOM 2620 O O . LYS A 1 349 ? -2.990 13.400 12.166 1.00 93.00 349 LYS A O 1
ATOM 2625 N N . PRO A 1 350 ? -4.290 11.669 12.764 1.00 95.56 350 PRO A N 1
ATOM 2626 C CA . PRO A 1 350 ? -3.162 10.739 12.845 1.00 95.56 350 PRO A CA 1
ATOM 2627 C C . PRO A 1 350 ? -2.485 10.525 11.476 1.00 95.56 350 PRO A C 1
ATOM 2629 O O . PRO A 1 350 ? -1.329 10.131 11.398 1.00 95.56 350 PRO A O 1
ATOM 2632 N N . PHE A 1 351 ? -3.180 10.820 10.380 1.00 97.25 351 PHE A N 1
ATOM 2633 C CA . PHE A 1 351 ? -2.623 10.915 9.032 1.00 97.25 351 PHE A CA 1
ATOM 2634 C C . PHE A 1 351 ? -3.310 12.062 8.284 1.00 97.25 351 PHE A C 1
ATOM 2636 O O . PHE A 1 351 ? -4.354 12.553 8.718 1.00 97.25 351 PHE A O 1
ATOM 2643 N N . GLU A 1 352 ? -2.768 12.462 7.135 1.00 95.69 352 GLU A N 1
ATOM 2644 C CA . GLU A 1 352 ? -3.393 13.469 6.273 1.00 95.69 352 GLU A CA 1
ATOM 2645 C C . GLU A 1 352 ? -3.499 12.968 4.821 1.00 95.69 352 GLU A C 1
ATOM 2647 O O . GLU A 1 352 ? -2.478 12.717 4.180 1.00 95.69 352 GLU A O 1
ATOM 2652 N N . PRO A 1 353 ? -4.710 12.819 4.251 1.00 95.94 353 PRO A N 1
ATOM 2653 C CA . PRO A 1 353 ? -4.857 12.517 2.833 1.00 95.94 353 PRO A CA 1
ATOM 2654 C C . PRO A 1 353 ? -4.430 13.729 1.999 1.00 95.94 353 PRO A C 1
ATOM 2656 O O . PRO A 1 353 ? -5.011 14.810 2.102 1.00 95.94 353 PRO A O 1
ATOM 2659 N N . LEU A 1 354 ? -3.423 13.537 1.149 1.00 93.62 354 LEU A N 1
ATOM 2660 C CA . LEU A 1 354 ? -2.853 14.587 0.305 1.00 93.62 354 LEU A CA 1
ATOM 2661 C C . LEU A 1 354 ? -3.602 14.712 -1.019 1.00 93.62 354 LEU A C 1
ATOM 2663 O O . LEU A 1 354 ? -3.834 15.814 -1.513 1.00 93.62 354 LEU A O 1
ATOM 2667 N N . TRP A 1 355 ? -3.978 13.574 -1.600 1.00 92.25 355 TRP A N 1
ATOM 2668 C CA . TRP A 1 355 ? -4.791 13.474 -2.808 1.00 92.25 355 TRP A CA 1
ATOM 2669 C C . TRP A 1 355 ? -5.255 12.029 -3.021 1.00 92.25 355 TRP A C 1
ATOM 2671 O O . TRP A 1 355 ? -4.684 11.088 -2.470 1.00 92.25 355 TRP A O 1
ATOM 2681 N N . GLY A 1 356 ? -6.280 11.855 -3.857 1.00 91.56 356 GLY A N 1
ATOM 2682 C CA . GLY A 1 356 ? -6.814 10.547 -4.230 1.00 91.56 356 GLY A CA 1
ATOM 2683 C C . GLY A 1 356 ? -7.486 10.581 -5.598 1.00 91.56 356 GLY A C 1
ATOM 2684 O O . GLY A 1 356 ? -8.198 11.542 -5.917 1.00 91.56 356 GLY A O 1
ATOM 2685 N N . TYR A 1 357 ? -7.255 9.542 -6.397 1.00 89.69 357 TYR A N 1
ATOM 2686 C CA . TYR A 1 357 ? -7.789 9.408 -7.747 1.00 89.69 357 TYR A CA 1
ATOM 2687 C C . TYR A 1 357 ? -8.442 8.050 -7.955 1.00 89.69 357 TYR A C 1
ATOM 2689 O O . TYR A 1 357 ? -7.884 7.032 -7.567 1.00 89.69 357 TYR A O 1
ATOM 2697 N N . THR A 1 358 ? -9.563 8.036 -8.666 1.00 90.69 358 THR A N 1
ATOM 2698 C CA . THR A 1 358 ? -10.207 6.813 -9.160 1.00 90.69 358 THR A CA 1
ATOM 2699 C C . THR A 1 358 ? -10.525 6.956 -10.645 1.00 90.69 358 THR A C 1
ATOM 2701 O O . THR A 1 358 ? -10.354 8.022 -11.251 1.00 90.69 358 THR A O 1
ATOM 2704 N N . ARG A 1 359 ? -10.985 5.869 -11.269 1.00 86.94 359 ARG A N 1
ATOM 2705 C CA . ARG A 1 359 ? -11.390 5.863 -12.677 1.00 86.94 359 ARG A CA 1
ATOM 2706 C C . ARG A 1 359 ? -12.541 6.824 -12.974 1.00 86.94 359 ARG A C 1
ATOM 2708 O O . ARG A 1 359 ? -12.544 7.458 -14.025 1.00 86.94 359 ARG A O 1
ATOM 2715 N N . ASP A 1 360 ? -13.521 6.881 -12.086 1.00 85.69 360 ASP A N 1
ATOM 2716 C CA . ASP A 1 360 ? -14.837 7.494 -12.291 1.00 85.69 360 ASP A CA 1
ATOM 2717 C C . ASP A 1 360 ? -15.143 8.627 -11.298 1.00 85.69 360 ASP A C 1
ATOM 2719 O O . ASP A 1 360 ? -16.211 9.235 -11.358 1.00 85.69 360 ASP A O 1
ATOM 2723 N N . GLY A 1 361 ? -14.202 8.952 -10.409 1.00 87.75 361 GLY A N 1
ATOM 2724 C CA . GLY A 1 361 ? -14.403 9.951 -9.363 1.00 87.75 361 GLY A CA 1
ATOM 2725 C C . GLY A 1 361 ? -15.293 9.440 -8.229 1.00 87.75 361 GLY A C 1
ATOM 2726 O O . GLY A 1 361 ? -15.941 10.247 -7.544 1.00 87.75 361 GLY A O 1
ATOM 2727 N N . ALA A 1 362 ? -15.347 8.114 -8.036 1.00 88.75 362 ALA A N 1
ATOM 2728 C CA . ALA A 1 362 ? -16.049 7.469 -6.938 1.00 88.75 362 ALA A CA 1
ATOM 2729 C C . ALA A 1 362 ? -15.713 8.130 -5.595 1.00 88.75 362 ALA A C 1
ATOM 2731 O O . ALA A 1 362 ? -14.594 8.587 -5.351 1.00 88.75 362 ALA A O 1
ATOM 2732 N N . ALA A 1 363 ? -16.729 8.236 -4.741 1.00 90.69 363 ALA A N 1
ATOM 2733 C CA . ALA A 1 363 ? -16.645 8.878 -3.435 1.00 90.69 363 ALA A CA 1
ATOM 2734 C C . ALA A 1 363 ? -15.986 10.273 -3.430 1.00 90.69 363 ALA A C 1
ATOM 2736 O O . ALA A 1 363 ? -15.285 10.642 -2.494 1.00 90.69 363 ALA A O 1
ATOM 2737 N N . TYR A 1 364 ? -16.254 11.086 -4.462 1.00 91.12 364 TYR A N 1
ATOM 2738 C CA . TYR A 1 364 ? -15.724 12.450 -4.626 1.00 91.12 364 TYR A CA 1
ATOM 2739 C C . TYR A 1 364 ? -14.220 12.547 -4.925 1.00 91.12 364 TYR A C 1
ATOM 2741 O O . TYR A 1 364 ? -13.699 13.665 -4.933 1.00 91.12 364 TYR A O 1
ATOM 2749 N N . THR A 1 365 ? -13.536 11.438 -5.192 1.00 90.31 365 THR A N 1
ATOM 2750 C CA . THR A 1 365 ? -12.128 11.452 -5.615 1.00 90.31 365 THR A CA 1
ATOM 2751 C C . THR A 1 365 ? -11.951 12.150 -6.970 1.00 90.31 365 THR A C 1
ATOM 2753 O O . THR A 1 365 ? -12.911 12.391 -7.710 1.00 90.31 365 THR A O 1
ATOM 2756 N N . ALA A 1 366 ? -10.715 12.530 -7.291 1.00 89.12 366 ALA A N 1
ATOM 2757 C CA . ALA A 1 366 ? -10.397 13.113 -8.588 1.00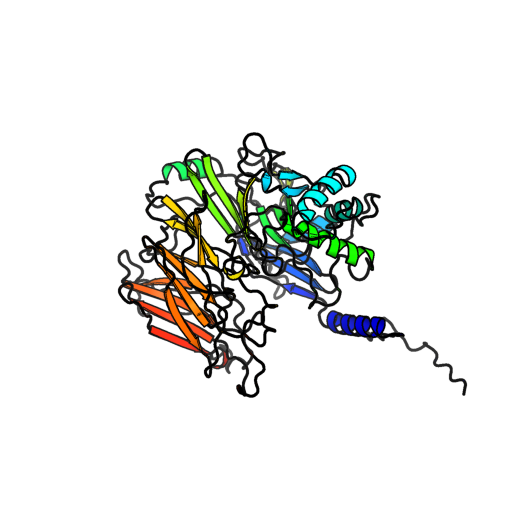 89.12 366 ALA A CA 1
ATOM 2758 C C . ALA A 1 366 ? -10.317 12.032 -9.683 1.00 89.12 366 ALA A C 1
ATOM 2760 O O . ALA A 1 366 ? -10.123 10.851 -9.409 1.00 89.12 366 ALA A O 1
ATOM 2761 N N . THR A 1 367 ? -10.417 12.442 -10.946 1.00 86.62 367 THR A N 1
ATOM 2762 C CA . THR A 1 367 ? -10.160 11.580 -12.113 1.00 86.62 367 THR A CA 1
ATOM 2763 C C . THR A 1 367 ? -8.915 12.059 -12.840 1.00 86.62 367 THR A C 1
ATOM 2765 O O . THR A 1 367 ? -8.706 13.266 -12.973 1.00 86.62 367 THR A O 1
ATOM 2768 N N . PHE A 1 368 ? -8.125 11.140 -13.392 1.00 78.12 368 PHE A N 1
ATOM 2769 C CA . PHE A 1 368 ? -6.964 11.503 -14.211 1.00 78.12 368 PHE A CA 1
ATOM 2770 C C . PHE A 1 368 ? -7.360 12.199 -15.521 1.00 78.12 368 PHE A C 1
ATOM 2772 O O . PHE A 1 368 ? -6.618 13.035 -16.036 1.00 78.12 368 PHE A O 1
ATOM 2779 N N . SER A 1 369 ? -8.510 11.851 -16.094 1.00 77.94 369 SER A N 1
ATOM 2780 C CA . SER A 1 369 ? -8.986 12.353 -17.377 1.00 77.94 369 SER A CA 1
ATOM 2781 C C . SER A 1 369 ? -10.508 12.276 -17.484 1.00 77.94 369 SER A C 1
ATOM 2783 O O . SER A 1 369 ? -11.159 11.452 -16.852 1.00 77.94 369 SER A O 1
ATOM 2785 N N . THR A 1 370 ? -11.084 13.104 -18.351 1.00 79.31 370 THR A N 1
ATOM 2786 C CA . THR A 1 370 ? -12.491 12.982 -18.761 1.00 79.31 370 THR A CA 1
ATOM 2787 C C . THR A 1 370 ? -12.705 11.891 -19.814 1.00 79.31 370 THR A C 1
ATOM 2789 O O . THR A 1 370 ? -13.838 11.486 -20.055 1.00 79.31 370 THR A O 1
ATOM 2792 N N . ASN A 1 371 ? -11.634 11.403 -20.449 1.00 78.06 371 ASN A N 1
ATOM 2793 C CA . ASN A 1 371 ? -11.681 10.244 -21.333 1.00 78.06 371 ASN A CA 1
ATOM 2794 C C . ASN A 1 371 ? -11.427 8.978 -20.504 1.00 78.06 371 ASN A C 1
ATOM 2796 O O . ASN A 1 371 ? -10.327 8.807 -19.983 1.00 78.06 371 ASN A O 1
ATOM 2800 N N . ASP A 1 372 ? -12.414 8.083 -20.412 1.00 76.50 372 ASP A N 1
ATOM 2801 C CA . ASP A 1 372 ? -12.305 6.848 -19.620 1.00 76.50 372 ASP A CA 1
ATOM 2802 C C . ASP A 1 372 ? -11.101 5.985 -20.024 1.00 76.50 372 ASP A C 1
ATOM 2804 O O . ASP A 1 372 ? -10.434 5.394 -19.180 1.00 76.50 372 ASP A O 1
ATOM 2808 N N . ASP A 1 373 ? -10.747 5.955 -21.306 1.00 74.56 373 ASP A N 1
ATOM 2809 C CA . ASP A 1 373 ? -9.593 5.183 -21.766 1.00 74.56 373 ASP A CA 1
ATOM 2810 C C . ASP A 1 373 ? -8.246 5.734 -21.279 1.00 74.56 373 ASP A C 1
ATOM 2812 O O . ASP A 1 373 ? -7.212 5.070 -21.393 1.00 74.56 373 ASP A O 1
ATOM 2816 N N . ASN A 1 374 ? -8.264 6.956 -20.751 1.00 74.69 374 ASN A N 1
ATOM 2817 C CA . ASN A 1 374 ? -7.129 7.648 -20.171 1.00 74.69 374 ASN A CA 1
ATOM 2818 C C . ASN A 1 374 ? -7.129 7.599 -18.635 1.00 74.69 374 ASN A C 1
ATOM 2820 O O . ASN A 1 374 ? -6.230 8.191 -18.033 1.00 74.69 374 ASN A O 1
ATOM 2824 N N . ASN A 1 375 ? -8.110 6.941 -18.013 1.00 79.19 375 ASN A N 1
ATOM 2825 C CA . ASN A 1 375 ? -8.237 6.818 -16.563 1.00 79.19 375 ASN A CA 1
ATOM 2826 C C . ASN A 1 375 ? -7.621 5.528 -16.026 1.00 79.19 375 ASN A C 1
ATOM 2828 O O . ASN A 1 375 ? -7.366 4.587 -16.779 1.00 79.19 375 ASN A O 1
ATOM 2832 N N . MET A 1 376 ? -7.419 5.487 -14.709 1.00 82.44 376 MET A N 1
ATOM 2833 C CA . MET A 1 376 ? -6.984 4.288 -13.998 1.00 82.44 376 MET A CA 1
ATOM 2834 C C . MET A 1 376 ? -7.885 3.083 -14.291 1.00 82.44 376 MET A C 1
ATOM 2836 O O . MET A 1 376 ? -9.087 3.192 -14.554 1.00 82.44 376 MET A O 1
ATOM 2840 N N . ARG A 1 377 ? -7.268 1.911 -14.244 1.00 86.38 377 ARG A N 1
ATOM 2841 C CA . ARG A 1 377 ? -7.895 0.591 -14.171 1.00 86.38 377 ARG A CA 1
ATOM 2842 C C . ARG A 1 377 ? -7.555 -0.003 -12.802 1.00 86.38 377 ARG A C 1
ATOM 2844 O O . ARG A 1 377 ? -7.139 0.738 -11.915 1.00 86.38 377 ARG A O 1
ATOM 2851 N N . PHE A 1 378 ? -7.745 -1.306 -12.599 1.00 88.25 378 PHE A N 1
ATOM 2852 C CA . PHE A 1 378 ? -7.318 -1.925 -11.342 1.00 88.25 378 PHE A CA 1
ATOM 2853 C C . PHE A 1 378 ? -5.800 -1.789 -11.204 1.00 88.25 378 PHE A C 1
ATOM 2855 O O . PHE A 1 378 ? -5.048 -2.227 -12.080 1.00 88.25 378 PHE A O 1
ATOM 2862 N N . GLY A 1 379 ? -5.359 -1.097 -10.154 1.00 87.44 379 GLY A N 1
ATOM 2863 C CA . GLY A 1 379 ? -3.965 -0.705 -9.956 1.00 87.44 379 GLY A CA 1
ATOM 2864 C C . GLY A 1 379 ? -3.130 -1.855 -9.406 1.00 87.44 379 GLY A C 1
ATOM 2865 O O . GLY A 1 379 ? -2.820 -1.861 -8.223 1.00 87.44 379 GLY A O 1
ATOM 2866 N N . TRP A 1 380 ? -2.806 -2.843 -10.244 1.00 86.38 380 TRP A N 1
ATOM 2867 C CA . TRP A 1 380 ? -2.025 -4.026 -9.847 1.00 86.38 380 TRP A CA 1
ATOM 2868 C C . TRP A 1 380 ? -0.548 -3.727 -9.588 1.00 86.38 380 TRP A C 1
ATOM 2870 O O . TRP A 1 380 ? 0.061 -4.363 -8.738 1.00 86.38 380 TRP A O 1
ATOM 2880 N N . ALA A 1 381 ? 0.017 -2.755 -10.299 1.00 87.75 381 ALA A N 1
ATOM 2881 C CA . ALA A 1 381 ? 1.411 -2.374 -10.138 1.00 87.75 381 ALA A CA 1
ATOM 2882 C C . ALA A 1 381 ? 1.592 -1.487 -8.903 1.00 87.75 381 ALA A C 1
ATOM 2884 O O . ALA A 1 381 ? 0.937 -0.446 -8.783 1.00 87.75 381 ALA A O 1
ATOM 2885 N N . VAL A 1 382 ? 2.541 -1.837 -8.038 1.00 90.81 382 VAL A N 1
ATOM 2886 C CA . VAL A 1 382 ? 3.013 -0.931 -6.989 1.00 90.81 382 VAL A CA 1
ATOM 2887 C C . VAL A 1 382 ? 3.761 0.237 -7.656 1.00 90.81 382 VAL A C 1
ATOM 2889 O O . VAL A 1 382 ? 4.592 0.015 -8.550 1.00 90.81 382 VAL A O 1
ATOM 2892 N N . PRO A 1 383 ? 3.470 1.500 -7.292 1.00 90.69 383 PRO A N 1
ATOM 2893 C CA . PRO A 1 383 ? 4.163 2.644 -7.869 1.00 90.69 383 PRO A CA 1
ATOM 2894 C C . PRO A 1 383 ? 5.576 2.812 -7.291 1.00 90.69 383 PRO A C 1
ATOM 2896 O O . PRO A 1 383 ? 5.903 2.289 -6.227 1.00 90.69 383 PRO A O 1
ATOM 2899 N N . ALA A 1 384 ? 6.408 3.603 -7.968 1.00 89.62 384 ALA A N 1
ATOM 2900 C CA . ALA A 1 384 ? 7.764 3.934 -7.528 1.00 89.62 384 ALA A CA 1
ATOM 2901 C C . ALA A 1 384 ? 7.931 5.449 -7.345 1.00 89.62 384 ALA A C 1
ATOM 2903 O O . ALA A 1 384 ? 7.407 6.219 -8.144 1.00 89.62 384 ALA A O 1
ATOM 2904 N N . VAL A 1 385 ? 8.660 5.878 -6.306 1.00 89.75 385 VAL A N 1
ATOM 2905 C CA . VAL A 1 385 ? 8.831 7.297 -5.923 1.00 89.75 385 VAL A CA 1
ATOM 2906 C C . VAL A 1 385 ? 10.302 7.649 -5.809 1.00 89.75 385 VAL A C 1
ATOM 2908 O O . VAL A 1 385 ? 11.037 6.910 -5.154 1.00 89.75 385 VAL A O 1
ATOM 2911 N N . GLY A 1 386 ? 10.726 8.771 -6.394 1.00 88.94 386 GLY A N 1
ATOM 2912 C CA . GLY A 1 386 ? 12.105 9.248 -6.273 1.00 88.94 386 GLY A CA 1
ATOM 2913 C C . GLY A 1 386 ? 12.286 10.699 -6.691 1.00 88.94 386 GLY A C 1
ATOM 2914 O O . GLY A 1 386 ? 11.446 11.273 -7.381 1.00 88.94 386 GLY A O 1
ATOM 2915 N N . MET A 1 387 ? 13.387 11.291 -6.242 1.00 90.69 387 MET A N 1
ATOM 2916 C CA . MET A 1 387 ? 13.720 12.698 -6.452 1.00 90.69 387 MET A CA 1
ATOM 2917 C C . MET A 1 387 ? 14.666 12.848 -7.640 1.00 90.69 387 MET A C 1
ATOM 2919 O O . MET A 1 387 ? 15.629 12.103 -7.742 1.00 90.69 387 MET A O 1
ATOM 2923 N N . ASP A 1 388 ? 14.435 13.800 -8.536 1.00 89.00 388 ASP A N 1
ATOM 2924 C CA . ASP A 1 388 ? 15.389 14.123 -9.599 1.00 89.00 388 ASP A CA 1
ATOM 2925 C C . ASP A 1 388 ? 16.459 15.142 -9.144 1.00 89.00 388 ASP A C 1
ATOM 2927 O O . ASP A 1 388 ? 16.363 15.733 -8.070 1.00 89.00 388 ASP A O 1
ATOM 2931 N N . ASP A 1 389 ? 17.482 15.382 -9.973 1.00 88.75 389 ASP A N 1
ATOM 2932 C CA . ASP A 1 389 ? 18.562 16.353 -9.683 1.00 88.75 389 ASP A CA 1
ATOM 2933 C C . ASP A 1 389 ? 18.110 17.807 -9.421 1.00 88.75 389 ASP A C 1
ATOM 2935 O O . ASP A 1 389 ? 18.903 18.614 -8.931 1.00 88.75 389 ASP A O 1
ATOM 2939 N N . SER A 1 390 ? 16.850 18.151 -9.711 1.00 87.06 390 SER A N 1
ATOM 2940 C CA . SER A 1 390 ? 16.280 19.474 -9.448 1.00 87.06 390 SER A CA 1
ATOM 2941 C C . SER A 1 390 ? 15.652 19.578 -8.056 1.00 87.06 390 SER A C 1
ATOM 2943 O O . SER A 1 390 ? 15.229 20.661 -7.655 1.00 87.06 390 SER A O 1
ATOM 2945 N N . GLY A 1 391 ? 15.597 18.470 -7.310 1.00 86.94 391 GLY A N 1
ATOM 2946 C CA . GLY A 1 391 ? 14.881 18.372 -6.039 1.00 86.94 391 GLY A CA 1
ATOM 2947 C C . GLY A 1 391 ? 13.382 18.106 -6.206 1.00 86.94 391 GLY A C 1
ATOM 2948 O O . GLY A 1 391 ? 12.626 18.268 -5.251 1.00 86.94 391 GLY A O 1
ATOM 2949 N N . THR A 1 392 ? 12.932 17.719 -7.406 1.00 86.25 392 THR A N 1
ATOM 2950 C CA . THR A 1 392 ? 11.522 17.413 -7.674 1.00 86.25 392 THR A CA 1
ATOM 2951 C C . THR A 1 392 ? 11.268 15.922 -7.495 1.00 86.25 392 THR A C 1
ATOM 2953 O O . THR A 1 392 ? 11.934 15.094 -8.114 1.00 86.25 392 THR A O 1
ATOM 2956 N N . PHE A 1 393 ? 10.274 15.573 -6.682 1.00 88.56 393 PHE A N 1
ATOM 2957 C CA . PHE A 1 393 ? 9.851 14.191 -6.467 1.00 88.56 393 PHE A CA 1
ATOM 2958 C C . PHE A 1 393 ? 8.830 13.751 -7.518 1.00 88.56 393 PHE A C 1
ATOM 2960 O O . PHE A 1 393 ? 7.853 14.453 -7.789 1.00 88.56 393 PHE A O 1
ATOM 2967 N N . HIS A 1 394 ? 9.050 12.563 -8.076 1.00 84.44 394 HIS A N 1
ATOM 2968 C CA . HIS A 1 394 ? 8.213 11.943 -9.096 1.00 84.44 394 HIS A CA 1
ATOM 2969 C C . HIS A 1 394 ? 7.696 10.594 -8.605 1.00 84.44 394 HIS A C 1
ATOM 2971 O O . HIS A 1 394 ? 8.476 9.758 -8.150 1.00 84.44 394 HIS A O 1
ATOM 2977 N N . LEU A 1 395 ? 6.393 10.368 -8.751 1.00 85.88 395 LEU A N 1
ATOM 2978 C CA . LEU A 1 395 ? 5.760 9.055 -8.645 1.00 85.88 395 LEU A CA 1
ATOM 2979 C C . LEU A 1 395 ? 5.535 8.502 -10.052 1.00 85.88 395 LEU A C 1
ATOM 2981 O O . LEU A 1 395 ? 4.891 9.167 -10.862 1.00 85.88 395 LEU A O 1
ATOM 2985 N N . VAL A 1 396 ? 6.015 7.293 -10.322 1.00 84.62 396 VAL A N 1
ATOM 2986 C CA . VAL A 1 396 ? 5.787 6.557 -11.568 1.00 84.62 396 VAL A CA 1
ATOM 2987 C C . VAL A 1 396 ? 4.799 5.419 -11.306 1.00 84.62 396 VAL A C 1
ATOM 2989 O O . VAL A 1 396 ? 5.005 4.615 -10.395 1.00 84.62 396 VAL A O 1
ATOM 2992 N N . LEU A 1 397 ? 3.720 5.373 -12.089 1.00 84.81 397 LEU A N 1
ATOM 2993 C CA . LEU A 1 397 ? 2.609 4.430 -11.926 1.00 84.81 397 LEU A CA 1
ATOM 2994 C C . LEU A 1 397 ? 2.056 3.972 -13.281 1.00 84.81 397 LEU A C 1
ATOM 2996 O O . LEU A 1 397 ? 1.740 4.799 -14.137 1.00 84.81 397 LEU A O 1
ATOM 3000 N N . GLY A 1 398 ? 1.836 2.671 -13.445 1.00 81.38 398 GLY A N 1
ATOM 3001 C CA . GLY A 1 398 ? 1.095 2.118 -14.579 1.00 81.38 398 GLY A CA 1
ATOM 3002 C C . GLY A 1 398 ? -0.427 2.289 -14.453 1.00 81.38 398 GLY A C 1
ATOM 3003 O O . GLY A 1 398 ? -0.982 2.228 -13.361 1.00 81.38 398 GLY A O 1
ATOM 3004 N N . GLN A 1 399 ? -1.134 2.444 -15.574 1.00 80.12 399 GLN A N 1
ATOM 3005 C CA . GLN A 1 399 ? -2.601 2.595 -15.601 1.00 80.12 399 GLN A CA 1
ATOM 3006 C C . GLN A 1 399 ? -3.393 1.447 -14.961 1.00 80.12 399 GLN A C 1
ATOM 3008 O O . GLN A 1 399 ? -4.531 1.641 -14.542 1.00 80.12 399 GLN A O 1
ATOM 3013 N N . GLY A 1 400 ? -2.808 0.260 -14.895 1.00 83.50 400 GLY A N 1
ATOM 3014 C CA . GLY A 1 400 ? -3.422 -0.955 -14.384 1.00 83.50 400 GLY A CA 1
ATOM 3015 C C . GLY A 1 400 ? -4.002 -1.854 -15.477 1.00 83.50 400 GLY A C 1
ATOM 3016 O O . GLY A 1 400 ? -3.722 -1.693 -16.673 1.00 83.50 400 GLY A O 1
ATOM 3017 N N . TYR A 1 401 ? -4.826 -2.807 -15.042 1.00 80.94 401 TYR A N 1
ATOM 3018 C CA . TYR A 1 401 ? -5.449 -3.834 -15.879 1.00 80.94 401 TYR A CA 1
ATOM 3019 C C . TYR A 1 401 ? -6.890 -4.124 -15.439 1.00 80.94 401 TYR A C 1
ATOM 3021 O O . TYR A 1 401 ? -7.117 -4.421 -14.276 1.00 80.94 401 TYR A O 1
ATOM 3029 N N . ASP A 1 402 ? -7.855 -4.086 -16.361 1.00 77.25 402 ASP A N 1
ATOM 3030 C CA . ASP A 1 402 ? -9.244 -4.513 -16.145 1.00 77.25 402 ASP A CA 1
ATOM 3031 C C . ASP A 1 402 ? -9.532 -5.868 -16.826 1.00 77.25 402 ASP A C 1
ATOM 3033 O O . ASP A 1 402 ? -9.601 -5.906 -18.060 1.00 77.25 402 ASP A O 1
ATOM 3037 N N . PRO A 1 403 ? -9.732 -6.965 -16.061 1.00 71.75 403 PRO A N 1
ATOM 3038 C CA . PRO A 1 403 ? -9.995 -8.293 -16.616 1.00 71.75 403 PRO A CA 1
ATOM 3039 C C . PRO A 1 403 ? -11.364 -8.420 -17.291 1.00 71.75 403 PRO A C 1
ATOM 3041 O O . PRO A 1 403 ? -11.588 -9.386 -18.018 1.00 71.75 403 PRO A O 1
ATOM 3044 N N . ASN A 1 404 ? -12.278 -7.468 -17.074 1.00 68.19 404 ASN A N 1
ATOM 3045 C CA . ASN A 1 404 ? -13.617 -7.492 -17.662 1.00 68.19 404 ASN A CA 1
ATOM 3046 C C . ASN A 1 404 ? -13.686 -6.796 -19.027 1.00 68.19 404 ASN A C 1
ATOM 3048 O O . ASN A 1 404 ? -14.701 -6.902 -19.719 1.00 68.19 404 ASN A O 1
ATOM 3052 N N . ARG A 1 405 ? -12.632 -6.077 -19.436 1.00 63.94 405 ARG A N 1
ATOM 3053 C CA . ARG A 1 405 ? -12.573 -5.475 -20.771 1.00 63.94 405 ARG A CA 1
ATOM 3054 C C . ARG A 1 405 ? -12.110 -6.501 -21.803 1.00 63.94 405 ARG A C 1
ATOM 3056 O O . ARG A 1 405 ? -11.088 -7.156 -21.640 1.00 63.94 405 ARG A O 1
ATOM 3063 N N . THR A 1 406 ? -12.854 -6.580 -22.901 1.00 52.75 406 THR A N 1
ATOM 3064 C CA . THR A 1 406 ? -12.665 -7.528 -24.012 1.00 52.75 406 THR A CA 1
ATOM 3065 C C . THR A 1 406 ? -12.099 -6.866 -25.276 1.00 52.75 406 THR A C 1
ATOM 3067 O O . THR A 1 406 ? -12.225 -7.416 -26.372 1.00 52.75 406 THR A O 1
ATOM 3070 N N . ASP A 1 407 ? -11.506 -5.669 -25.148 1.00 52.06 407 ASP A N 1
ATOM 3071 C CA . ASP A 1 407 ? -11.052 -4.862 -26.288 1.00 52.06 407 ASP A CA 1
ATOM 3072 C C . ASP A 1 407 ? -10.045 -5.641 -27.167 1.00 52.06 407 ASP A C 1
ATOM 3074 O O . ASP A 1 407 ? -8.985 -6.074 -26.724 1.00 52.06 407 ASP A O 1
ATOM 3078 N N . VAL A 1 408 ? -10.407 -5.816 -28.444 1.00 43.50 408 VAL A N 1
ATOM 3079 C CA . VAL A 1 408 ? -9.812 -6.758 -29.420 1.00 43.50 408 VAL A CA 1
ATOM 3080 C C . VAL A 1 408 ? -8.540 -6.261 -30.122 1.00 43.50 408 VAL A C 1
ATOM 3082 O O . VAL A 1 408 ? -7.900 -7.016 -30.852 1.00 43.50 408 VAL A O 1
ATOM 3085 N N . SER A 1 409 ? -8.159 -4.998 -29.946 1.00 47.34 409 SER A N 1
ATOM 3086 C CA . SER A 1 409 ? -6.919 -4.442 -30.501 1.00 47.34 409 SER A CA 1
ATOM 3087 C C . SER A 1 409 ? -5.865 -4.404 -29.406 1.00 47.34 409 SER A C 1
ATOM 3089 O O . SER A 1 409 ? -6.124 -3.715 -28.435 1.00 47.34 409 SER A O 1
ATOM 3091 N N . ILE A 1 410 ? -4.716 -5.075 -29.564 1.00 49.25 410 ILE A N 1
ATOM 3092 C CA . ILE A 1 410 ? -3.580 -5.054 -28.617 1.00 49.25 410 ILE A CA 1
ATOM 3093 C C . ILE A 1 410 ? -3.063 -3.615 -28.444 1.00 49.25 410 ILE A C 1
ATOM 3095 O O . ILE A 1 410 ? -2.465 -3.085 -29.389 1.00 49.25 410 ILE A O 1
ATOM 3099 N N . PRO A 1 411 ? -3.214 -2.980 -27.268 1.00 48.34 411 PRO A N 1
ATOM 3100 C CA . PRO A 1 411 ? -2.553 -1.729 -26.965 1.00 48.34 411 PRO A CA 1
ATOM 3101 C C . PRO A 1 411 ? -1.508 -1.974 -25.852 1.00 48.34 411 PRO A C 1
ATOM 3103 O O . PRO A 1 411 ? -1.733 -2.688 -24.886 1.00 48.34 411 PRO A O 1
ATOM 3106 N N . ALA A 1 412 ? -0.334 -1.372 -26.003 1.00 48.47 412 ALA A N 1
ATOM 3107 C CA . ALA A 1 412 ? 0.683 -1.149 -24.965 1.00 48.47 412 ALA A CA 1
ATOM 3108 C C . ALA A 1 412 ? 0.148 -0.468 -23.640 1.00 48.47 412 ALA A C 1
ATOM 3110 O O . ALA A 1 412 ? -1.064 -0.293 -23.485 1.00 48.47 412 ALA A O 1
ATOM 3111 N N . PRO A 1 413 ? 0.975 -0.033 -22.661 1.00 51.41 413 PRO A N 1
ATOM 3112 C CA . PRO A 1 413 ? 0.544 0.521 -21.368 1.00 51.41 413 PRO A CA 1
ATOM 3113 C C . PRO A 1 413 ? 0.709 2.053 -21.223 1.00 51.41 413 PRO A C 1
ATOM 3115 O O . PRO A 1 413 ? 1.561 2.679 -21.854 1.00 51.41 413 PRO A O 1
ATOM 3118 N N . ARG A 1 414 ? -0.079 2.666 -20.329 1.00 59.16 414 ARG A N 1
ATOM 3119 C CA . ARG A 1 414 ? 0.065 4.070 -19.894 1.00 59.16 414 ARG A CA 1
ATOM 3120 C C . ARG A 1 414 ? 0.889 4.172 -18.624 1.00 59.16 414 ARG A C 1
ATOM 3122 O O . ARG A 1 414 ? 0.671 3.396 -17.697 1.00 59.16 414 ARG A O 1
ATOM 3129 N N . LEU A 1 415 ? 1.752 5.181 -18.581 1.00 67.25 415 LEU A N 1
ATOM 3130 C CA . LEU A 1 415 ? 2.596 5.492 -17.438 1.00 67.25 415 LEU A CA 1
ATOM 3131 C C . LEU A 1 415 ? 2.321 6.922 -16.968 1.00 67.25 415 LEU A C 1
ATOM 3133 O O . LEU A 1 415 ? 2.521 7.895 -17.701 1.00 67.25 415 LEU A O 1
ATOM 3137 N N . TYR A 1 416 ? 1.830 7.041 -15.744 1.00 67.75 416 TYR A N 1
ATOM 3138 C CA . TYR A 1 416 ? 1.620 8.310 -15.074 1.00 67.75 416 TYR A CA 1
ATOM 3139 C C . TYR A 1 416 ? 2.891 8.721 -14.344 1.00 67.75 416 TYR A C 1
ATOM 3141 O O . TYR A 1 416 ? 3.539 7.904 -13.690 1.00 67.75 416 TYR A O 1
ATOM 3149 N N . ARG A 1 417 ? 3.210 10.011 -14.451 1.00 67.94 417 ARG A N 1
ATOM 3150 C CA . ARG A 1 417 ? 4.185 10.698 -13.613 1.00 67.94 417 ARG A CA 1
ATOM 3151 C C . ARG A 1 417 ? 3.422 11.728 -12.795 1.00 67.94 417 ARG A C 1
ATOM 3153 O O . ARG A 1 417 ? 2.753 12.571 -13.384 1.00 67.94 417 ARG A O 1
ATOM 3160 N N . LEU A 1 418 ? 3.508 11.673 -11.474 1.00 65.50 418 LEU A N 1
ATOM 3161 C CA . LEU A 1 418 ? 2.916 12.683 -10.593 1.00 65.50 418 LEU A CA 1
ATOM 3162 C C . LEU A 1 418 ? 4.036 13.432 -9.882 1.00 65.50 418 LEU A C 1
ATOM 3164 O O . LEU A 1 418 ? 4.970 12.789 -9.403 1.00 65.50 418 LEU A O 1
ATOM 3168 N N . ARG A 1 419 ? 3.941 14.766 -9.779 1.00 63.94 419 ARG A N 1
ATOM 3169 C CA . ARG A 1 419 ? 4.666 15.451 -8.707 1.00 63.94 419 ARG A CA 1
ATOM 3170 C C . ARG A 1 419 ? 3.921 15.111 -7.428 1.00 63.94 419 ARG A C 1
ATOM 3172 O O . ARG A 1 419 ? 2.693 15.158 -7.374 1.00 63.94 419 ARG A O 1
ATOM 3179 N N . THR A 1 420 ? 4.666 14.703 -6.427 1.00 63.84 420 THR A N 1
ATOM 3180 C CA . THR A 1 420 ? 4.115 14.212 -5.164 1.00 63.84 420 THR A CA 1
ATOM 3181 C C . THR A 1 420 ? 3.449 15.324 -4.341 1.00 63.84 420 THR A C 1
ATOM 3183 O O . THR A 1 420 ? 2.588 15.027 -3.517 1.00 63.84 420 THR A O 1
ATOM 3186 N N . ASP A 1 421 ? 3.797 16.590 -4.611 1.00 49.75 421 ASP A N 1
ATOM 3187 C CA . ASP A 1 421 ? 3.245 17.815 -4.012 1.00 49.75 421 ASP A CA 1
ATOM 3188 C C . ASP A 1 421 ? 2.125 18.480 -4.846 1.00 49.75 421 ASP A C 1
ATOM 3190 O O . ASP A 1 421 ? 1.259 19.143 -4.284 1.00 49.75 421 ASP A O 1
ATOM 3194 N N . THR A 1 422 ? 2.104 18.311 -6.175 1.00 46.66 422 THR A N 1
ATOM 3195 C CA . THR A 1 422 ? 1.123 18.913 -7.103 1.00 46.66 422 THR A CA 1
ATOM 3196 C C . THR A 1 422 ? 1.001 18.116 -8.409 1.00 46.66 422 THR A C 1
ATOM 3198 O O . THR A 1 422 ? 1.972 17.591 -8.937 1.00 46.66 422 THR A O 1
ATOM 3201 N N . LEU A 1 423 ? -0.183 18.035 -9.022 1.00 45.56 423 LEU A N 1
ATOM 3202 C CA . LEU A 1 423 ? -0.327 17.310 -10.292 1.00 45.56 423 LEU A CA 1
ATOM 3203 C C . LEU A 1 423 ? 0.507 17.976 -11.410 1.00 45.56 423 LEU A C 1
ATOM 3205 O O . LEU A 1 423 ? 0.207 19.093 -11.825 1.00 45.56 423 LEU A O 1
ATOM 3209 N N . LEU A 1 424 ? 1.508 17.274 -11.955 1.00 42.16 424 LEU A N 1
ATOM 3210 C CA . LEU A 1 424 ? 2.235 17.701 -13.155 1.00 42.16 424 LEU A CA 1
ATOM 3211 C C . LEU A 1 424 ? 2.121 16.663 -14.263 1.00 42.16 424 LEU A C 1
ATOM 3213 O O . LEU A 1 424 ? 2.583 15.546 -14.085 1.00 42.16 424 LEU A O 1
ATOM 3217 N N . ASN A 1 425 ? 1.615 17.109 -15.416 1.00 43.75 425 ASN A N 1
ATOM 3218 C CA . ASN A 1 425 ? 1.763 16.536 -16.757 1.00 43.75 425 ASN A CA 1
ATOM 3219 C C . ASN A 1 425 ? 1.824 15.005 -16.861 1.00 43.75 425 ASN A C 1
ATOM 3221 O O . ASN A 1 425 ? 2.855 14.374 -16.633 1.00 43.75 425 ASN A O 1
ATOM 3225 N N . GLN A 1 426 ? 0.735 14.444 -17.388 1.00 47.28 426 GLN A N 1
ATOM 3226 C CA . GLN A 1 426 ? 0.716 13.117 -17.990 1.00 47.28 426 GLN A CA 1
ATOM 3227 C C . GLN A 1 426 ? 1.821 13.031 -19.050 1.00 47.28 426 GLN A C 1
ATOM 3229 O O . GLN A 1 426 ? 1.843 13.835 -19.984 1.00 47.28 426 GLN A O 1
ATOM 3234 N N . SER A 1 427 ? 2.719 12.053 -18.939 1.00 45.28 427 SER A N 1
ATOM 3235 C CA . SER A 1 427 ? 3.517 11.688 -20.103 1.00 45.28 427 SER A CA 1
ATOM 3236 C C . SER A 1 427 ? 2.594 11.022 -21.120 1.00 45.28 427 SER A C 1
ATOM 3238 O O . SER A 1 427 ? 1.851 10.094 -20.793 1.00 45.28 427 SER A O 1
ATOM 3240 N N . SER A 1 428 ? 2.580 11.514 -22.358 1.00 39.03 428 SER A N 1
ATOM 3241 C CA . SER A 1 428 ? 1.815 10.888 -23.433 1.00 39.03 428 SER A CA 1
ATOM 3242 C C . SER A 1 428 ? 2.561 9.651 -23.936 1.00 39.03 428 SER A C 1
ATOM 3244 O O . SER A 1 428 ? 3.189 9.674 -24.992 1.00 39.03 428 SER A O 1
ATOM 3246 N N . ALA A 1 429 ? 2.498 8.566 -23.172 1.00 38.66 429 ALA A N 1
ATOM 3247 C CA . ALA A 1 429 ? 2.677 7.222 -23.695 1.00 38.66 429 ALA A CA 1
ATOM 3248 C C . ALA A 1 429 ? 1.299 6.744 -24.161 1.00 38.66 429 ALA A C 1
ATOM 3250 O O . ALA A 1 429 ? 0.389 6.550 -23.351 1.00 38.66 429 ALA A O 1
ATOM 3251 N N . TRP A 1 430 ? 1.096 6.668 -25.476 1.00 35.19 430 TRP A N 1
ATOM 3252 C CA . TRP A 1 430 ? -0.207 6.372 -26.069 1.00 35.19 430 TRP A CA 1
ATOM 3253 C C . TRP A 1 430 ? -0.600 4.933 -25.874 1.00 35.19 430 TRP A C 1
ATOM 3255 O O . TRP A 1 430 ? -0.442 4.167 -26.824 1.00 35.19 430 TRP A O 1
ATOM 3265 N N . VAL A 1 431 ? -1.125 4.556 -24.699 1.00 41.94 431 VAL A N 1
ATOM 3266 C CA . VAL A 1 431 ? -1.643 3.205 -24.612 1.00 41.94 431 VAL A CA 1
ATOM 3267 C C . VAL A 1 431 ? -2.599 2.785 -23.483 1.00 41.94 431 VAL A C 1
ATOM 3269 O O . VAL A 1 431 ? -2.825 3.546 -22.555 1.00 41.94 431 VAL A O 1
ATOM 3272 N N . ARG A 1 432 ? -3.295 1.648 -23.643 1.00 44.00 432 ARG A N 1
ATOM 3273 C CA . ARG A 1 432 ? -4.486 1.252 -22.870 1.00 44.00 432 ARG A CA 1
ATOM 3274 C C . ARG A 1 432 ? -4.333 -0.159 -22.287 1.00 44.00 432 ARG A C 1
ATOM 3276 O O . ARG A 1 432 ? -4.213 -1.108 -23.049 1.00 44.00 432 ARG A O 1
ATOM 3283 N N . ASN A 1 433 ? -4.517 -0.248 -20.964 1.00 57.25 433 ASN A N 1
ATOM 3284 C CA . ASN A 1 433 ? -5.023 -1.412 -20.220 1.00 57.25 433 ASN A CA 1
ATOM 3285 C C . ASN A 1 433 ? -4.168 -2.692 -20.290 1.00 57.25 433 ASN A C 1
ATOM 3287 O O . ASN A 1 433 ? -4.604 -3.562 -21.014 1.00 57.25 433 ASN A O 1
ATOM 3291 N N . HIS A 1 434 ? -3.039 -2.811 -19.554 1.00 69.56 434 HIS A N 1
ATOM 3292 C CA . HIS A 1 434 ? -2.290 -4.073 -19.259 1.00 69.56 434 HIS A CA 1
ATOM 3293 C C . HIS A 1 434 ? -0.990 -3.887 -18.423 1.00 69.56 434 HIS A C 1
ATOM 3295 O O . HIS A 1 434 ? -0.148 -4.787 -18.380 1.00 69.56 434 HIS A O 1
ATOM 3301 N N . SER A 1 435 ? -0.768 -2.751 -17.745 1.00 77.50 435 SER A N 1
ATOM 3302 C CA . SER A 1 435 ? 0.408 -2.622 -16.862 1.00 77.50 435 SER A CA 1
ATOM 3303 C C . SER A 1 435 ? 0.165 -3.391 -15.564 1.00 77.50 435 SER A C 1
ATOM 3305 O O . SER A 1 435 ? -0.813 -3.109 -14.867 1.00 77.50 435 SER A O 1
ATOM 3307 N N . PHE A 1 436 ? 1.048 -4.335 -15.247 1.00 81.19 436 PHE A N 1
ATOM 3308 C CA . PHE A 1 436 ? 0.884 -5.228 -14.098 1.00 81.19 436 PHE A CA 1
ATOM 3309 C C . PHE A 1 436 ? 2.112 -5.237 -13.195 1.00 81.19 436 PHE A C 1
ATOM 3311 O O . PHE A 1 436 ? 1.970 -5.093 -11.989 1.00 81.19 436 PHE A O 1
ATOM 3318 N N . ALA A 1 437 ? 3.305 -5.377 -13.777 1.00 85.75 437 ALA A N 1
ATOM 3319 C CA . ALA A 1 437 ? 4.554 -5.375 -13.027 1.00 85.75 437 ALA A CA 1
ATOM 3320 C C . ALA A 1 437 ? 4.738 -4.090 -12.209 1.00 85.75 437 ALA A C 1
ATOM 3322 O O . ALA A 1 437 ? 4.428 -3.000 -12.692 1.00 85.75 437 ALA A O 1
ATOM 3323 N N . ASP A 1 438 ? 5.312 -4.212 -11.016 1.00 89.56 438 ASP A N 1
ATOM 3324 C CA . ASP A 1 438 ? 5.673 -3.056 -10.198 1.00 89.56 438 ASP A CA 1
ATOM 3325 C C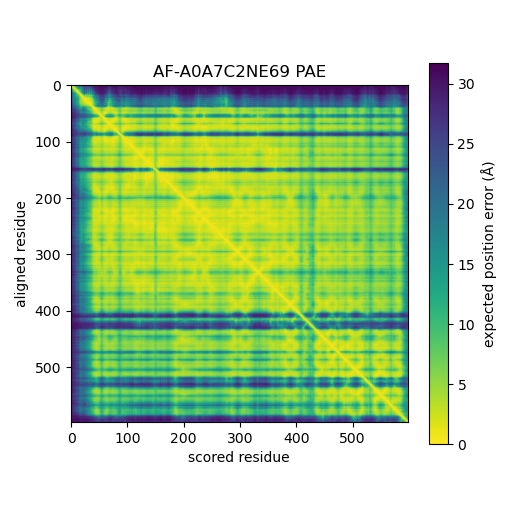 . ASP A 1 438 ? 6.609 -2.106 -10.949 1.00 89.56 438 ASP A C 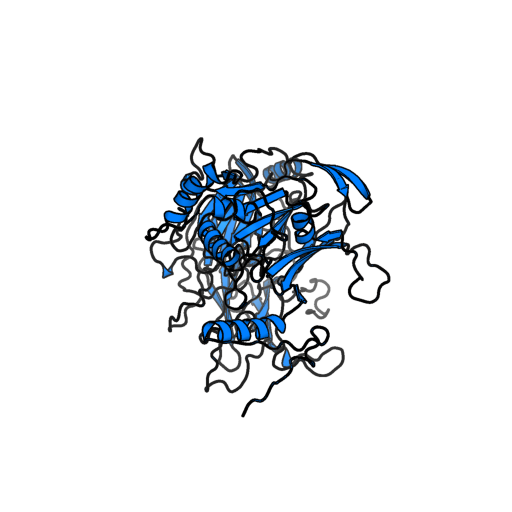1
ATOM 3327 O O . ASP A 1 438 ? 7.467 -2.512 -11.745 1.00 89.56 438 ASP A O 1
ATOM 3331 N N . ASN A 1 439 ? 6.441 -0.817 -10.675 1.00 89.81 439 ASN A N 1
ATOM 3332 C CA . ASN A 1 439 ? 7.257 0.221 -11.277 1.00 89.81 439 ASN A CA 1
ATOM 3333 C C . ASN A 1 439 ? 8.655 0.206 -10.668 1.00 89.81 439 ASN A C 1
ATOM 3335 O O . ASN A 1 439 ? 8.857 -0.100 -9.495 1.00 89.81 439 ASN A O 1
ATOM 3339 N N . THR A 1 440 ? 9.645 0.575 -11.467 1.00 90.50 440 THR A N 1
ATOM 3340 C CA . THR A 1 440 ? 11.013 0.776 -10.987 1.00 90.50 440 THR A CA 1
ATOM 3341 C C . THR A 1 440 ? 11.487 2.140 -11.432 1.00 90.50 440 THR A C 1
ATOM 3343 O O . THR A 1 440 ? 11.209 2.558 -12.548 1.00 90.5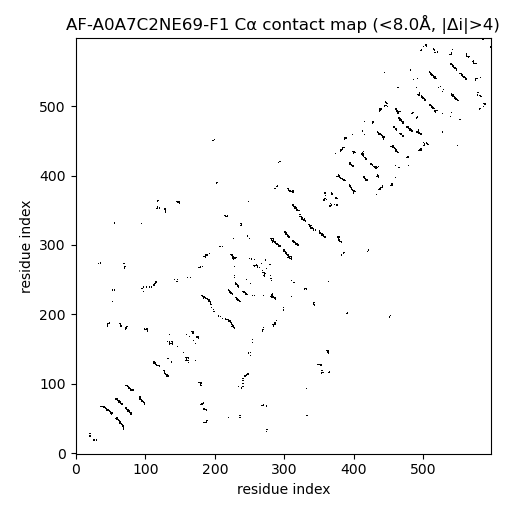0 440 THR A O 1
ATOM 3346 N N . ILE A 1 441 ? 12.210 2.840 -10.574 1.00 88.88 441 ILE A N 1
ATOM 3347 C CA . ILE A 1 441 ? 12.927 4.057 -10.941 1.00 88.88 441 ILE A CA 1
ATOM 3348 C C . ILE A 1 441 ? 14.358 3.914 -10.466 1.00 88.88 441 ILE A C 1
ATOM 3350 O O . ILE A 1 441 ? 14.628 3.241 -9.468 1.00 88.88 441 ILE A O 1
ATOM 3354 N N . TRP A 1 442 ? 15.274 4.521 -11.198 1.00 91.50 442 TRP A N 1
ATOM 3355 C CA . TRP A 1 442 ? 16.685 4.396 -10.902 1.00 91.50 442 TRP A CA 1
ATOM 3356 C C . TRP A 1 442 ? 17.472 5.577 -11.464 1.00 91.50 442 TRP A C 1
ATOM 3358 O O . TRP A 1 442 ? 16.920 6.460 -12.125 1.00 91.50 442 TRP A O 1
ATOM 3368 N N . GLN A 1 443 ? 18.763 5.570 -11.150 1.00 90.94 443 GLN A N 1
ATOM 3369 C CA . GLN A 1 443 ? 19.742 6.538 -11.608 1.00 90.94 443 GLN A CA 1
ATOM 3370 C C . GLN A 1 443 ? 20.710 5.857 -12.575 1.00 90.94 443 GLN A C 1
ATOM 3372 O O . GLN A 1 443 ? 21.463 4.967 -12.165 1.00 90.94 443 GLN A O 1
ATOM 3377 N N . THR A 1 444 ? 20.752 6.293 -13.832 1.00 89.88 444 THR A N 1
ATOM 3378 C CA . THR A 1 444 ? 21.574 5.649 -14.866 1.00 89.88 444 THR A CA 1
ATOM 3379 C C . THR A 1 444 ? 23.073 5.694 -14.581 1.00 89.88 444 THR A C 1
ATOM 3381 O O . THR A 1 444 ? 23.818 4.830 -15.051 1.00 89.88 444 THR A O 1
ATOM 3384 N N . ASN A 1 445 ? 23.519 6.671 -13.786 1.00 87.06 445 ASN A N 1
ATOM 3385 C CA . ASN A 1 445 ? 24.915 6.861 -13.411 1.00 87.06 445 ASN A CA 1
ATOM 3386 C C . ASN A 1 445 ? 25.246 6.515 -11.946 1.00 87.06 445 ASN A C 1
ATOM 3388 O O . ASN A 1 445 ? 26.382 6.741 -11.524 1.00 87.06 445 ASN A O 1
ATOM 3392 N N . ALA A 1 446 ? 24.311 5.944 -11.175 1.00 85.31 446 ALA A N 1
ATOM 3393 C CA . ALA A 1 446 ? 24.610 5.528 -9.807 1.00 85.31 446 ALA A CA 1
ATOM 3394 C C . ALA A 1 446 ? 25.457 4.254 -9.779 1.00 85.31 446 ALA A C 1
ATOM 3396 O O . ALA A 1 446 ? 25.158 3.256 -10.436 1.00 85.31 446 ALA A O 1
ATOM 3397 N N . LYS A 1 447 ? 26.499 4.270 -8.943 1.00 79.94 447 LYS A N 1
ATOM 3398 C CA . LYS A 1 447 ? 27.362 3.107 -8.708 1.00 79.94 447 LYS A CA 1
ATOM 3399 C C . LYS A 1 447 ? 26.638 2.004 -7.927 1.00 79.94 447 LYS A C 1
ATOM 3401 O O . LYS A 1 447 ? 26.836 0.825 -8.194 1.00 79.94 447 LYS A O 1
ATOM 3406 N N . PHE A 1 448 ? 25.843 2.394 -6.940 1.00 79.81 448 PHE A N 1
ATOM 3407 C CA . PHE A 1 448 ? 25.046 1.516 -6.089 1.00 79.81 448 PHE A CA 1
ATOM 3408 C C . PHE A 1 448 ? 23.774 2.250 -5.667 1.00 79.81 448 PHE A C 1
ATOM 3410 O O . PHE A 1 448 ? 23.680 3.473 -5.794 1.00 79.81 448 PHE A O 1
ATOM 3417 N N . TYR A 1 449 ? 22.796 1.506 -5.160 1.00 80.56 449 TYR A N 1
ATOM 3418 C CA . TYR A 1 449 ? 21.605 2.103 -4.571 1.00 80.56 449 TYR A CA 1
ATOM 3419 C C . TYR A 1 449 ? 21.974 2.934 -3.333 1.00 80.56 449 TYR A C 1
ATOM 3421 O O . TYR A 1 449 ? 22.708 2.471 -2.456 1.00 80.56 449 TYR A O 1
ATOM 3429 N N . GLN A 1 450 ? 21.454 4.153 -3.271 1.00 84.75 450 GLN A N 1
ATOM 3430 C CA . GLN A 1 450 ? 21.358 4.964 -2.065 1.00 84.75 450 GLN A CA 1
ATOM 3431 C C . GLN A 1 450 ? 19.928 5.513 -1.970 1.00 84.75 450 GLN A C 1
ATOM 3433 O O . GLN A 1 450 ? 19.325 5.761 -3.020 1.00 84.75 450 GLN A O 1
ATOM 3438 N N . PRO A 1 451 ? 19.409 5.744 -0.753 1.00 80.88 451 PRO A N 1
ATOM 3439 C CA . PRO A 1 451 ? 18.080 6.328 -0.537 1.00 80.88 451 PRO A CA 1
ATOM 3440 C C . PRO A 1 451 ? 17.856 7.672 -1.241 1.00 80.88 451 PRO A C 1
ATOM 3442 O O . PRO A 1 451 ? 16.739 8.009 -1.619 1.00 80.88 451 PRO A O 1
ATOM 3445 N N . ASP A 1 452 ? 18.933 8.431 -1.426 1.00 87.50 452 ASP A N 1
ATOM 3446 C CA . ASP A 1 452 ? 18.965 9.790 -1.963 1.00 87.50 452 ASP A CA 1
ATOM 3447 C C . ASP A 1 452 ? 19.539 9.874 -3.386 1.00 87.50 452 ASP A C 1
ATOM 3449 O O . ASP A 1 452 ? 19.896 10.958 -3.851 1.00 87.50 452 ASP A O 1
ATOM 3453 N N . ASN A 1 453 ? 19.630 8.739 -4.091 1.00 89.62 453 ASN A N 1
ATOM 3454 C CA . ASN A 1 453 ? 19.973 8.727 -5.511 1.00 89.62 453 ASN A CA 1
ATOM 3455 C C . ASN A 1 453 ? 18.961 9.549 -6.318 1.00 89.62 453 ASN A C 1
ATOM 3457 O O . ASN A 1 453 ? 17.746 9.413 -6.151 1.00 89.62 453 ASN A O 1
ATOM 3461 N N . PHE A 1 454 ? 19.471 10.347 -7.256 1.00 91.38 454 PHE A N 1
ATOM 3462 C CA . PHE A 1 454 ? 18.616 11.080 -8.179 1.00 91.38 454 PHE A CA 1
ATOM 3463 C C . PHE A 1 454 ? 18.019 10.146 -9.219 1.00 91.38 454 PHE A C 1
ATOM 3465 O O . PHE A 1 454 ? 18.734 9.351 -9.809 1.00 91.38 454 PHE A O 1
ATOM 3472 N N . VAL A 1 455 ? 16.740 10.283 -9.536 1.00 89.94 455 VAL A N 1
ATOM 3473 C CA . VAL A 1 455 ? 16.100 9.447 -10.553 1.00 89.94 455 VAL A CA 1
ATOM 3474 C C . VAL A 1 455 ? 16.099 10.126 -11.916 1.00 89.94 455 VAL A C 1
ATOM 3476 O O . VAL A 1 455 ? 15.753 11.304 -12.053 1.00 89.94 455 VAL A O 1
ATOM 3479 N N . ASP A 1 456 ? 16.488 9.369 -12.938 1.00 90.00 456 ASP A N 1
ATOM 3480 C CA . ASP A 1 456 ? 16.549 9.827 -14.327 1.00 90.00 456 ASP A CA 1
ATOM 3481 C C . ASP A 1 456 ? 15.949 8.829 -15.333 1.00 90.00 456 ASP A C 1
ATOM 3483 O O . ASP A 1 456 ? 15.842 9.148 -16.515 1.00 90.00 456 ASP A O 1
ATOM 3487 N N . GLU A 1 457 ? 15.504 7.648 -14.899 1.00 89.62 457 GLU A N 1
ATOM 3488 C CA . GLU A 1 457 ? 14.777 6.702 -15.747 1.00 89.62 457 GLU A CA 1
ATOM 3489 C C . GLU A 1 457 ? 13.795 5.864 -14.905 1.00 89.62 457 GLU A C 1
ATOM 3491 O O . GLU A 1 457 ? 14.142 5.344 -13.844 1.00 89.62 457 GLU A O 1
ATOM 3496 N N . GLY A 1 458 ? 12.552 5.734 -15.378 1.00 89.50 458 GLY A N 1
ATOM 3497 C CA . GLY A 1 458 ? 11.553 4.791 -14.856 1.00 89.50 458 GLY A CA 1
ATOM 3498 C C . GLY A 1 458 ? 11.383 3.565 -15.759 1.00 89.50 458 GLY A C 1
ATOM 3499 O O . GLY A 1 458 ? 11.696 3.639 -16.943 1.00 89.50 458 GLY A O 1
ATOM 3500 N N . LEU A 1 459 ? 10.871 2.452 -15.236 1.00 89.75 459 LEU A N 1
ATOM 3501 C CA . LEU A 1 459 ? 10.599 1.208 -15.961 1.00 89.75 459 LEU A CA 1
ATOM 3502 C C . LEU A 1 459 ? 9.218 0.648 -15.604 1.00 89.75 459 LEU A C 1
ATOM 3504 O O . LEU A 1 459 ? 8.817 0.681 -14.441 1.00 89.75 459 LEU A O 1
ATOM 3508 N N . GLN A 1 460 ? 8.536 0.082 -16.601 1.00 88.88 460 GLN A N 1
ATOM 3509 C CA . GLN A 1 460 ? 7.229 -0.565 -16.453 1.00 88.88 460 GLN A CA 1
ATOM 3510 C C . GLN A 1 460 ? 7.122 -1.757 -17.416 1.00 88.88 460 GLN A C 1
ATOM 3512 O O . GLN A 1 460 ? 7.238 -1.591 -18.631 1.00 88.88 460 GLN A O 1
ATOM 3517 N N . GLY A 1 461 ? 6.889 -2.957 -16.882 1.00 88.56 461 GLY A N 1
ATOM 3518 C CA . GLY A 1 461 ? 6.556 -4.149 -17.674 1.00 88.56 461 GLY A CA 1
ATOM 3519 C C . GLY A 1 461 ? 5.045 -4.305 -17.868 1.00 88.56 461 GLY A C 1
ATOM 3520 O O . GLY A 1 461 ? 4.268 -3.891 -17.008 1.00 88.56 461 GLY A O 1
ATOM 3521 N N . ASP A 1 462 ? 4.608 -4.904 -18.973 1.00 85.38 462 ASP A N 1
ATOM 3522 C CA . ASP A 1 462 ? 3.188 -5.182 -19.216 1.00 85.38 462 ASP A CA 1
ATOM 3523 C C . ASP A 1 462 ? 2.876 -6.653 -19.512 1.00 85.38 462 ASP A C 1
ATOM 3525 O O . ASP A 1 462 ? 3.753 -7.494 -19.746 1.00 85.38 462 ASP A O 1
ATOM 3529 N N . LEU A 1 463 ? 1.579 -6.962 -19.517 1.00 83.12 463 LEU A N 1
ATOM 3530 C CA . LEU A 1 463 ? 1.070 -8.299 -19.808 1.00 83.12 463 LEU A CA 1
ATOM 3531 C C . LEU A 1 463 ? 1.267 -8.728 -21.275 1.00 83.12 463 LEU A C 1
ATOM 3533 O O . LEU A 1 463 ? 1.070 -9.894 -21.597 1.00 83.12 463 LEU A O 1
ATOM 3537 N N . HIS A 1 464 ? 1.718 -7.838 -22.163 1.00 80.69 464 HIS A N 1
ATOM 3538 C CA . HIS A 1 464 ? 2.087 -8.170 -23.542 1.00 80.69 464 HIS A CA 1
ATOM 3539 C C . HIS A 1 464 ? 3.583 -8.468 -23.718 1.00 80.69 464 HIS A C 1
ATOM 3541 O O . HIS A 1 464 ? 4.062 -8.628 -24.846 1.00 80.69 464 HIS A O 1
ATOM 3547 N N . GLY A 1 465 ? 4.332 -8.567 -22.621 1.00 85.62 465 GLY A N 1
ATOM 3548 C CA . GLY A 1 465 ? 5.759 -8.855 -22.665 1.00 85.62 465 GLY A CA 1
ATOM 3549 C C . GLY A 1 465 ? 6.613 -7.669 -23.070 1.00 85.62 465 GLY A C 1
ATOM 3550 O O . GLY A 1 465 ? 7.774 -7.852 -23.439 1.00 85.62 465 GLY A O 1
ATOM 3551 N N . GLN A 1 466 ? 6.062 -6.458 -23.054 1.00 87.56 466 GLN A N 1
ATOM 3552 C CA . GLN A 1 466 ? 6.796 -5.260 -23.418 1.00 87.56 466 GLN A CA 1
ATOM 3553 C C . GLN A 1 466 ? 7.351 -4.610 -22.155 1.00 87.56 466 GLN A C 1
ATOM 3555 O O . GLN A 1 466 ? 6.653 -4.423 -21.159 1.00 87.56 466 GLN A O 1
ATOM 3560 N N . LEU A 1 467 ? 8.634 -4.265 -22.209 1.00 90.00 467 LEU A N 1
ATOM 3561 C CA . LEU A 1 467 ? 9.292 -3.486 -21.171 1.00 90.00 467 LEU A CA 1
ATOM 3562 C C . LEU A 1 467 ? 9.437 -2.056 -21.676 1.00 90.00 467 LEU A C 1
ATOM 3564 O O . LEU A 1 467 ? 10.008 -1.820 -22.744 1.00 90.00 467 LEU A O 1
ATOM 3568 N N . TRP A 1 468 ? 8.909 -1.118 -20.906 1.00 87.81 468 TRP A N 1
ATOM 3569 C CA . TRP A 1 468 ? 8.913 0.306 -21.196 1.00 87.81 468 TRP A CA 1
ATOM 3570 C C . TRP A 1 468 ? 9.906 1.011 -20.300 1.00 87.81 468 TRP A C 1
ATOM 3572 O O . TRP A 1 468 ? 10.072 0.638 -19.140 1.00 87.81 468 TRP A O 1
ATOM 3582 N N . ARG A 1 469 ? 10.532 2.051 -20.841 1.00 87.06 469 ARG A N 1
ATOM 3583 C CA . ARG A 1 469 ? 11.334 2.997 -20.079 1.00 87.06 469 ARG A CA 1
ATOM 3584 C C . ARG A 1 469 ? 10.741 4.394 -20.150 1.00 87.06 469 ARG A C 1
ATOM 3586 O O . ARG A 1 469 ? 10.141 4.765 -21.152 1.00 87.06 469 ARG A O 1
ATOM 3593 N N . LEU A 1 470 ? 10.961 5.171 -19.105 1.00 85.00 470 LEU A N 1
ATOM 3594 C CA . LEU A 1 470 ? 10.544 6.557 -18.972 1.00 85.00 470 LEU A CA 1
ATOM 3595 C C . LEU A 1 470 ? 11.779 7.410 -18.668 1.00 85.00 470 LEU A C 1
ATOM 3597 O O . LEU A 1 470 ? 12.019 7.730 -17.502 1.00 85.00 470 LEU A O 1
ATOM 3601 N N . PRO A 1 471 ? 12.614 7.709 -19.677 1.00 86.19 471 PRO A N 1
ATOM 3602 C CA . PRO A 1 471 ? 13.811 8.504 -19.468 1.00 86.19 471 PRO A CA 1
ATOM 3603 C C . PRO A 1 471 ? 13.438 9.947 -19.120 1.00 86.19 471 PRO A C 1
ATOM 3605 O O . PRO A 1 471 ? 12.519 10.538 -19.701 1.00 86.19 471 PRO A O 1
ATOM 3608 N N . LYS A 1 472 ? 14.202 10.541 -18.206 1.00 84.25 472 LYS A N 1
ATOM 3609 C CA . LYS A 1 472 ? 14.105 11.951 -17.860 1.00 84.25 472 LYS A CA 1
ATOM 3610 C C . LYS A 1 472 ? 14.412 12.793 -19.087 1.00 84.25 472 LYS A C 1
ATOM 3612 O O . LYS A 1 472 ? 15.511 12.789 -19.633 1.00 84.25 472 LYS A O 1
ATOM 3617 N N . SER A 1 473 ? 13.410 13.545 -19.512 1.00 76.50 473 SER A N 1
ATOM 3618 C CA . SER A 1 473 ? 13.508 14.553 -20.563 1.00 76.50 473 SER A CA 1
ATOM 3619 C C . SER A 1 473 ? 12.555 15.700 -20.231 1.00 76.50 473 SER A C 1
ATOM 3621 O O . SER A 1 473 ? 11.864 15.661 -19.217 1.00 76.50 473 SER A O 1
ATOM 3623 N N . SER A 1 474 ? 12.476 16.743 -21.054 1.00 65.81 474 SER A N 1
ATOM 3624 C CA . SER A 1 474 ? 11.491 17.812 -20.822 1.00 65.81 474 SER A CA 1
ATOM 3625 C C . SER A 1 474 ? 10.040 17.307 -20.882 1.00 65.81 474 SER A C 1
ATOM 3627 O O . SER A 1 474 ? 9.169 17.865 -20.216 1.00 65.81 474 SER A O 1
ATOM 3629 N N . SER A 1 475 ? 9.780 16.231 -21.633 1.00 63.34 475 SER A N 1
ATOM 3630 C CA . SER A 1 475 ? 8.450 15.646 -21.852 1.00 63.34 475 SER A CA 1
ATOM 3631 C C . SER A 1 475 ? 8.249 14.261 -21.225 1.00 63.34 475 SER A C 1
ATOM 3633 O O . SER A 1 475 ? 7.113 13.794 -21.201 1.00 63.34 475 SER A O 1
ATOM 3635 N N . TRP A 1 476 ? 9.313 13.625 -20.710 1.00 68.38 476 TRP A N 1
ATOM 3636 C CA . TRP A 1 476 ? 9.306 12.276 -20.120 1.00 68.38 476 TRP A CA 1
ATOM 3637 C C . TRP A 1 476 ? 8.500 11.282 -20.963 1.00 68.38 476 TRP A C 1
ATOM 3639 O O . TRP A 1 476 ? 7.596 10.639 -20.459 1.00 68.38 476 TRP A O 1
ATOM 3649 N N . VAL A 1 477 ? 8.739 11.197 -22.271 1.00 74.62 477 VAL A N 1
ATOM 3650 C CA . VAL A 1 477 ? 7.969 10.290 -23.139 1.00 74.62 477 VAL A CA 1
ATOM 3651 C C . VAL A 1 477 ? 8.392 8.847 -22.876 1.00 74.62 477 VAL A C 1
ATOM 3653 O O . VAL A 1 477 ? 9.584 8.550 -22.897 1.00 74.62 477 VAL A O 1
ATOM 3656 N N . ALA A 1 478 ? 7.431 7.947 -22.643 1.00 78.75 478 ALA A N 1
ATOM 3657 C CA . ALA A 1 478 ? 7.755 6.533 -22.492 1.00 78.75 478 ALA A CA 1
ATOM 3658 C C . ALA A 1 478 ? 8.191 5.924 -23.829 1.00 78.75 478 ALA A C 1
ATOM 3660 O O . ALA A 1 478 ? 7.581 6.155 -24.876 1.00 78.75 478 ALA A O 1
ATOM 3661 N N . GLU A 1 479 ? 9.214 5.084 -23.776 1.00 83.06 479 GLU A N 1
ATOM 3662 C CA . GLU A 1 479 ? 9.797 4.409 -24.925 1.00 83.06 479 GLU A CA 1
ATOM 3663 C C . GLU A 1 479 ? 9.794 2.899 -24.695 1.00 83.06 479 GLU A C 1
ATOM 3665 O O . GLU A 1 479 ? 10.137 2.419 -23.612 1.00 83.06 479 GLU A O 1
ATOM 3670 N N . ARG A 1 480 ? 9.437 2.123 -25.722 1.00 87.12 480 ARG A N 1
ATOM 3671 C CA . ARG A 1 480 ? 9.502 0.662 -25.637 1.00 87.12 480 ARG A CA 1
ATOM 3672 C C . ARG A 1 480 ? 10.952 0.212 -25.730 1.00 87.12 480 ARG A C 1
ATOM 3674 O O . ARG A 1 480 ? 11.582 0.382 -26.772 1.00 87.12 480 ARG A O 1
ATOM 3681 N N . LEU A 1 481 ? 11.446 -0.413 -24.670 1.00 89.31 481 LEU A N 1
ATOM 3682 C CA . LEU A 1 481 ? 12.803 -0.936 -24.594 1.00 89.31 481 LEU A CA 1
ATOM 3683 C C . LEU A 1 481 ? 12.937 -2.258 -25.362 1.00 89.31 481 LEU A C 1
ATOM 3685 O O . LEU A 1 481 ? 13.883 -2.442 -26.125 1.00 89.31 481 LEU A O 1
ATOM 3689 N N . LEU A 1 482 ? 11.992 -3.182 -25.160 1.00 91.50 482 LEU A N 1
ATOM 3690 C CA . LEU A 1 482 ? 11.978 -4.505 -25.795 1.00 91.50 482 LEU A CA 1
ATOM 3691 C C . LEU A 1 482 ? 10.585 -5.151 -25.757 1.00 91.50 482 LEU A C 1
ATOM 3693 O O . LEU A 1 482 ? 9.657 -4.642 -25.127 1.00 91.50 482 LEU A O 1
ATOM 3697 N N . THR A 1 483 ? 10.441 -6.287 -26.439 1.00 90.06 483 THR A N 1
ATOM 3698 C CA . THR A 1 483 ? 9.256 -7.154 -26.376 1.00 90.06 483 THR A CA 1
ATOM 3699 C C . THR A 1 483 ? 9.696 -8.610 -26.301 1.00 90.06 483 THR A C 1
ATOM 3701 O O . THR A 1 483 ? 10.491 -9.054 -27.130 1.00 90.06 483 THR A O 1
ATOM 3704 N N . ILE A 1 484 ? 9.176 -9.350 -25.325 1.00 90.19 484 ILE A N 1
ATOM 3705 C CA . ILE A 1 484 ? 9.386 -10.787 -25.184 1.00 90.19 484 ILE A CA 1
ATOM 3706 C C . ILE A 1 484 ? 8.198 -11.537 -25.754 1.00 90.19 484 ILE A C 1
ATOM 3708 O O . ILE A 1 484 ? 7.040 -11.256 -25.447 1.00 90.19 484 ILE A O 1
ATOM 3712 N N . THR A 1 485 ? 8.516 -12.539 -26.563 1.00 86.88 485 THR A N 1
ATOM 3713 C CA . THR A 1 485 ? 7.541 -13.498 -27.064 1.00 86.88 485 THR A CA 1
ATOM 3714 C C . THR A 1 485 ? 8.036 -14.915 -26.817 1.00 86.88 485 THR A C 1
ATOM 3716 O O . THR A 1 485 ? 9.241 -15.166 -26.763 1.00 86.88 485 THR A O 1
ATOM 3719 N N . GLU A 1 486 ? 7.108 -15.855 -26.678 1.00 83.44 486 GLU A N 1
ATOM 3720 C CA . GLU A 1 486 ? 7.395 -17.281 -26.569 1.00 83.44 486 GLU A CA 1
ATOM 3721 C C . GLU A 1 486 ? 6.552 -18.034 -27.598 1.00 83.44 486 GLU A C 1
ATOM 3723 O O . GLU A 1 486 ? 5.329 -17.947 -27.601 1.00 83.44 486 GLU A O 1
ATOM 3728 N N . SER A 1 487 ? 7.203 -18.745 -28.523 1.00 78.44 487 SER A N 1
ATOM 3729 C CA . SER A 1 487 ? 6.521 -19.436 -29.631 1.00 78.44 487 SER A CA 1
ATOM 3730 C C . SER A 1 487 ? 5.553 -18.531 -30.424 1.00 78.44 487 SER A C 1
ATOM 3732 O O . SER A 1 487 ? 4.491 -18.970 -30.854 1.00 78.44 487 SER A O 1
ATOM 3734 N N . GLY A 1 488 ? 5.911 -17.251 -30.603 1.00 74.81 488 GLY A N 1
ATOM 3735 C CA . GLY A 1 488 ? 5.100 -16.264 -31.329 1.00 74.81 488 GLY A CA 1
ATOM 3736 C C . GLY A 1 488 ? 3.947 -15.643 -30.529 1.00 74.81 488 GLY A C 1
ATOM 3737 O O . GLY A 1 488 ? 3.237 -14.801 -31.072 1.00 74.81 488 GLY A O 1
ATOM 3738 N N . ARG A 1 489 ? 3.771 -16.015 -29.252 1.00 76.94 489 ARG A N 1
ATOM 3739 C CA . ARG A 1 489 ? 2.798 -15.407 -28.330 1.00 76.94 489 ARG A CA 1
ATOM 3740 C C . ARG A 1 489 ? 3.473 -14.363 -27.434 1.00 76.94 489 ARG A C 1
ATOM 3742 O O . ARG A 1 489 ? 4.653 -14.511 -27.123 1.00 76.94 489 ARG A O 1
ATOM 3749 N N . ALA A 1 490 ? 2.746 -13.336 -27.002 1.00 79.81 490 ALA A N 1
ATOM 3750 C CA . ALA A 1 490 ? 3.236 -12.383 -26.003 1.00 79.81 490 ALA A CA 1
ATOM 3751 C C . ALA A 1 490 ? 3.561 -13.096 -24.678 1.00 79.81 490 ALA A C 1
ATOM 3753 O O . ALA A 1 490 ? 2.800 -13.959 -24.251 1.00 79.81 490 ALA A O 1
ATOM 3754 N N . ALA A 1 491 ? 4.689 -12.771 -24.045 1.00 85.94 491 ALA A N 1
ATOM 3755 C CA . ALA A 1 491 ? 5.104 -13.396 -22.789 1.00 85.94 491 ALA A CA 1
ATOM 3756 C C . ALA A 1 491 ? 4.940 -12.395 -21.626 1.00 85.94 491 ALA A C 1
ATOM 3758 O O . ALA A 1 491 ? 5.766 -11.492 -21.521 1.00 85.94 491 ALA A O 1
ATOM 3759 N N . PRO A 1 492 ? 3.910 -12.514 -20.770 1.00 86.94 492 PRO A N 1
ATOM 3760 C CA . PRO A 1 492 ? 3.550 -11.474 -19.802 1.00 86.94 492 PRO A CA 1
ATOM 3761 C C . PRO A 1 492 ? 4.626 -11.187 -18.745 1.00 86.94 492 PRO A C 1
ATOM 3763 O O . PRO A 1 492 ? 5.236 -12.119 -18.215 1.00 86.94 492 PRO A O 1
ATOM 3766 N N . LEU A 1 493 ? 4.802 -9.909 -18.385 1.00 88.94 493 LEU A N 1
ATOM 3767 C CA . LEU A 1 493 ? 5.664 -9.452 -17.287 1.00 88.94 493 LEU A CA 1
ATOM 3768 C C . LEU A 1 493 ? 4.815 -9.117 -16.051 1.00 88.94 493 LEU A C 1
ATOM 3770 O O . LEU A 1 493 ? 4.110 -8.108 -16.030 1.00 88.94 493 LEU A O 1
ATOM 3774 N N . TYR A 1 494 ? 4.896 -9.962 -15.021 1.00 84.94 494 TYR A N 1
ATOM 3775 C CA . TYR A 1 494 ? 4.137 -9.808 -13.767 1.00 84.94 494 TYR A CA 1
ATOM 3776 C C . TYR A 1 494 ? 4.935 -9.163 -12.634 1.00 84.94 494 TYR A C 1
ATOM 3778 O O . TYR A 1 494 ? 4.348 -8.604 -11.716 1.00 84.94 494 TYR A O 1
ATOM 3786 N N . PHE A 1 495 ? 6.259 -9.263 -12.683 1.00 87.06 495 PHE A N 1
ATOM 3787 C CA . PHE A 1 495 ? 7.147 -8.841 -11.606 1.00 87.06 495 PHE A CA 1
ATOM 3788 C C . PHE A 1 495 ? 7.962 -7.620 -12.022 1.00 87.06 495 PHE A C 1
ATOM 3790 O O . PHE A 1 495 ? 8.197 -7.403 -13.216 1.00 87.06 495 PHE A O 1
ATOM 3797 N N . ALA A 1 496 ? 8.402 -6.839 -11.034 1.00 89.19 496 ALA A N 1
ATOM 3798 C CA . ALA A 1 496 ? 9.250 -5.674 -11.260 1.00 89.19 496 ALA A CA 1
ATOM 3799 C C . ALA A 1 496 ? 10.504 -6.043 -12.071 1.00 89.19 496 ALA A C 1
ATOM 3801 O O . ALA A 1 496 ? 11.015 -7.162 -12.005 1.00 89.19 496 ALA A O 1
ATOM 3802 N N . THR A 1 497 ? 11.030 -5.084 -12.832 1.00 92.12 497 THR A N 1
ATOM 3803 C CA . THR A 1 497 ? 12.309 -5.265 -13.527 1.00 92.12 497 THR A CA 1
ATOM 3804 C C . THR A 1 497 ? 13.442 -4.781 -12.638 1.00 92.12 497 THR A C 1
ATOM 3806 O O . THR A 1 497 ? 13.519 -3.598 -12.321 1.00 92.12 497 THR A O 1
ATOM 3809 N N . SER A 1 498 ? 14.362 -5.669 -12.272 1.00 92.06 498 SER A N 1
ATOM 3810 C CA . SER A 1 498 ? 15.596 -5.256 -11.609 1.00 92.06 498 SER A CA 1
ATOM 3811 C C . SER A 1 498 ? 16.537 -4.599 -12.608 1.00 92.06 498 SER A C 1
ATOM 3813 O O . SER A 1 498 ? 16.737 -5.107 -13.712 1.00 92.06 498 SER A O 1
ATOM 3815 N N . VAL A 1 499 ? 17.129 -3.473 -12.220 1.00 91.44 499 VAL A N 1
ATOM 3816 C CA . VAL A 1 499 ? 18.013 -2.685 -13.080 1.00 91.44 499 VAL A CA 1
ATOM 3817 C C . VAL A 1 499 ? 19.226 -2.184 -12.310 1.00 91.44 499 VAL A C 1
ATOM 3819 O O . VAL A 1 499 ? 19.126 -1.846 -11.132 1.00 91.44 499 VAL A O 1
ATOM 3822 N N . ALA A 1 500 ? 20.376 -2.145 -12.978 1.00 89.56 500 ALA A N 1
ATOM 3823 C CA . ALA A 1 500 ? 21.604 -1.590 -12.427 1.00 89.56 500 ALA A CA 1
ATOM 3824 C C . ALA A 1 500 ? 22.537 -1.052 -13.521 1.00 89.56 500 ALA A C 1
ATOM 3826 O O . ALA A 1 500 ? 22.540 -1.531 -14.660 1.00 89.56 500 ALA A O 1
ATOM 3827 N N . ALA A 1 501 ? 23.364 -0.073 -13.152 1.00 90.00 501 ALA A N 1
ATOM 3828 C CA . ALA A 1 501 ? 24.394 0.485 -14.018 1.00 90.00 501 ALA A CA 1
ATOM 3829 C C . ALA A 1 501 ? 25.633 -0.429 -14.086 1.00 90.00 501 ALA A C 1
ATOM 3831 O O . ALA A 1 501 ? 26.000 -1.082 -13.107 1.00 90.00 501 ALA A O 1
ATOM 3832 N N . TYR A 1 502 ? 26.312 -0.455 -15.234 1.00 88.25 502 TYR A N 1
ATOM 3833 C CA . TYR A 1 502 ? 27.525 -1.242 -15.456 1.00 88.25 502 TYR A CA 1
ATOM 3834 C C . TYR A 1 502 ? 28.557 -0.495 -16.326 1.00 88.25 502 TYR A C 1
ATOM 3836 O O . TYR A 1 502 ? 28.182 0.154 -17.305 1.00 88.25 502 TYR A O 1
ATOM 3844 N N . PRO A 1 503 ? 29.870 -0.604 -16.044 1.00 88.00 503 PRO A N 1
ATOM 3845 C CA . PRO A 1 503 ? 30.455 -1.218 -14.851 1.00 88.00 503 PRO A CA 1
ATOM 3846 C C . PRO A 1 503 ? 30.153 -0.403 -13.590 1.00 88.00 503 PRO A C 1
ATOM 3848 O O . PRO A 1 503 ? 29.898 0.799 -13.679 1.00 88.00 503 PRO A O 1
ATOM 3851 N N . VAL A 1 504 ? 30.233 -1.053 -12.424 1.00 82.94 504 VAL A N 1
ATOM 3852 C CA . VAL A 1 504 ? 30.071 -0.436 -11.095 1.00 82.94 504 VAL A CA 1
ATOM 3853 C C . VAL A 1 504 ? 31.180 0.606 -10.876 1.00 82.94 504 VAL A C 1
ATOM 3855 O O . VAL A 1 504 ? 32.261 0.321 -10.361 1.00 82.94 504 VAL A O 1
ATOM 3858 N N . SER A 1 505 ? 30.942 1.832 -11.335 1.00 81.56 505 SER A N 1
ATOM 3859 C CA . SER A 1 505 ? 31.929 2.911 -11.426 1.00 81.56 505 SER A CA 1
ATOM 3860 C C . SER A 1 505 ? 31.248 4.281 -11.379 1.00 81.56 505 SER A C 1
ATOM 3862 O O . SER A 1 505 ? 30.026 4.366 -11.425 1.00 81.56 505 SER A O 1
ATOM 3864 N N . ASN A 1 506 ? 32.034 5.360 -11.331 1.00 80.94 506 ASN A N 1
ATOM 3865 C CA . ASN A 1 506 ? 31.512 6.732 -11.416 1.00 80.94 506 ASN A CA 1
ATOM 3866 C C . ASN A 1 506 ? 31.126 7.140 -12.852 1.00 80.94 506 ASN A C 1
ATOM 3868 O O . ASN A 1 506 ? 30.730 8.277 -13.096 1.00 80.94 506 ASN A O 1
ATOM 3872 N N . SER A 1 507 ? 31.323 6.260 -13.834 1.00 86.44 507 SER A N 1
ATOM 3873 C CA . SER A 1 507 ? 31.030 6.525 -15.245 1.00 86.44 507 SER A CA 1
ATOM 3874 C C . SER A 1 507 ? 30.558 5.237 -15.920 1.00 86.44 507 SER A C 1
ATOM 3876 O O . SER A 1 507 ? 31.250 4.707 -16.796 1.00 86.44 507 SER A O 1
ATOM 3878 N N . PRO A 1 508 ? 29.416 4.677 -15.478 1.00 89.12 508 PRO A N 1
ATOM 3879 C CA . PRO A 1 508 ? 28.865 3.494 -16.111 1.00 89.12 508 PRO A CA 1
ATOM 3880 C C . PRO A 1 508 ? 28.523 3.798 -17.571 1.00 89.12 508 PRO A C 1
ATOM 3882 O O . PRO A 1 508 ? 28.215 4.926 -17.951 1.00 89.12 508 PRO A O 1
ATOM 3885 N N . THR A 1 509 ? 28.602 2.770 -18.404 1.00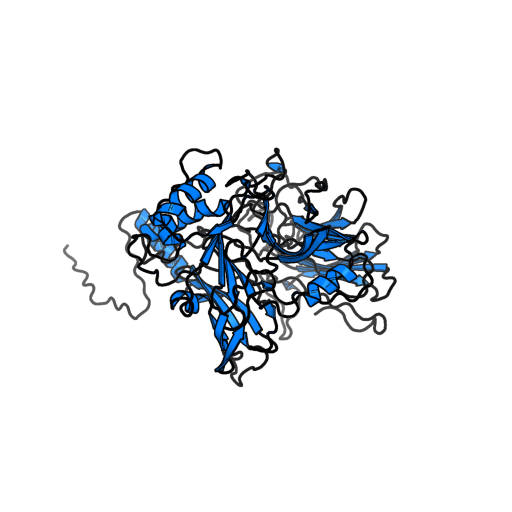 91.88 509 THR A N 1
ATOM 3886 C CA . THR A 1 509 ? 28.379 2.872 -19.853 1.00 91.88 509 THR A CA 1
ATOM 3887 C C . THR A 1 509 ? 27.194 2.037 -20.316 1.00 91.88 509 THR A C 1
ATOM 3889 O O . THR A 1 509 ? 26.734 2.207 -21.443 1.00 91.88 509 THR A O 1
ATOM 3892 N N . HIS A 1 510 ? 26.684 1.153 -19.458 1.00 92.44 510 HIS A N 1
ATOM 3893 C CA . HIS A 1 510 ? 25.612 0.218 -19.751 1.00 92.44 510 HIS A CA 1
ATOM 3894 C C . HIS A 1 510 ? 24.574 0.183 -18.627 1.00 92.44 510 HIS A C 1
ATOM 3896 O O . HIS A 1 510 ? 24.888 0.420 -17.464 1.00 92.44 510 HIS A O 1
ATOM 3902 N N . ALA A 1 511 ? 23.351 -0.179 -18.990 1.00 92.56 511 ALA A N 1
ATOM 3903 C CA . ALA A 1 511 ? 22.292 -0.606 -18.092 1.00 92.56 511 ALA A CA 1
ATOM 3904 C C . ALA A 1 511 ? 22.084 -2.116 -18.260 1.00 92.56 511 ALA A C 1
ATOM 3906 O O . ALA A 1 511 ? 22.005 -2.607 -19.393 1.00 92.56 511 ALA A O 1
ATOM 3907 N N . ILE A 1 512 ? 21.995 -2.843 -17.149 1.00 93.06 512 ILE A N 1
ATOM 3908 C CA . ILE A 1 512 ? 21.636 -4.262 -17.110 1.00 93.06 512 ILE A CA 1
ATOM 3909 C C . ILE A 1 512 ? 20.235 -4.366 -16.521 1.00 93.06 512 ILE A C 1
ATOM 3911 O O . ILE A 1 512 ? 19.987 -3.849 -15.438 1.00 93.06 512 ILE A O 1
ATOM 3915 N N . TYR A 1 513 ? 19.345 -5.054 -17.226 1.00 93.69 513 TYR A N 1
ATOM 3916 C CA . TYR A 1 513 ? 17.964 -5.301 -16.834 1.00 93.69 513 TYR A CA 1
ATOM 3917 C C . TYR A 1 513 ? 17.762 -6.805 -16.634 1.00 93.69 513 TYR A C 1
ATOM 3919 O O . TYR A 1 513 ? 18.136 -7.587 -17.510 1.00 93.69 513 TYR A O 1
ATOM 3927 N N . ALA A 1 514 ? 17.147 -7.211 -15.526 1.00 93.75 514 ALA A N 1
ATOM 3928 C CA . ALA A 1 514 ? 16.727 -8.582 -15.259 1.00 93.75 514 ALA A CA 1
ATOM 3929 C C . ALA A 1 514 ? 15.228 -8.628 -14.943 1.00 93.75 514 ALA A C 1
ATOM 3931 O O . ALA A 1 514 ? 14.734 -7.879 -14.103 1.00 93.75 514 ALA A O 1
ATOM 3932 N N . PHE A 1 515 ? 14.498 -9.492 -15.640 1.00 93.44 515 PHE A N 1
ATOM 3933 C CA . PHE A 1 515 ? 13.040 -9.592 -15.537 1.00 93.44 515 PHE A CA 1
ATOM 3934 C C . PHE A 1 515 ? 12.574 -11.001 -15.912 1.00 93.44 515 PHE A C 1
ATOM 3936 O O . PHE A 1 515 ? 13.306 -11.765 -16.547 1.00 93.44 515 PHE A O 1
ATOM 3943 N N . SER A 1 516 ? 11.368 -11.371 -15.491 1.00 92.12 516 SER A N 1
ATOM 3944 C CA . SER A 1 516 ? 10.808 -12.704 -15.709 1.00 92.12 516 SER A CA 1
ATOM 3945 C C . SER A 1 516 ? 9.463 -12.643 -16.424 1.00 92.12 516 SER A C 1
ATOM 3947 O O . SER A 1 516 ? 8.682 -11.709 -16.248 1.00 92.12 516 SER A O 1
ATOM 3949 N N . THR A 1 517 ? 9.209 -13.657 -17.247 1.00 90.19 517 THR A N 1
ATOM 3950 C CA . THR A 1 517 ? 7.917 -13.895 -17.890 1.00 90.19 517 THR A CA 1
ATOM 3951 C C . THR A 1 517 ? 7.225 -15.087 -17.249 1.00 90.19 517 THR A C 1
ATOM 3953 O O . THR A 1 517 ? 7.886 -16.047 -16.848 1.00 90.19 517 THR A O 1
ATOM 3956 N N . GLY A 1 518 ? 5.898 -15.053 -17.153 1.00 82.12 518 GLY A N 1
ATOM 3957 C CA . GLY A 1 518 ? 5.128 -16.128 -16.525 1.00 82.12 518 GLY A CA 1
ATOM 3958 C C . GLY A 1 518 ? 3.633 -16.031 -16.797 1.00 82.12 518 GLY A C 1
ATOM 3959 O O . GLY A 1 518 ? 3.219 -15.301 -17.688 1.00 82.12 518 GLY A O 1
ATOM 3960 N N . SER A 1 519 ? 2.836 -16.779 -16.033 1.00 71.25 519 SER A N 1
ATOM 3961 C CA . SER A 1 519 ? 1.364 -16.800 -16.094 1.00 71.25 519 SER A CA 1
ATOM 3962 C C . SER A 1 519 ? 0.751 -16.764 -14.684 1.00 71.25 519 SER A C 1
ATOM 3964 O O . SER A 1 519 ? 0.029 -17.683 -14.299 1.00 71.25 519 SER A O 1
ATOM 3966 N N . PHE A 1 520 ? 1.123 -15.764 -13.875 1.00 63.97 520 PHE A N 1
ATOM 3967 C CA . PHE A 1 520 ? 0.822 -15.726 -12.435 1.00 63.97 520 PHE A CA 1
ATOM 3968 C C . PHE A 1 520 ? -0.660 -15.428 -12.138 1.00 63.97 520 PHE A C 1
ATOM 3970 O O . PHE A 1 520 ? -1.288 -16.152 -11.372 1.00 63.97 520 PHE A O 1
ATOM 3977 N N . TYR A 1 521 ? -1.244 -14.427 -12.808 1.00 59.16 521 TYR A N 1
ATOM 3978 C CA . TYR A 1 521 ? -2.639 -14.000 -12.625 1.00 59.16 521 TYR A CA 1
ATOM 3979 C C . TYR A 1 521 ? -3.413 -14.019 -13.934 1.00 59.16 521 TYR A C 1
ATOM 3981 O O . TYR A 1 521 ? -3.704 -12.964 -14.500 1.00 59.16 521 TYR A O 1
ATOM 3989 N N . GLU A 1 522 ? -3.744 -15.201 -14.455 1.00 58.03 522 GLU A N 1
ATOM 3990 C CA . GLU A 1 522 ? -4.430 -15.227 -15.740 1.00 58.03 522 GLU A CA 1
ATOM 3991 C C . GLU A 1 522 ? -5.536 -16.261 -15.901 1.00 58.03 522 GLU A C 1
ATOM 3993 O O . GLU A 1 522 ? -5.312 -17.467 -15.969 1.00 58.03 522 GLU A O 1
ATOM 3998 N N . LYS A 1 523 ? -6.750 -15.726 -16.051 1.00 52.75 523 LYS A N 1
ATOM 3999 C CA . LYS A 1 523 ? -7.917 -16.398 -16.632 1.00 52.75 523 LYS A CA 1
ATOM 4000 C C . LYS A 1 523 ? -8.339 -15.758 -17.964 1.00 52.75 523 LYS A C 1
ATOM 4002 O O . LYS A 1 523 ? -9.313 -16.199 -18.568 1.00 52.75 523 LYS A O 1
ATOM 4007 N N . SER A 1 524 ? -7.649 -14.698 -18.401 1.00 57.53 524 SER A N 1
ATOM 4008 C CA . SER A 1 524 ? -8.048 -13.914 -19.569 1.00 57.53 524 SER A CA 1
ATOM 4009 C C . SER A 1 524 ? -7.653 -14.628 -20.857 1.00 57.53 524 SER A C 1
ATOM 4011 O O . SER A 1 524 ? -6.479 -14.912 -21.066 1.00 57.53 524 SER A O 1
ATOM 4013 N N . PRO A 1 525 ? -8.583 -14.870 -21.790 1.00 56.12 525 PRO A N 1
ATOM 4014 C CA . PRO A 1 525 ? -8.217 -15.411 -23.088 1.00 56.12 525 PRO A CA 1
ATOM 4015 C C . PRO A 1 525 ? -7.448 -14.397 -23.959 1.00 56.12 525 PRO A C 1
ATOM 4017 O O . PRO A 1 525 ? -7.063 -14.733 -25.071 1.00 56.12 525 PRO A O 1
ATOM 4020 N N . TYR A 1 526 ? -7.230 -13.157 -23.510 1.00 55.94 526 TYR A N 1
ATOM 4021 C CA . TYR A 1 526 ? -6.580 -12.109 -24.306 1.00 55.94 526 TYR A CA 1
ATOM 4022 C C . TYR A 1 526 ? -5.089 -11.931 -24.006 1.00 55.94 526 TYR A C 1
ATOM 4024 O O . TYR A 1 526 ? -4.359 -11.430 -24.861 1.00 55.94 526 TYR A O 1
ATOM 4032 N N . VAL A 1 527 ? -4.631 -12.345 -22.823 1.00 60.59 527 VAL A N 1
ATOM 4033 C CA . VAL A 1 527 ? -3.218 -12.259 -22.429 1.00 60.59 527 VAL A CA 1
ATOM 4034 C C . VAL A 1 527 ? -2.505 -13.600 -22.734 1.00 60.59 527 VAL A C 1
ATOM 4036 O O . VAL A 1 527 ? -1.390 -13.598 -23.256 1.00 60.59 527 VAL A O 1
ATOM 4039 N N . ASN A 1 528 ? -3.203 -14.734 -22.597 1.00 60.00 528 ASN A N 1
ATOM 4040 C CA . ASN A 1 528 ? -2.764 -16.097 -22.902 1.00 60.00 528 ASN A CA 1
ATOM 4041 C C . ASN A 1 528 ? -3.983 -16.971 -23.279 1.00 60.00 528 ASN A C 1
ATOM 4043 O O . ASN A 1 528 ? -4.438 -17.802 -22.484 1.00 60.00 528 ASN A O 1
ATOM 4047 N N . PRO A 1 529 ? -4.546 -16.807 -24.495 1.00 52.09 529 PRO A N 1
ATOM 4048 C CA . PRO A 1 529 ? -5.708 -17.572 -24.930 1.00 52.09 529 PRO A CA 1
ATOM 4049 C C . PRO A 1 529 ? -5.476 -19.080 -24.824 1.00 52.09 529 PRO A C 1
ATOM 4051 O O . PRO A 1 529 ? -4.469 -19.575 -25.347 1.00 52.09 529 PRO A O 1
ATOM 4054 N N . PRO A 1 530 ? -6.443 -19.854 -24.299 1.00 49.62 530 PRO A N 1
ATOM 4055 C CA . PRO A 1 530 ? -6.549 -21.267 -24.629 1.00 49.62 530 PRO A CA 1
ATOM 4056 C C . PRO A 1 530 ? -6.957 -21.375 -26.108 1.00 49.62 530 PRO A C 1
ATOM 4058 O O . PRO A 1 530 ? -8.130 -21.500 -26.442 1.00 49.62 530 PRO A O 1
ATOM 4061 N N . SER A 1 531 ? -5.996 -21.231 -27.022 1.00 48.19 531 SER A N 1
ATOM 4062 C CA . SER A 1 531 ? -6.251 -21.229 -28.465 1.00 48.19 531 SER A CA 1
ATOM 4063 C C . SER A 1 531 ? -5.934 -22.585 -29.108 1.00 48.19 531 SER A C 1
ATOM 4065 O O . SER A 1 531 ? -4.898 -23.171 -28.789 1.00 48.19 531 SER A O 1
ATOM 4067 N N . PRO A 1 532 ? -6.712 -23.034 -30.115 1.00 50.78 532 PRO A N 1
ATOM 4068 C CA . PRO A 1 532 ? -6.314 -24.122 -31.012 1.00 50.78 532 PRO A CA 1
ATOM 4069 C C . PRO A 1 532 ? -5.043 -23.827 -31.841 1.00 50.78 532 PRO A C 1
ATOM 4071 O O . PRO A 1 532 ? -4.486 -24.751 -32.428 1.00 50.78 532 PRO A O 1
ATOM 4074 N N . THR A 1 533 ? -4.556 -22.577 -31.899 1.00 50.34 533 THR A N 1
ATOM 4075 C CA . THR A 1 533 ? -3.304 -22.202 -32.598 1.00 50.34 533 THR A CA 1
ATOM 4076 C C . THR A 1 533 ? -2.027 -22.451 -31.797 1.00 50.34 533 THR A C 1
ATOM 4078 O O . THR A 1 533 ? -0.956 -22.530 -32.395 1.00 50.34 533 THR A O 1
ATOM 4081 N N . PHE A 1 534 ? -2.103 -22.591 -30.470 1.00 54.88 534 PHE A N 1
ATOM 4082 C CA . PHE A 1 534 ? -0.932 -22.839 -29.628 1.00 54.88 534 PHE A CA 1
ATOM 4083 C C . PHE A 1 534 ? -1.052 -24.212 -28.971 1.00 54.88 534 PHE A C 1
ATOM 4085 O O . PHE A 1 534 ? -1.756 -24.396 -27.985 1.00 54.88 534 PHE A O 1
ATOM 4092 N N . SER A 1 535 ? -0.315 -25.192 -29.490 1.00 53.81 535 SER A N 1
ATOM 4093 C CA . SER A 1 535 ? -0.350 -26.579 -29.006 1.00 53.81 535 SER A CA 1
ATOM 4094 C C . SER A 1 535 ? 0.388 -26.807 -27.674 1.00 53.81 535 SER A C 1
ATOM 4096 O O . SER A 1 535 ? 0.571 -27.953 -27.268 1.00 53.81 535 SER A O 1
ATOM 4098 N N . SER A 1 536 ? 0.867 -25.751 -26.999 1.00 61.50 536 SER A N 1
ATOM 4099 C CA . SER A 1 536 ? 1.665 -25.865 -25.768 1.00 61.50 536 SER A CA 1
ATOM 4100 C C . SER A 1 536 ? 1.429 -24.728 -24.767 1.00 61.50 536 SER A C 1
ATOM 4102 O O . SER A 1 536 ? 1.242 -23.575 -25.156 1.00 61.50 536 SER A O 1
ATOM 4104 N N . TYR A 1 537 ? 1.507 -25.043 -23.468 1.00 68.44 537 TYR A N 1
ATOM 4105 C CA . TYR A 1 537 ? 1.480 -24.071 -22.362 1.00 68.44 537 TYR A CA 1
ATOM 4106 C C . TYR A 1 537 ? 2.575 -23.003 -22.500 1.00 68.44 537 TYR A C 1
ATOM 4108 O O . TYR A 1 537 ? 3.621 -23.290 -23.088 1.00 68.44 537 TYR A O 1
ATOM 4116 N N . LEU A 1 538 ? 2.336 -21.792 -21.973 1.00 76.44 538 LEU A N 1
ATOM 4117 C CA . LEU A 1 538 ? 3.347 -20.729 -21.900 1.00 76.44 538 LEU A CA 1
ATOM 4118 C C . LEU A 1 538 ? 4.560 -21.236 -21.128 1.00 76.44 538 LEU A C 1
ATOM 4120 O O . LEU A 1 538 ? 4.432 -21.727 -20.007 1.00 76.44 538 LEU A O 1
ATOM 4124 N N . LYS A 1 539 ? 5.739 -21.111 -21.737 1.00 81.19 539 LYS A N 1
ATOM 4125 C CA . LYS A 1 539 ? 7.000 -21.451 -21.082 1.00 81.19 539 LYS A CA 1
ATOM 4126 C C . LYS A 1 539 ? 7.569 -20.187 -20.463 1.00 81.19 539 LYS A C 1
ATOM 4128 O O . LYS A 1 539 ? 8.095 -19.335 -21.171 1.00 81.19 539 LYS A O 1
ATOM 4133 N N . ALA A 1 540 ? 7.461 -20.095 -19.147 1.00 87.38 540 ALA A N 1
ATOM 4134 C CA . ALA A 1 540 ? 8.053 -19.015 -18.381 1.00 87.38 540 ALA A CA 1
ATOM 4135 C C . ALA A 1 540 ? 9.579 -18.956 -18.554 1.00 87.38 540 ALA A C 1
ATOM 4137 O O . ALA A 1 540 ? 10.242 -19.982 -18.773 1.00 87.38 540 ALA A O 1
ATOM 4138 N N . GLY A 1 541 ? 10.142 -17.759 -18.418 1.00 89.88 541 GLY A N 1
ATOM 4139 C CA . GLY A 1 541 ? 11.574 -17.529 -18.552 1.00 89.88 541 GLY A CA 1
ATOM 4140 C C . GLY A 1 541 ? 12.093 -16.396 -17.679 1.00 89.88 541 GLY A C 1
ATOM 4141 O O . GLY A 1 541 ? 11.345 -15.531 -17.235 1.00 89.88 541 GLY A O 1
ATOM 4142 N N . VAL A 1 542 ? 13.402 -16.412 -17.447 1.00 91.75 542 VAL A N 1
ATOM 4143 C CA . VAL A 1 542 ? 14.167 -15.299 -16.879 1.00 91.75 542 VAL A CA 1
ATOM 4144 C C . VAL A 1 542 ? 15.008 -14.698 -17.995 1.00 91.75 542 VAL A C 1
ATOM 4146 O O . VAL A 1 542 ? 15.586 -15.413 -18.817 1.00 91.75 542 VAL A O 1
ATOM 4149 N N . HIS A 1 543 ? 15.068 -13.378 -18.043 1.00 93.38 543 HIS A N 1
ATOM 4150 C CA . HIS A 1 543 ? 15.666 -12.627 -19.131 1.00 93.38 543 HIS A CA 1
ATOM 4151 C C . HIS A 1 543 ? 16.673 -11.630 -18.574 1.00 93.38 543 HIS A C 1
ATOM 4153 O O . HIS A 1 543 ? 16.413 -10.982 -17.562 1.00 93.38 543 HIS A O 1
ATOM 4159 N N . VAL A 1 544 ? 17.808 -11.497 -19.257 1.00 94.19 544 VAL A N 1
ATOM 4160 C CA . VAL A 1 544 ? 18.820 -10.479 -18.971 1.00 94.19 544 VAL A CA 1
ATOM 4161 C C . VAL A 1 544 ? 19.040 -9.665 -20.235 1.00 94.19 544 VAL A C 1
ATOM 4163 O O . VAL A 1 544 ? 19.419 -10.213 -21.274 1.00 94.19 544 VAL A O 1
ATOM 4166 N N . ALA A 1 545 ? 18.801 -8.362 -20.154 1.00 94.69 545 ALA A N 1
ATOM 4167 C CA . ALA A 1 545 ? 19.017 -7.421 -21.239 1.00 94.69 545 ALA A CA 1
ATOM 4168 C C . ALA A 1 545 ? 20.115 -6.419 -20.865 1.00 94.69 545 ALA A C 1
ATOM 4170 O O . ALA A 1 545 ? 20.176 -5.950 -19.735 1.00 94.69 545 ALA A O 1
ATOM 4171 N N . VAL A 1 546 ? 20.989 -6.085 -21.810 1.00 94.75 546 VAL A N 1
ATOM 4172 C CA . VAL A 1 546 ? 22.098 -5.143 -21.626 1.00 94.75 546 VAL A CA 1
ATOM 4173 C C . VAL A 1 546 ? 22.005 -4.066 -22.696 1.00 94.75 546 VAL A C 1
ATOM 4175 O O . VAL A 1 546 ? 21.994 -4.373 -23.889 1.00 94.75 546 VAL A O 1
ATOM 4178 N N . ARG A 1 547 ? 21.945 -2.801 -22.283 1.00 94.50 547 ARG A N 1
ATOM 4179 C CA . ARG A 1 547 ? 21.868 -1.635 -23.174 1.00 94.50 547 ARG A CA 1
ATOM 4180 C C . ARG A 1 547 ? 23.052 -0.719 -22.916 1.00 94.50 547 ARG A C 1
ATOM 4182 O O . ARG A 1 547 ? 23.260 -0.331 -21.774 1.00 94.50 547 ARG A O 1
ATOM 4189 N N . ALA A 1 548 ? 23.792 -0.320 -23.947 1.00 94.00 548 ALA A N 1
ATOM 4190 C CA . ALA A 1 548 ? 24.700 0.820 -23.809 1.00 94.00 548 ALA A CA 1
ATOM 4191 C C . ALA A 1 548 ? 23.870 2.085 -23.535 1.00 94.00 548 ALA A C 1
ATOM 4193 O O . ALA A 1 548 ? 22.879 2.308 -24.223 1.00 94.00 548 ALA A O 1
ATOM 4194 N N . LEU A 1 549 ? 24.244 2.929 -22.572 1.00 91.06 549 LEU A N 1
ATOM 4195 C CA . LEU A 1 549 ? 23.435 4.099 -22.185 1.00 91.06 549 LEU A CA 1
ATOM 4196 C C . LEU A 1 549 ? 23.186 5.067 -23.357 1.00 91.06 549 LEU A C 1
ATOM 4198 O O . LEU A 1 549 ? 22.145 5.719 -23.402 1.00 91.06 549 LEU A O 1
ATOM 4202 N N . THR A 1 550 ? 24.092 5.085 -24.339 1.00 89.81 550 THR A N 1
ATOM 4203 C CA . THR A 1 550 ? 23.999 5.848 -25.595 1.00 89.81 550 THR A CA 1
ATOM 4204 C C . THR A 1 550 ? 23.134 5.191 -26.678 1.00 89.81 550 THR A C 1
ATOM 4206 O O . THR A 1 550 ? 22.825 5.830 -27.682 1.00 89.81 550 THR A O 1
ATOM 4209 N N . ALA A 1 551 ? 22.749 3.926 -26.511 1.00 89.62 551 ALA A N 1
ATOM 4210 C CA . ALA A 1 551 ? 21.948 3.166 -27.462 1.00 89.62 551 ALA A CA 1
ATOM 4211 C C . ALA A 1 551 ? 20.461 3.157 -27.078 1.00 89.62 551 ALA A C 1
ATOM 4213 O O . ALA A 1 551 ? 20.092 3.217 -25.903 1.00 89.62 551 ALA A O 1
ATOM 4214 N N . THR A 1 552 ? 19.596 3.022 -28.082 1.00 83.31 552 THR A N 1
ATOM 4215 C CA . THR A 1 552 ? 18.136 2.951 -27.908 1.00 83.31 552 THR A CA 1
ATOM 4216 C C . THR A 1 552 ? 17.624 1.534 -27.659 1.00 83.31 552 THR A C 1
ATOM 4218 O O . THR A 1 552 ? 16.556 1.370 -27.080 1.00 83.31 552 THR A O 1
ATOM 4221 N N . THR A 1 553 ? 18.373 0.505 -28.065 1.00 88.00 553 THR A N 1
ATOM 4222 C CA . THR A 1 553 ? 17.950 -0.901 -27.984 1.00 88.00 553 THR A CA 1
ATOM 4223 C C . THR A 1 553 ? 18.938 -1.744 -27.171 1.00 88.00 553 THR A C 1
ATOM 4225 O O . THR A 1 553 ? 20.151 -1.535 -27.269 1.00 88.00 553 THR A O 1
ATOM 4228 N N . PRO A 1 554 ? 18.451 -2.688 -26.344 1.00 93.69 554 PRO A N 1
ATOM 4229 C CA . PRO A 1 554 ? 19.302 -3.632 -25.632 1.00 93.69 554 PRO A CA 1
ATOM 4230 C C . PRO A 1 554 ? 19.628 -4.877 -26.471 1.00 93.69 554 PRO A C 1
ATOM 4232 O O . PRO A 1 554 ? 18.864 -5.289 -27.340 1.00 93.69 554 PRO A O 1
ATOM 4235 N N . SER A 1 555 ? 20.726 -5.546 -26.124 1.00 94.06 555 SER A N 1
ATOM 4236 C CA . SER A 1 555 ? 20.946 -6.965 -26.435 1.00 94.06 555 SER A CA 1
ATOM 4237 C C . SER A 1 555 ? 20.346 -7.829 -25.329 1.00 94.06 555 SER A C 1
ATOM 4239 O O . SER A 1 555 ? 20.448 -7.467 -24.163 1.00 94.06 555 SER A O 1
ATOM 4241 N N . ILE A 1 556 ? 19.749 -8.975 -25.658 1.00 94.31 556 ILE A N 1
ATOM 4242 C CA . ILE A 1 556 ? 19.040 -9.818 -24.683 1.00 94.31 556 ILE A CA 1
ATOM 4243 C C . ILE A 1 556 ? 19.493 -11.277 -24.729 1.00 94.31 556 ILE A C 1
ATOM 4245 O O . ILE A 1 556 ? 19.730 -11.843 -25.795 1.00 94.31 556 ILE A O 1
ATOM 4249 N N . ARG A 1 557 ? 19.549 -11.906 -23.553 1.00 93.31 557 ARG A N 1
ATOM 4250 C CA . ARG A 1 557 ? 19.650 -13.354 -23.374 1.00 93.31 557 ARG A CA 1
ATOM 4251 C C . ARG A 1 557 ? 18.469 -13.844 -22.537 1.00 93.31 557 ARG A C 1
ATOM 4253 O O . ARG A 1 557 ? 18.146 -13.255 -21.512 1.00 93.31 557 ARG A O 1
ATOM 4260 N N . SER A 1 558 ? 17.837 -14.925 -22.985 1.00 91.31 558 SER A N 1
ATOM 4261 C CA . SER A 1 558 ? 16.656 -15.511 -22.341 1.00 91.31 558 SER A CA 1
ATOM 4262 C C . SER A 1 558 ? 16.941 -16.938 -21.892 1.00 91.31 558 SER A C 1
ATOM 4264 O O . SER A 1 558 ? 17.576 -17.700 -22.622 1.00 91.31 558 SER A O 1
ATOM 4266 N N . PHE A 1 559 ? 16.437 -17.299 -20.717 1.00 90.12 559 PHE A N 1
ATOM 4267 C CA . PHE A 1 559 ? 16.568 -18.615 -20.108 1.00 90.12 559 PHE A CA 1
ATOM 4268 C C . PHE A 1 559 ? 15.171 -19.132 -19.770 1.00 90.12 559 PHE A C 1
ATOM 4270 O O . PHE A 1 559 ? 14.517 -18.619 -18.866 1.00 90.12 559 PHE A O 1
ATOM 4277 N N . LEU A 1 560 ? 14.685 -20.133 -20.503 1.00 89.19 560 LEU A N 1
ATOM 4278 C CA . LEU A 1 560 ? 13.397 -20.750 -20.186 1.00 89.19 560 LEU A CA 1
ATOM 4279 C C . LEU A 1 560 ? 13.538 -21.610 -18.932 1.00 89.19 560 LEU A C 1
ATOM 4281 O O . LEU A 1 560 ? 14.461 -22.419 -18.844 1.00 89.19 560 LEU A O 1
ATOM 4285 N N . LEU A 1 561 ? 12.597 -21.493 -17.993 1.00 86.75 561 LEU A N 1
ATOM 4286 C CA . LEU A 1 561 ? 12.683 -22.194 -16.708 1.00 86.75 561 LEU A CA 1
ATOM 4287 C C . LEU A 1 561 ? 12.764 -23.712 -16.886 1.00 86.75 561 LEU A C 1
ATOM 4289 O O . LEU A 1 561 ? 13.577 -24.368 -16.242 1.00 86.75 561 LEU A O 1
ATOM 4293 N N . LYS A 1 562 ? 11.997 -24.264 -17.833 1.00 84.00 562 LYS A N 1
ATOM 4294 C CA . LYS A 1 562 ? 12.002 -25.699 -18.164 1.00 84.00 562 LYS A CA 1
ATOM 4295 C C . LYS A 1 562 ? 13.357 -26.242 -18.640 1.00 84.00 562 LYS A C 1
ATOM 4297 O O . LYS A 1 562 ? 13.530 -27.454 -18.676 1.00 84.00 562 LYS A O 1
ATOM 4302 N N . ASP A 1 563 ? 14.269 -25.367 -19.067 1.00 85.56 563 ASP A N 1
ATOM 4303 C CA . ASP A 1 563 ? 15.590 -25.731 -19.589 1.00 85.56 563 ASP A CA 1
ATOM 4304 C C . ASP A 1 563 ? 16.692 -25.530 -18.535 1.00 85.56 563 ASP A C 1
ATOM 4306 O O . ASP A 1 563 ? 17.841 -25.916 -18.749 1.00 85.56 563 ASP A O 1
ATOM 4310 N N . ILE A 1 564 ? 16.351 -24.968 -17.369 1.00 83.94 564 ILE A N 1
ATOM 4311 C CA . ILE A 1 564 ? 17.276 -24.825 -16.246 1.00 83.94 564 ILE A CA 1
ATOM 4312 C C . ILE A 1 564 ? 17.431 -26.185 -15.557 1.00 83.94 564 ILE A C 1
ATOM 4314 O O . ILE A 1 564 ? 16.455 -26.840 -15.181 1.00 83.94 564 ILE A O 1
ATOM 4318 N N . THR A 1 565 ? 18.685 -26.607 -15.391 1.00 83.81 565 THR A N 1
ATOM 4319 C CA . THR A 1 565 ? 19.033 -27.843 -14.680 1.00 83.81 565 THR A CA 1
ATOM 4320 C C . THR A 1 565 ? 18.982 -27.601 -13.175 1.00 83.81 565 THR A C 1
ATOM 4322 O O . THR A 1 565 ? 19.621 -26.679 -12.667 1.00 83.81 565 THR A O 1
ATOM 4325 N N . LYS A 1 566 ? 18.227 -28.431 -12.452 1.00 81.19 566 LYS A N 1
ATOM 4326 C CA . LYS A 1 566 ? 18.150 -28.393 -10.988 1.00 81.19 566 LYS A CA 1
ATOM 4327 C C . LYS A 1 566 ? 19.478 -28.837 -10.380 1.00 81.19 566 LYS A C 1
ATOM 4329 O O . LYS A 1 566 ? 20.160 -29.698 -10.931 1.00 81.19 566 LYS A O 1
ATOM 4334 N N . ARG A 1 567 ? 19.800 -28.319 -9.190 1.00 77.94 567 ARG A N 1
ATOM 4335 C CA . ARG A 1 567 ? 20.995 -28.725 -8.426 1.00 77.94 567 ARG A CA 1
ATOM 4336 C C . ARG A 1 567 ? 21.054 -30.238 -8.178 1.00 77.94 567 ARG A C 1
ATOM 4338 O O . ARG A 1 567 ? 22.132 -30.815 -8.189 1.00 77.94 567 ARG A O 1
ATOM 4345 N N . GLU A 1 568 ? 19.898 -30.862 -7.986 1.00 84.31 568 GLU A N 1
ATOM 4346 C CA . GLU A 1 568 ? 19.742 -32.303 -7.740 1.00 84.31 568 GLU A CA 1
ATOM 4347 C C . GLU A 1 568 ? 19.683 -33.143 -9.033 1.00 84.31 568 GLU A C 1
ATOM 4349 O O . GLU A 1 568 ? 19.552 -34.362 -8.974 1.00 84.31 568 GLU A O 1
ATOM 4354 N N . GLY A 1 569 ? 19.792 -32.513 -10.209 1.00 81.38 569 GLY A N 1
ATOM 4355 C CA . GLY A 1 569 ? 19.665 -33.158 -11.515 1.00 81.38 569 GLY A CA 1
ATOM 4356 C C . GLY A 1 569 ? 18.267 -33.042 -12.140 1.00 81.38 569 GLY A C 1
ATOM 4357 O O . GLY A 1 569 ? 17.263 -32.751 -11.485 1.00 81.38 569 GLY A O 1
ATOM 4358 N N . GLY A 1 570 ? 18.203 -33.248 -13.460 1.00 83.38 570 GLY A N 1
ATOM 4359 C CA . GLY A 1 570 ? 16.994 -33.047 -14.267 1.00 83.38 570 GLY A CA 1
ATOM 4360 C C . GLY A 1 570 ? 16.624 -31.570 -14.452 1.00 83.38 570 GLY A C 1
ATOM 4361 O O . GLY A 1 570 ? 17.289 -30.674 -13.934 1.00 83.38 570 GLY A O 1
ATOM 4362 N N . THR A 1 571 ? 15.551 -31.300 -15.192 1.00 83.75 571 THR A N 1
ATOM 4363 C CA . THR A 1 571 ? 15.070 -29.935 -15.444 1.00 83.75 571 THR A CA 1
ATOM 4364 C C . THR A 1 571 ? 13.747 -29.650 -14.741 1.00 83.75 571 THR A C 1
ATOM 4366 O O . THR A 1 571 ? 13.078 -30.556 -14.224 1.00 83.75 571 THR A O 1
ATOM 4369 N N . PHE A 1 572 ? 13.386 -28.373 -14.648 1.00 82.81 572 PHE A N 1
ATOM 4370 C CA . PHE A 1 572 ? 12.073 -27.976 -14.152 1.00 82.81 572 PHE A CA 1
ATOM 4371 C C . PHE A 1 572 ? 10.945 -28.445 -15.077 1.00 82.81 572 PHE A C 1
ATOM 4373 O O . PHE A 1 572 ? 11.128 -28.648 -16.279 1.00 82.81 572 PHE A O 1
ATOM 4380 N N . GLY A 1 573 ? 9.758 -28.626 -14.496 1.00 79.81 573 GLY A N 1
ATOM 4381 C CA . GLY A 1 573 ? 8.580 -29.037 -15.246 1.00 79.81 573 GLY A CA 1
ATOM 4382 C C . GLY A 1 573 ? 8.114 -27.946 -16.220 1.00 79.81 573 GLY A C 1
ATOM 4383 O O . GLY A 1 573 ? 8.381 -26.762 -16.016 1.00 79.81 573 GLY A O 1
ATOM 4384 N N . PRO A 1 574 ? 7.338 -28.303 -17.257 1.00 71.44 574 PRO A N 1
ATOM 4385 C CA . PRO A 1 574 ? 6.857 -27.346 -18.258 1.00 71.44 574 PRO A CA 1
ATOM 4386 C C . PRO A 1 574 ? 5.885 -26.293 -17.699 1.00 71.44 574 PRO A C 1
ATOM 4388 O O . PRO A 1 574 ? 5.571 -25.337 -18.398 1.00 71.44 574 PRO A O 1
ATOM 4391 N N . ARG A 1 575 ? 5.395 -26.473 -16.465 1.00 74.00 575 ARG A N 1
ATOM 4392 C CA . ARG A 1 575 ? 4.491 -25.553 -15.759 1.00 74.00 575 ARG A CA 1
ATOM 4393 C C . ARG A 1 575 ? 5.178 -24.757 -14.647 1.00 74.00 575 ARG A C 1
ATOM 4395 O O . ARG A 1 575 ? 4.493 -24.091 -13.884 1.00 74.00 575 ARG A O 1
ATOM 4402 N N . THR A 1 576 ? 6.499 -24.851 -14.514 1.00 82.00 576 THR A N 1
ATOM 4403 C CA . THR A 1 576 ? 7.231 -24.064 -13.518 1.00 82.00 576 THR A CA 1
ATOM 4404 C C . THR A 1 576 ? 7.101 -22.576 -13.834 1.00 82.00 576 THR A C 1
ATOM 4406 O O . THR A 1 576 ? 7.298 -22.171 -14.978 1.00 82.00 576 THR A O 1
ATOM 4409 N N . GLN A 1 577 ? 6.759 -21.785 -12.817 1.00 81.56 577 GLN A N 1
ATOM 4410 C CA . GLN A 1 577 ? 6.534 -20.344 -12.914 1.00 81.56 577 GLN A CA 1
ATOM 4411 C C . GLN A 1 577 ? 7.472 -19.595 -11.963 1.00 81.56 577 GLN A C 1
ATOM 4413 O O . GLN A 1 577 ? 7.784 -20.122 -10.891 1.00 81.56 577 GLN A O 1
ATOM 4418 N N . PRO A 1 578 ? 7.911 -18.378 -12.323 1.00 80.94 578 PRO A N 1
ATOM 4419 C CA . PRO A 1 578 ? 8.522 -17.472 -11.368 1.00 80.94 578 PRO A CA 1
ATOM 4420 C C . PRO A 1 578 ? 7.470 -17.040 -10.344 1.00 80.94 578 PRO A C 1
ATOM 4422 O O . PRO A 1 578 ? 6.304 -16.837 -10.683 1.00 80.94 578 PRO A O 1
ATOM 4425 N N . THR A 1 579 ? 7.893 -16.889 -9.095 1.00 76.50 579 THR A N 1
ATOM 4426 C CA . THR A 1 579 ? 7.039 -16.425 -7.989 1.00 76.50 579 THR A CA 1
ATOM 4427 C C . THR A 1 579 ? 7.503 -15.085 -7.420 1.00 76.50 579 THR A C 1
ATOM 4429 O O . THR A 1 579 ? 6.933 -14.607 -6.447 1.00 76.50 579 THR A O 1
ATOM 4432 N N . THR A 1 580 ? 8.561 -14.496 -7.986 1.00 76.75 580 THR A N 1
ATOM 4433 C CA . THR A 1 580 ? 9.139 -13.223 -7.548 1.00 76.75 580 THR A CA 1
ATOM 4434 C C . THR A 1 580 ? 9.983 -12.580 -8.656 1.00 76.75 580 THR A C 1
ATOM 4436 O O . THR A 1 580 ? 10.326 -13.221 -9.660 1.00 76.75 580 THR A O 1
ATOM 4439 N N . THR A 1 581 ? 10.326 -11.310 -8.453 1.00 82.38 581 THR A N 1
ATOM 4440 C CA . THR A 1 581 ? 11.289 -10.542 -9.247 1.00 82.38 581 THR A CA 1
ATOM 4441 C C . THR A 1 581 ? 12.670 -11.220 -9.241 1.00 82.38 581 THR A C 1
ATOM 4443 O O . THR A 1 581 ? 13.131 -11.638 -8.177 1.00 82.38 581 THR A O 1
ATOM 4446 N N . PRO A 1 582 ? 13.366 -11.332 -10.392 1.00 84.12 582 PRO A N 1
ATOM 4447 C CA . PRO A 1 582 ? 14.734 -11.850 -10.428 1.00 84.12 582 PRO A CA 1
ATOM 4448 C C . PRO A 1 582 ? 15.699 -10.996 -9.603 1.00 84.12 582 PRO A C 1
ATOM 4450 O O . PRO A 1 582 ? 15.703 -9.777 -9.729 1.00 84.12 582 PRO A O 1
ATOM 4453 N N . LEU A 1 583 ? 16.574 -11.625 -8.818 1.00 81.88 583 LEU A N 1
ATOM 4454 C CA . LEU A 1 583 ? 17.659 -10.918 -8.140 1.00 81.88 583 LEU A CA 1
ATOM 4455 C C . LEU A 1 583 ? 18.772 -10.583 -9.145 1.00 81.88 583 LEU A C 1
ATOM 4457 O O . LEU A 1 583 ? 19.260 -11.452 -9.865 1.00 81.88 583 LEU A O 1
ATOM 4461 N N . LEU A 1 584 ? 19.206 -9.322 -9.180 1.00 82.62 584 LEU A N 1
ATOM 4462 C CA . LEU A 1 584 ? 20.324 -8.886 -10.016 1.00 82.62 584 LEU A CA 1
ATOM 4463 C C . LEU A 1 584 ? 21.569 -8.630 -9.162 1.00 82.62 584 LEU A C 1
ATOM 4465 O O . LEU A 1 584 ? 21.640 -7.647 -8.430 1.00 82.62 584 LEU A O 1
ATOM 4469 N N . LEU A 1 585 ? 22.578 -9.490 -9.309 1.00 76.12 585 LEU A N 1
ATOM 4470 C CA . LEU A 1 585 ? 23.911 -9.291 -8.737 1.00 76.12 585 LEU A CA 1
ATOM 4471 C C . LEU A 1 585 ? 24.869 -8.830 -9.838 1.00 76.12 585 LEU A C 1
ATOM 4473 O O . LEU A 1 585 ? 25.154 -9.581 -10.774 1.00 76.12 585 LEU A O 1
ATOM 4477 N N . VAL A 1 586 ? 25.354 -7.591 -9.735 1.00 70.56 586 VAL A N 1
ATOM 4478 C CA . VAL A 1 586 ? 26.292 -7.011 -10.706 1.00 70.56 586 VAL A CA 1
ATOM 4479 C C . VAL A 1 586 ? 27.727 -7.138 -10.179 1.00 70.56 586 VAL A C 1
ATOM 4481 O O . VAL A 1 586 ? 27.991 -6.668 -9.072 1.00 70.56 586 VAL A O 1
ATOM 4484 N N . PRO A 1 587 ? 28.662 -7.743 -10.939 1.00 63.28 587 PRO A N 1
ATOM 4485 C CA . PRO A 1 587 ? 30.055 -7.882 -10.516 1.00 63.28 587 PRO A CA 1
ATOM 4486 C C . PRO A 1 587 ? 30.738 -6.532 -10.279 1.00 63.28 587 PRO A C 1
ATOM 4488 O O . PRO A 1 587 ? 30.517 -5.574 -11.027 1.00 63.28 587 PRO A O 1
ATOM 4491 N N . ASP A 1 588 ? 31.632 -6.479 -9.288 1.00 63.22 588 ASP A N 1
ATOM 4492 C CA . ASP A 1 588 ? 32.526 -5.335 -9.094 1.00 63.22 588 ASP A CA 1
ATOM 4493 C C . ASP A 1 588 ? 33.481 -5.204 -10.297 1.00 63.22 588 ASP A C 1
ATOM 4495 O O . ASP A 1 588 ? 33.996 -6.191 -10.829 1.00 63.22 588 ASP A O 1
ATOM 4499 N N . ALA A 1 589 ? 33.768 -3.966 -10.703 1.00 54.53 589 ALA A N 1
ATOM 4500 C CA . ALA A 1 589 ? 34.670 -3.633 -11.801 1.00 54.53 589 ALA A CA 1
ATOM 4501 C C . ALA A 1 589 ? 36.089 -4.210 -11.618 1.00 54.53 589 ALA A C 1
ATOM 4503 O O . ALA A 1 589 ? 36.814 -4.384 -12.598 1.00 54.53 589 ALA A O 1
ATOM 4504 N N . LYS A 1 590 ? 36.490 -4.525 -10.377 1.00 51.72 590 LYS A N 1
ATOM 4505 C CA . LYS A 1 590 ? 37.781 -5.156 -10.053 1.00 51.72 590 LYS A CA 1
ATOM 4506 C C . LYS A 1 590 ? 37.830 -6.665 -10.325 1.00 51.72 590 LYS A C 1
ATOM 4508 O O . LYS A 1 590 ? 38.926 -7.203 -10.470 1.00 51.72 590 LYS A O 1
ATOM 4513 N N . HIS A 1 591 ? 36.681 -7.336 -10.435 1.00 52.03 591 HIS A N 1
ATOM 4514 C CA . HIS A 1 591 ? 36.578 -8.787 -10.631 1.00 52.03 591 HIS A CA 1
ATOM 4515 C C . HIS A 1 591 ? 35.543 -9.145 -11.719 1.00 52.03 591 HIS A C 1
ATOM 4517 O O . HIS A 1 591 ? 34.562 -9.834 -11.448 1.00 52.03 591 HIS A O 1
ATOM 4523 N N . PRO A 1 592 ? 35.759 -8.736 -12.987 1.00 50.47 592 PRO A N 1
ATOM 4524 C CA . PRO A 1 592 ? 34.779 -8.915 -14.067 1.00 50.47 592 PRO A CA 1
ATOM 4525 C C . PRO A 1 592 ? 34.511 -10.383 -14.459 1.00 50.47 592 PRO A C 1
ATOM 4527 O O . PRO A 1 592 ? 33.586 -10.644 -15.222 1.00 50.47 592 PRO A O 1
ATOM 4530 N N . ASN A 1 593 ? 35.311 -11.333 -13.957 1.00 45.72 593 ASN A N 1
ATOM 4531 C CA . ASN A 1 593 ? 35.244 -12.759 -14.300 1.00 45.72 593 ASN A CA 1
ATOM 4532 C C . ASN A 1 593 ? 34.562 -13.636 -13.231 1.00 45.72 593 ASN A C 1
ATOM 4534 O O . ASN A 1 593 ? 34.489 -14.854 -13.412 1.00 45.72 593 ASN A O 1
ATOM 4538 N N . GLU A 1 594 ? 34.066 -13.067 -12.128 1.00 43.16 594 GLU A N 1
ATOM 4539 C CA . GLU A 1 594 ? 33.220 -13.821 -11.199 1.00 43.16 594 GLU A CA 1
ATOM 4540 C C . GLU A 1 594 ? 31.806 -13.930 -11.782 1.00 43.16 594 GLU A C 1
ATOM 4542 O O . GLU A 1 594 ? 31.178 -12.938 -12.151 1.00 43.16 594 GLU A O 1
ATOM 4547 N N . LYS A 1 595 ? 31.343 -15.172 -11.965 1.00 39.22 595 LYS A N 1
ATOM 4548 C CA . LYS A 1 595 ? 30.091 -15.510 -12.650 1.00 39.22 595 LYS A CA 1
ATOM 4549 C C . LYS A 1 595 ? 28.910 -14.784 -11.998 1.00 39.22 595 LYS A C 1
ATOM 4551 O O . LYS A 1 595 ? 28.527 -15.109 -10.880 1.00 39.22 595 LYS A O 1
ATOM 4556 N N . ALA A 1 596 ? 28.336 -13.832 -12.727 1.00 40.84 596 ALA A N 1
ATOM 4557 C CA . ALA A 1 596 ? 27.084 -13.182 -12.373 1.00 40.84 596 ALA A CA 1
ATOM 4558 C C . ALA A 1 596 ? 25.894 -14.124 -12.620 1.00 40.84 596 ALA A C 1
ATOM 4560 O O . ALA A 1 596 ? 25.922 -14.914 -13.566 1.00 40.84 596 ALA A O 1
ATOM 4561 N N . ILE A 1 597 ? 24.831 -13.910 -11.840 1.00 36.81 597 ILE A N 1
ATOM 4562 C CA . ILE A 1 597 ? 23.505 -14.554 -11.838 1.00 36.81 597 ILE A CA 1
ATOM 4563 C C . ILE A 1 597 ? 23.386 -15.694 -10.810 1.00 36.81 597 ILE A C 1
ATOM 4565 O O . ILE A 1 597 ? 23.931 -16.783 -10.994 1.00 36.81 597 ILE A O 1
ATOM 4569 N N . ALA A 1 598 ? 22.614 -15.419 -9.753 1.00 33.19 598 ALA A N 1
ATOM 4570 C CA . ALA A 1 598 ? 21.944 -16.398 -8.902 1.00 33.19 598 ALA A CA 1
ATOM 4571 C C . ALA A 1 598 ? 20.440 -16.126 -8.972 1.00 33.19 598 ALA A C 1
ATOM 4573 O O . ALA A 1 598 ? 20.076 -14.936 -8.827 1.00 33.19 598 ALA A O 1
#

Organism: NCBI:txid1312852

InterPro domains:
  IPR008707 PilY1, beta-propeller domain [PF05567] (181-323)

Mean predicted aligned error: 9.28 Å

pLDDT: mean 82.97, std 16.7, range [27.58, 98.75]

Radius of gyration: 25.15 Å; Cα contacts (8 Å, |Δi|>4): 1479; chains: 1; bounding box: 79×77×62 Å

Secondary structure (DSSP, 8-state):
-------TT--GGG-------SSHHHHHHHHHHHHHHTT-EEEE-S--EEEEETTTEEEEEEEEEEEETTTEEEEEEEESSS--S-SSTTSS-EEEEHHHHHHTTGGGPPP-EEEE-GGGTT-TT---EEEE--HHHHHHHHHHHHHTSS-SSP----HHHHHHHTTB-SSSS-PBPS---BPP-S---EEE-SPPPP-S--TTHHHHHHHHHHSTTPPPEEEEE-TTS-EEEEETTT--EEEEE--GGGHHHHHHHHHHHHH-TTT-TTS--SSGGG---SS-S--EEEEEE-GGG-EEEEEEEE-BTT-S-EEEEE-SS----EEEEE-TTS-EEEEPPPTT--TT-SSEEEEEEESS-GGG-EES-SSGGGS---B-SPPEEEE-TTS-EEEEEE----TT----S-----EEEEESSS----------S-B-SPPEEE-TT-SS--TTPPP-EEEEEBTTSEEEEEE-SSS---EEEEE-EETTEE----SPPEEEEESSSSS--EEEEEEEE--SS---TTTS---TT--S----EEEEEEEETT-SS-EEEEEEGGGSBPTTSSB--TT----SPPP--PPPTT-TTS----

Nearest PDB structures (foldseek):
  8hmf-assembly1_E  TM=3.604E-01  e=1.249E-02  Tetrahymena thermophila
  7svl-assembly2_D  TM=2.352E-01  e=1.972E-01  Homo sapiens
  7svn-assembly2_D  TM=2.326E-01  e=3.241E-01  Homo sapiens
  7zxs-assembly2_B  TM=2.570E-01  e=5.039E-01  Homo sapiens